Protein AF-A0A7J6SNF0-F1 (afdb_monomer_lite)

Radius of gyration: 31.17 Å; chains: 1; bounding box: 72×72×96 Å

Organism: Perkinsus olseni (NCBI:txid32597)

pLDDT: mean 81.17, std 15.85, range [23.73, 98.5]

Structure (mmCIF, N/CA/C/O backbone):
data_AF-A0A7J6SNF0-F1
#
_entry.id   AF-A0A7J6SNF0-F1
#
loop_
_atom_site.group_PDB
_atom_site.id
_atom_site.type_symbol
_atom_site.label_atom_id
_atom_site.label_alt_id
_atom_site.label_comp_id
_atom_site.label_asym_id
_atom_site.label_entity_id
_atom_site.label_seq_id
_atom_site.pdbx_PDB_ins_code
_atom_site.Cartn_x
_atom_site.Cartn_y
_atom_site.Cartn_z
_atom_site.occupancy
_atom_site.B_iso_or_equiv
_atom_site.auth_seq_id
_atom_site.auth_comp_id
_atom_site.auth_asym_id
_atom_site.auth_atom_id
_atom_site.pdbx_PDB_model_num
ATOM 1 N N . MET A 1 1 ? -30.973 17.733 -6.369 1.00 28.41 1 MET A N 1
ATOM 2 C CA . MET A 1 1 ? -30.395 16.933 -5.271 1.00 28.41 1 MET A CA 1
ATOM 3 C C . MET A 1 1 ? -31.470 15.984 -4.776 1.00 28.41 1 MET A C 1
ATOM 5 O O . MET A 1 1 ? -32.525 16.482 -4.399 1.00 28.41 1 MET A O 1
ATOM 9 N N . PRO A 1 2 ? -31.276 14.659 -4.820 1.00 23.73 2 PRO A N 1
ATOM 10 C CA . PRO A 1 2 ? -32.055 13.786 -3.960 1.00 23.73 2 PRO A CA 1
ATOM 11 C C . PRO A 1 2 ? -31.569 13.970 -2.508 1.00 23.73 2 PRO A C 1
ATOM 13 O O . PRO A 1 2 ? -30.403 14.325 -2.308 1.00 23.73 2 PRO A O 1
ATOM 16 N N . PRO A 1 3 ? -32.431 13.782 -1.499 1.00 26.70 3 PRO A N 1
ATOM 17 C CA . PRO A 1 3 ? -32.061 13.978 -0.102 1.00 26.70 3 PRO A CA 1
ATOM 18 C C . PRO A 1 3 ? -30.978 12.969 0.298 1.00 26.70 3 PRO A C 1
ATOM 20 O O . PRO A 1 3 ? -31.102 11.782 -0.009 1.00 26.70 3 PRO A O 1
ATOM 23 N N . GLN A 1 4 ? -29.937 13.424 1.002 1.00 30.36 4 GLN A N 1
ATOM 24 C CA . GLN A 1 4 ? -29.097 12.529 1.799 1.00 30.36 4 GLN A CA 1
ATOM 25 C C . GLN A 1 4 ? -30.021 11.748 2.737 1.00 30.36 4 GLN A C 1
ATOM 27 O O . GLN A 1 4 ? -30.796 12.348 3.483 1.00 30.36 4 GLN A O 1
ATOM 32 N N . ALA A 1 5 ? -29.972 10.418 2.676 1.00 30.33 5 ALA A N 1
ATOM 33 C CA . ALA A 1 5 ? -30.637 9.588 3.666 1.00 30.33 5 ALA A CA 1
ATOM 34 C C . ALA A 1 5 ? -30.054 9.948 5.040 1.00 30.33 5 ALA A C 1
ATOM 36 O O . ALA A 1 5 ? -28.850 9.822 5.259 1.00 30.33 5 ALA A O 1
ATOM 37 N N . SER A 1 6 ? -30.896 10.456 5.936 1.00 32.50 6 SER A N 1
ATOM 38 C CA . SER A 1 6 ? -30.516 10.754 7.310 1.00 32.50 6 SER A CA 1
ATOM 39 C C . SER A 1 6 ? -30.042 9.471 7.992 1.00 32.50 6 SER A C 1
ATOM 41 O O . SER A 1 6 ? -30.748 8.461 8.006 1.00 32.50 6 SER A O 1
ATOM 43 N N . VAL A 1 7 ? -28.835 9.503 8.565 1.00 37.97 7 VAL A N 1
ATOM 44 C CA . VAL A 1 7 ? -28.381 8.462 9.495 1.00 37.97 7 VAL A CA 1
ATOM 45 C C . VAL A 1 7 ? -29.422 8.384 10.620 1.00 37.97 7 VAL A C 1
ATOM 47 O O . VAL A 1 7 ? -29.801 9.435 11.149 1.00 37.97 7 VAL A O 1
ATOM 50 N N . PRO A 1 8 ? -29.942 7.196 10.977 1.00 42.62 8 PRO A N 1
ATOM 51 C CA . PRO A 1 8 ? -30.913 7.088 12.057 1.00 42.62 8 PRO A CA 1
ATOM 52 C C . PRO A 1 8 ? -30.331 7.696 13.336 1.00 42.62 8 PRO A C 1
ATOM 54 O O . PRO A 1 8 ? -29.184 7.428 13.686 1.00 42.62 8 PRO A O 1
ATOM 57 N N . THR A 1 9 ? -31.124 8.469 14.074 1.00 53.44 9 THR A N 1
ATOM 58 C CA . THR A 1 9 ? -30.742 9.190 15.306 1.00 53.44 9 THR A CA 1
ATOM 59 C C . THR A 1 9 ? -30.327 8.287 16.484 1.00 53.44 9 THR A C 1
ATOM 61 O O . THR A 1 9 ? -30.237 8.747 17.615 1.00 53.44 9 THR A O 1
ATOM 64 N N . SER A 1 10 ? -30.076 6.995 16.257 1.00 70.75 10 SER A N 1
ATOM 65 C CA . SER A 1 10 ? -29.817 5.984 17.285 1.00 70.75 10 SER A CA 1
ATOM 66 C C . SER A 1 10 ? -28.557 5.140 17.045 1.00 70.75 10 SER A C 1
ATOM 68 O O . SER A 1 10 ? -28.466 4.029 17.565 1.00 70.75 10 SER A O 1
ATOM 70 N N . THR A 1 11 ? -27.608 5.599 16.223 1.00 84.19 11 THR A N 1
ATOM 71 C CA . THR A 1 11 ? -26.405 4.830 15.840 1.00 84.19 11 THR A CA 1
ATOM 72 C C . THR A 1 11 ? -25.126 5.557 16.229 1.00 84.19 11 THR A C 1
ATOM 74 O O . THR A 1 11 ? -25.058 6.772 16.054 1.00 84.19 11 THR A O 1
ATOM 77 N N . PHE A 1 12 ? -24.105 4.845 16.709 1.00 88.06 12 PHE A N 1
ATOM 78 C CA . PHE A 1 12 ? -22.770 5.397 16.964 1.00 88.06 12 PHE A CA 1
ATOM 79 C C . PHE A 1 12 ? -21.679 4.503 16.376 1.00 88.06 12 PHE A C 1
ATOM 81 O O . PHE A 1 12 ? -21.894 3.315 16.133 1.00 88.06 12 PHE A O 1
ATOM 88 N N . SER A 1 13 ? -20.511 5.092 16.170 1.00 91.00 13 SER A N 1
ATOM 89 C CA . SER A 1 13 ? -19.301 4.461 15.659 1.00 91.00 13 SER A CA 1
ATOM 90 C C . SER A 1 13 ? -18.297 4.216 16.789 1.00 91.00 13 SER A C 1
ATOM 92 O O . SER A 1 13 ? -18.114 5.043 17.684 1.00 91.00 13 SER A O 1
ATOM 94 N N . PHE A 1 14 ? -17.652 3.051 16.754 1.00 94.44 14 PHE A N 1
ATOM 95 C CA . PHE A 1 14 ? -16.635 2.641 17.718 1.00 94.44 14 PHE A CA 1
ATOM 96 C C . PHE A 1 14 ? -15.381 2.208 16.961 1.00 94.44 14 PHE A C 1
ATOM 98 O O . PHE A 1 14 ? -15.429 1.271 16.165 1.00 94.44 14 PHE A O 1
ATOM 105 N N . LEU A 1 15 ? -14.264 2.875 17.229 1.00 94.81 15 LEU A N 1
ATOM 106 C CA . LEU A 1 15 ? -12.964 2.580 16.640 1.00 94.81 15 LEU A CA 1
ATOM 107 C C . LEU A 1 15 ? -12.070 1.897 17.673 1.00 94.81 15 LEU A C 1
ATOM 109 O O . LEU A 1 15 ? -11.906 2.423 18.769 1.00 94.81 15 LEU A O 1
ATOM 113 N N . THR A 1 16 ? -11.442 0.780 17.305 1.00 95.94 16 THR A N 1
ATOM 114 C CA . THR A 1 16 ? -10.311 0.203 18.047 1.00 95.94 16 THR A CA 1
ATOM 115 C C . THR A 1 16 ? -9.058 0.248 17.186 1.00 95.94 16 THR A C 1
ATOM 117 O O . THR A 1 16 ? -9.140 -0.027 15.989 1.00 95.94 16 THR A O 1
ATOM 120 N N . TRP A 1 17 ? -7.912 0.601 17.769 1.00 93.88 17 TRP A N 1
ATOM 121 C CA . TRP A 1 17 ? -6.652 0.624 17.035 1.00 93.88 17 TRP A CA 1
ATOM 122 C C . TRP A 1 17 ? -5.432 0.455 17.949 1.00 93.88 17 TRP A C 1
ATOM 124 O O . TRP A 1 17 ? -5.150 1.315 18.789 1.00 93.88 17 TRP A O 1
ATOM 134 N N . ASN A 1 18 ? -4.654 -0.607 17.720 1.00 92.31 18 ASN A N 1
ATOM 135 C CA . ASN A 1 18 ? -3.284 -0.694 18.204 1.00 92.31 18 ASN A CA 1
ATOM 136 C C . ASN A 1 18 ? -2.409 0.265 17.390 1.00 92.31 18 ASN A C 1
ATOM 138 O O . ASN A 1 18 ? -2.163 0.062 16.197 1.00 92.31 18 ASN A O 1
ATOM 142 N N . VAL A 1 19 ? -1.954 1.341 18.030 1.00 89.50 19 VAL A N 1
ATOM 143 C CA . VAL A 1 19 ? -1.277 2.421 17.313 1.00 89.50 19 VAL A CA 1
ATOM 144 C C . VAL A 1 19 ? 0.205 2.156 17.084 1.00 89.50 19 VAL A C 1
ATOM 146 O O . VAL A 1 19 ? 0.825 2.965 16.394 1.00 89.50 19 VAL A O 1
ATOM 149 N N . LEU A 1 20 ? 0.749 1.037 17.582 1.00 85.69 20 LEU A N 1
ATOM 150 C CA . LEU A 1 20 ? 2.167 0.663 17.626 1.00 85.69 20 LEU A CA 1
ATOM 151 C C . LEU A 1 20 ? 2.995 1.549 18.570 1.00 85.69 20 LEU A C 1
ATOM 153 O O . LEU A 1 20 ? 3.107 2.752 18.380 1.00 85.69 20 LEU A O 1
ATOM 157 N N . HIS A 1 21 ? 3.678 0.975 19.548 1.00 84.00 21 HIS A N 1
ATOM 158 C CA . HIS A 1 21 ? 4.466 1.733 20.514 1.00 84.00 21 HIS A CA 1
ATOM 159 C C . HIS A 1 21 ? 5.718 2.362 19.871 1.00 84.00 21 HIS A C 1
ATOM 161 O O . HIS A 1 21 ? 6.434 1.708 19.104 1.00 84.00 21 HIS A O 1
ATOM 167 N N . SER A 1 22 ? 6.078 3.607 20.224 1.00 75.38 22 SER A N 1
ATOM 168 C CA . SER A 1 22 ? 7.234 4.297 19.610 1.00 75.38 22 SER A CA 1
ATOM 169 C C . SER A 1 22 ? 8.565 3.559 19.794 1.00 75.38 22 SER A C 1
ATOM 171 O O . SER A 1 22 ? 9.422 3.605 18.916 1.00 75.38 22 SER A O 1
ATOM 173 N N . ALA A 1 23 ? 8.742 2.821 20.893 1.00 72.56 23 ALA A N 1
ATOM 174 C CA . ALA A 1 23 ? 9.940 2.005 21.131 1.00 72.56 23 ALA A CA 1
ATOM 175 C C . ALA A 1 23 ? 10.120 0.844 20.126 1.00 72.56 23 ALA A C 1
ATOM 177 O O . ALA A 1 23 ? 11.243 0.374 19.929 1.00 72.56 23 ALA A O 1
ATOM 178 N N . HIS A 1 24 ? 9.055 0.389 19.453 1.00 70.88 24 HIS A N 1
ATOM 179 C CA . HIS A 1 24 ? 9.156 -0.645 18.417 1.00 70.88 24 HIS A CA 1
ATOM 180 C C . HIS A 1 24 ? 9.766 -0.129 17.109 1.00 70.88 24 HIS A C 1
ATOM 182 O O . HIS A 1 24 ? 10.244 -0.934 16.310 1.00 70.88 24 HIS A O 1
ATOM 188 N N . TYR A 1 25 ? 9.870 1.193 16.938 1.00 67.50 25 TYR A N 1
ATOM 189 C CA . TYR A 1 25 ? 10.560 1.829 15.815 1.00 67.50 25 TYR A CA 1
ATOM 190 C C . TYR A 1 25 ? 11.970 1.264 15.592 1.00 67.50 25 TYR A C 1
ATOM 192 O O . TYR A 1 25 ? 12.295 0.844 14.484 1.00 67.50 25 TYR A O 1
ATOM 200 N N . GLN A 1 26 ? 12.784 1.162 16.650 1.00 62.28 26 GLN A N 1
ATOM 201 C CA . GLN A 1 26 ? 14.163 0.662 16.546 1.00 62.28 26 GLN A CA 1
ATOM 202 C C . GLN A 1 26 ? 14.229 -0.801 16.083 1.00 62.28 26 GLN A C 1
ATOM 204 O O . GLN A 1 26 ? 15.136 -1.180 15.347 1.00 62.28 26 GLN A O 1
ATOM 209 N N . ARG A 1 27 ? 13.242 -1.628 16.457 1.00 64.25 27 ARG A N 1
ATOM 210 C CA . ARG A 1 27 ? 13.157 -3.022 15.991 1.00 64.25 27 ARG A CA 1
ATOM 211 C C . ARG A 1 27 ? 12.742 -3.104 14.523 1.00 64.25 27 ARG A C 1
ATOM 213 O O . ARG A 1 27 ? 13.292 -3.915 13.791 1.00 64.25 27 ARG A O 1
ATOM 220 N N . LEU A 1 28 ? 11.823 -2.245 14.084 1.00 63.38 28 LEU A N 1
ATOM 221 C CA . LEU A 1 28 ? 11.391 -2.174 12.685 1.00 63.38 28 LEU A CA 1
ATOM 222 C C . LEU A 1 28 ? 12.494 -1.644 11.756 1.00 63.38 28 LEU A C 1
ATOM 224 O O . LEU A 1 28 ? 12.581 -2.071 10.610 1.00 63.38 28 LEU A O 1
ATOM 228 N N . LEU A 1 29 ? 13.377 -0.765 12.245 1.00 61.38 29 LEU A N 1
ATOM 229 C CA . LEU A 1 29 ? 14.567 -0.330 11.501 1.00 61.38 29 LEU A CA 1
ATOM 230 C C . LEU A 1 29 ? 15.553 -1.473 11.219 1.00 61.38 29 LEU A C 1
ATOM 232 O O . LEU A 1 29 ? 16.279 -1.415 10.223 1.00 61.38 29 LEU A O 1
ATOM 236 N N . ALA A 1 30 ? 15.586 -2.487 12.085 1.00 59.53 30 ALA A N 1
ATOM 237 C CA . ALA A 1 30 ? 16.449 -3.653 11.940 1.00 59.53 30 ALA A CA 1
ATOM 238 C C . ALA A 1 30 ? 15.885 -4.714 10.971 1.00 59.53 30 ALA A C 1
ATOM 240 O O . ALA A 1 30 ? 16.637 -5.587 10.546 1.00 59.53 30 ALA A O 1
ATOM 241 N N . ASP A 1 31 ? 14.601 -4.641 10.590 1.00 55.28 31 ASP A N 1
ATOM 242 C CA . ASP A 1 31 ? 13.986 -5.561 9.624 1.00 55.28 31 ASP A CA 1
ATOM 243 C C . ASP A 1 31 ? 14.389 -5.182 8.174 1.00 55.28 31 ASP A C 1
ATOM 245 O O . ASP A 1 31 ? 14.089 -4.072 7.711 1.00 55.28 31 ASP A O 1
ATOM 249 N N . PRO A 1 32 ? 15.044 -6.087 7.415 1.00 53.22 32 PRO A N 1
ATOM 250 C CA . PRO A 1 32 ? 15.424 -5.855 6.019 1.00 53.22 32 PRO A CA 1
ATOM 251 C C . PRO A 1 32 ? 14.241 -5.544 5.085 1.00 53.22 32 PRO A C 1
ATOM 253 O O . PRO A 1 32 ? 14.423 -4.875 4.066 1.00 53.22 32 PRO A O 1
ATOM 256 N N . ALA A 1 33 ? 13.023 -5.989 5.420 1.00 44.91 33 ALA A N 1
ATOM 257 C CA . ALA A 1 33 ? 11.806 -5.725 4.650 1.00 44.91 33 ALA A CA 1
ATOM 258 C C . ALA A 1 33 ? 11.338 -4.256 4.734 1.00 44.91 33 ALA A C 1
ATOM 260 O O . ALA A 1 33 ? 10.566 -3.785 3.882 1.00 44.91 33 ALA A O 1
ATOM 261 N N . PHE A 1 34 ? 11.823 -3.502 5.726 1.00 47.16 34 PHE A N 1
ATOM 262 C CA . PHE A 1 34 ? 11.611 -2.063 5.847 1.00 47.16 34 PHE A CA 1
ATOM 263 C C . PHE A 1 34 ? 12.726 -1.308 5.115 1.00 47.16 34 PHE A C 1
ATOM 265 O O . PHE A 1 34 ? 13.757 -0.928 5.674 1.00 47.16 34 PHE A O 1
ATOM 272 N N . ASN A 1 35 ? 12.500 -1.081 3.818 1.00 46.38 35 ASN A N 1
ATOM 273 C CA . ASN A 1 35 ? 13.383 -0.278 2.974 1.00 46.38 35 ASN A CA 1
ATOM 274 C C . ASN A 1 35 ? 13.474 1.192 3.447 1.00 46.38 35 ASN A C 1
ATOM 276 O O . ASN A 1 35 ? 12.606 1.701 4.157 1.00 46.38 35 ASN A O 1
ATOM 280 N N . ASN A 1 36 ? 14.524 1.900 3.021 1.00 46.81 36 ASN A N 1
ATOM 281 C CA . ASN A 1 36 ? 14.840 3.275 3.442 1.00 46.81 36 ASN A CA 1
ATOM 282 C C . ASN A 1 36 ? 13.653 4.285 3.352 1.00 46.81 36 ASN A C 1
ATOM 284 O O . ASN A 1 36 ? 13.467 5.071 4.280 1.00 46.81 36 ASN A O 1
ATOM 288 N N . PRO A 1 37 ? 12.781 4.239 2.319 1.00 37.19 37 PRO A N 1
ATOM 289 C CA . PRO A 1 37 ? 11.559 5.055 2.256 1.00 37.19 37 PRO A CA 1
ATOM 290 C C . PRO A 1 37 ? 10.505 4.727 3.331 1.00 37.19 37 PRO A C 1
ATOM 292 O O . PRO A 1 37 ? 9.876 5.637 3.868 1.00 37.19 37 PRO A O 1
ATOM 295 N N . LYS A 1 38 ? 10.309 3.443 3.673 1.00 42.22 38 LYS A N 1
ATOM 296 C CA . LYS A 1 38 ? 9.362 3.008 4.718 1.00 42.22 38 LYS A CA 1
ATOM 297 C C . LYS A 1 38 ? 9.857 3.344 6.125 1.00 42.22 38 LYS A C 1
ATOM 299 O O . LYS A 1 38 ? 9.032 3.654 6.977 1.00 42.22 38 LYS A O 1
ATOM 304 N N . ARG A 1 39 ? 11.180 3.363 6.346 1.00 50.12 39 ARG A N 1
ATOM 305 C CA . ARG A 1 39 ? 11.813 3.733 7.631 1.00 50.12 39 ARG A CA 1
ATOM 306 C C . ARG A 1 39 ? 11.423 5.138 8.107 1.00 50.12 39 ARG A C 1
ATOM 308 O O . ARG A 1 39 ? 11.203 5.335 9.294 1.00 50.12 39 ARG A O 1
ATOM 315 N N . ARG A 1 40 ? 11.248 6.095 7.187 1.00 51.34 40 ARG A N 1
ATOM 316 C CA . ARG A 1 40 ? 10.826 7.475 7.511 1.00 51.34 40 ARG A CA 1
ATOM 317 C C . ARG A 1 40 ? 9.338 7.597 7.853 1.00 51.34 40 ARG A C 1
ATOM 319 O O . ARG A 1 40 ? 8.964 8.429 8.669 1.00 51.34 40 ARG A O 1
ATOM 326 N N . ALA A 1 41 ? 8.485 6.763 7.254 1.00 49.91 41 ALA A N 1
ATOM 327 C CA . ALA A 1 41 ? 7.043 6.761 7.517 1.00 49.91 41 ALA A CA 1
ATOM 328 C C . ALA A 1 41 ? 6.672 6.152 8.885 1.00 49.91 41 ALA A C 1
ATOM 330 O O . ALA A 1 41 ? 5.591 6.434 9.394 1.00 49.91 41 ALA A O 1
ATOM 331 N N . ILE A 1 42 ? 7.567 5.346 9.472 1.00 55.47 42 ILE A N 1
ATOM 332 C CA . ILE A 1 42 ? 7.396 4.715 10.792 1.00 55.47 42 ILE A CA 1
ATOM 333 C C . ILE A 1 42 ? 8.102 5.474 11.932 1.00 55.47 42 ILE A C 1
ATOM 335 O O . ILE A 1 42 ? 8.025 5.036 13.079 1.00 55.47 42 ILE A O 1
ATOM 339 N N . ALA A 1 43 ? 8.778 6.597 11.643 1.00 67.50 43 ALA A N 1
ATOM 340 C CA . ALA A 1 43 ? 9.420 7.431 12.661 1.00 67.50 43 ALA A CA 1
ATOM 341 C C . ALA A 1 43 ? 8.384 7.951 13.681 1.00 67.50 43 ALA A C 1
ATOM 343 O O . ALA A 1 43 ? 7.290 8.342 13.259 1.00 67.50 43 ALA A O 1
ATOM 344 N N . PRO A 1 44 ? 8.694 8.004 14.996 1.00 69.00 44 PRO A N 1
ATOM 345 C CA . PRO A 1 44 ? 7.706 8.309 16.037 1.00 69.00 44 PRO A CA 1
ATOM 346 C C . PRO A 1 44 ? 6.889 9.587 15.792 1.00 69.00 44 PRO A C 1
ATOM 348 O O . PRO A 1 44 ? 5.664 9.550 15.879 1.00 69.00 44 PRO A O 1
ATOM 351 N N . ALA A 1 45 ? 7.537 10.689 15.397 1.00 70.44 45 ALA A N 1
ATOM 352 C CA . ALA A 1 45 ? 6.865 11.964 15.133 1.00 70.44 45 ALA A CA 1
ATOM 353 C C . ALA A 1 45 ? 5.954 11.919 13.890 1.00 70.44 45 ALA A C 1
ATOM 355 O O . ALA A 1 45 ? 4.801 12.346 13.941 1.00 70.44 45 ALA A O 1
ATOM 356 N N . ALA A 1 46 ? 6.433 11.343 12.782 1.00 65.12 46 ALA A N 1
ATOM 357 C CA . ALA A 1 46 ? 5.644 11.205 11.556 1.00 65.12 46 ALA A CA 1
ATOM 358 C C . ALA A 1 46 ? 4.445 10.262 11.752 1.00 65.12 46 ALA A C 1
ATOM 360 O O . ALA A 1 46 ? 3.349 10.530 11.255 1.00 65.12 46 ALA A O 1
ATOM 361 N N . ARG A 1 47 ? 4.641 9.169 12.501 1.00 75.38 47 ARG A N 1
ATOM 362 C CA . ARG A 1 47 ? 3.581 8.227 12.871 1.00 75.38 47 ARG A CA 1
ATOM 363 C C . ARG A 1 47 ? 2.519 8.907 13.728 1.00 75.38 47 ARG A C 1
ATOM 365 O O . ARG A 1 47 ? 1.342 8.732 13.442 1.00 75.38 47 ARG A O 1
ATOM 372 N N . LEU A 1 48 ? 2.923 9.721 14.704 1.00 77.44 48 LEU A N 1
ATOM 373 C CA . LEU A 1 48 ? 2.014 10.471 15.570 1.00 77.44 48 LEU A CA 1
ATOM 374 C C . LEU A 1 48 ? 1.115 11.434 14.778 1.00 77.44 48 LEU A C 1
ATOM 376 O O . LEU A 1 48 ? -0.096 11.415 14.968 1.00 77.44 48 LEU A O 1
ATOM 380 N N . VAL A 1 49 ? 1.680 12.215 13.850 1.00 69.19 49 VAL A N 1
ATOM 381 C CA . VAL A 1 49 ? 0.904 13.131 12.988 1.00 69.19 49 VAL A CA 1
ATOM 382 C C . VAL A 1 49 ? -0.045 12.366 12.062 1.00 69.19 49 VAL A C 1
ATOM 384 O O . VAL A 1 49 ? -1.208 12.734 11.903 1.00 69.19 49 VAL A O 1
ATOM 387 N N . ASN A 1 50 ? 0.429 11.281 11.442 1.00 67.06 50 ASN A N 1
ATOM 388 C CA . ASN A 1 50 ? -0.419 10.453 10.586 1.00 67.06 50 ASN A CA 1
ATOM 389 C C . ASN A 1 50 ? -1.570 9.822 11.380 1.00 67.06 50 ASN A C 1
ATOM 391 O O . ASN A 1 50 ? -2.697 9.812 10.889 1.00 67.06 50 ASN A O 1
ATOM 395 N N . LEU A 1 51 ? -1.280 9.323 12.586 1.00 79.50 51 LEU A N 1
ATOM 396 C CA . LEU A 1 51 ? -2.247 8.731 13.502 1.00 79.50 51 LEU A CA 1
ATOM 397 C C . LEU A 1 51 ? -3.334 9.740 13.862 1.00 79.50 51 LEU A C 1
ATOM 399 O O . LEU A 1 51 ? -4.502 9.478 13.597 1.00 79.50 51 LEU A O 1
ATOM 403 N N . THR A 1 52 ? -2.976 10.905 14.408 1.00 79.56 52 THR A N 1
ATOM 404 C CA . THR A 1 52 ? -3.971 11.896 14.843 1.00 79.56 52 THR A CA 1
ATOM 405 C C . THR A 1 52 ? -4.820 12.398 13.679 1.00 79.56 52 THR A C 1
ATOM 407 O O . THR A 1 52 ? -6.042 12.430 13.793 1.00 79.56 52 THR A O 1
ATOM 410 N N . ASN A 1 53 ? -4.215 12.671 12.521 1.00 68.25 53 ASN A N 1
ATOM 411 C CA . ASN A 1 53 ? -4.955 13.048 11.316 1.00 68.25 53 ASN A CA 1
ATOM 412 C C . ASN A 1 53 ? -5.900 11.940 10.832 1.00 68.25 53 ASN A C 1
ATOM 414 O O . ASN A 1 53 ? -6.961 12.228 10.283 1.00 68.25 53 ASN A O 1
ATOM 418 N N . HIS A 1 54 ? -5.516 10.671 10.982 1.00 71.56 54 HIS A N 1
ATOM 419 C CA . HIS A 1 54 ? -6.371 9.551 10.607 1.00 71.56 54 HIS A CA 1
ATOM 420 C C . HIS A 1 54 ? -7.545 9.400 11.579 1.00 71.56 54 HIS A C 1
ATOM 422 O O . HIS A 1 54 ? -8.677 9.275 11.126 1.00 71.56 54 HIS A O 1
ATOM 428 N N . LEU A 1 55 ? -7.298 9.503 12.886 1.00 79.56 55 LEU A N 1
ATOM 429 C CA . LEU A 1 55 ? -8.344 9.480 13.911 1.00 79.56 55 LEU A CA 1
ATOM 430 C C . LEU A 1 55 ? -9.371 10.605 13.703 1.00 79.56 55 LEU A C 1
ATOM 432 O O . LEU A 1 55 ? -10.571 10.351 13.753 1.00 79.56 55 LEU A O 1
ATOM 436 N N . LEU A 1 56 ? -8.912 11.824 13.394 1.00 74.56 56 LEU A N 1
ATOM 437 C CA . LEU A 1 56 ? -9.790 12.960 13.092 1.00 74.56 56 LEU A CA 1
ATOM 438 C C . LEU A 1 56 ? -10.639 12.740 11.832 1.00 74.56 56 LEU A C 1
ATOM 440 O O . LEU A 1 56 ? -11.795 13.146 11.808 1.00 74.56 56 LEU A O 1
ATOM 444 N N . ARG A 1 57 ? -10.085 12.092 10.798 1.00 69.38 57 ARG A N 1
ATOM 445 C CA . ARG A 1 57 ? -10.821 11.773 9.562 1.00 69.38 57 ARG A CA 1
ATOM 446 C C . ARG A 1 57 ? -11.857 10.674 9.752 1.00 69.38 57 ARG A C 1
ATOM 448 O O . ARG A 1 57 ? -12.951 10.808 9.221 1.00 69.38 57 ARG A O 1
ATOM 455 N N . LEU A 1 58 ? -11.509 9.607 10.478 1.00 73.12 58 LEU A N 1
ATOM 456 C CA . LEU A 1 58 ? -12.465 8.544 10.810 1.00 73.12 58 LEU A CA 1
ATOM 457 C C . LEU A 1 58 ? -13.616 9.094 11.649 1.00 73.12 58 LEU A C 1
ATOM 459 O O . LEU A 1 58 ? -14.741 8.630 11.518 1.00 73.12 58 LEU A O 1
ATOM 463 N N . ASN A 1 59 ? -13.334 10.102 12.484 1.00 82.50 59 ASN A N 1
ATOM 464 C CA . ASN A 1 59 ? -14.341 10.870 13.208 1.00 82.50 59 ASN A CA 1
ATOM 465 C C . ASN A 1 59 ? -15.300 9.990 14.038 1.00 82.50 59 ASN A C 1
ATOM 467 O O . ASN A 1 59 ? -16.464 10.338 14.230 1.00 82.50 59 ASN A O 1
ATOM 471 N N . ALA A 1 60 ? -14.806 8.847 14.529 1.00 89.69 60 ALA A N 1
ATOM 472 C CA . ALA A 1 60 ? -15.608 7.876 15.264 1.00 89.69 60 ALA A CA 1
ATOM 473 C C . ALA A 1 60 ? -16.129 8.457 16.586 1.00 89.69 60 ALA A C 1
ATOM 475 O O . ALA A 1 60 ? -15.450 9.264 17.215 1.00 89.69 60 ALA A O 1
ATOM 476 N N . ASP A 1 61 ? -17.298 8.041 17.060 1.00 94.81 61 ASP A N 1
ATOM 477 C CA . ASP A 1 61 ? -17.885 8.615 18.270 1.00 94.81 61 ASP A CA 1
ATOM 478 C C . ASP A 1 61 ? -17.146 8.189 19.545 1.00 94.81 61 ASP A C 1
ATOM 480 O O . ASP A 1 61 ? -17.023 8.978 20.484 1.00 94.81 61 ASP A O 1
ATOM 484 N N . ILE A 1 62 ? -16.648 6.950 19.571 1.00 97.50 62 ILE A N 1
ATOM 485 C CA . ILE A 1 62 ? -15.813 6.387 20.636 1.00 97.50 62 ILE A CA 1
ATOM 486 C C . ILE A 1 62 ? -14.537 5.825 20.005 1.00 97.50 62 ILE A C 1
ATOM 488 O O . ILE A 1 62 ? -14.594 5.083 19.026 1.00 97.50 62 ILE A O 1
ATOM 492 N N . VAL A 1 63 ? -13.382 6.170 20.571 1.00 97.69 63 VAL A N 1
ATOM 493 C CA . VAL A 1 63 ? -12.056 5.769 20.087 1.00 97.69 63 VAL A CA 1
ATOM 494 C C . VAL A 1 63 ? -11.298 5.065 21.211 1.00 97.69 63 VAL A C 1
ATOM 496 O O . VAL A 1 63 ? -11.029 5.657 22.256 1.00 97.69 63 VAL A O 1
ATOM 499 N N . ALA A 1 64 ? -10.940 3.809 20.972 1.00 97.69 64 ALA A N 1
ATOM 500 C CA . ALA A 1 64 ? -10.158 2.938 21.835 1.00 97.69 64 ALA A CA 1
ATOM 501 C C . ALA A 1 64 ? -8.767 2.718 21.232 1.00 97.69 64 ALA A C 1
ATOM 503 O O . ALA A 1 64 ? -8.642 2.168 20.139 1.00 97.69 64 ALA A O 1
ATOM 504 N N . LEU A 1 65 ? -7.723 3.143 21.941 1.00 96.56 65 LEU A N 1
ATOM 505 C CA . LEU A 1 65 ? -6.340 3.040 21.471 1.00 96.56 65 LEU A CA 1
ATOM 506 C C . LEU A 1 65 ? -5.518 2.132 22.382 1.00 96.56 65 LEU A C 1
ATOM 508 O O . LEU A 1 65 ? -5.641 2.216 23.606 1.00 96.56 65 LEU A O 1
ATOM 512 N N . GLN A 1 66 ? -4.655 1.317 21.776 1.00 94.94 66 GLN A N 1
ATOM 513 C CA . GLN A 1 66 ? -3.681 0.448 22.446 1.00 94.94 66 GLN A CA 1
ATOM 514 C C . GLN A 1 66 ? -2.252 0.793 22.004 1.00 94.94 66 GLN A C 1
ATOM 516 O O . GLN A 1 66 ? -2.063 1.407 20.957 1.00 94.94 66 GLN A O 1
ATOM 521 N N . GLU A 1 67 ? -1.248 0.396 22.791 1.00 91.25 67 GLU A N 1
ATOM 522 C CA . GLU A 1 67 ? 0.175 0.731 22.581 1.00 91.25 67 GLU A CA 1
ATOM 523 C C . GLU A 1 67 ? 0.481 2.240 22.540 1.00 91.25 67 GLU A C 1
ATOM 525 O O . GLU A 1 67 ? 1.436 2.692 21.902 1.00 91.25 67 GLU A O 1
ATOM 530 N N . LEU A 1 68 ? -0.304 3.040 23.265 1.00 88.81 68 LEU A N 1
ATOM 531 C CA . LEU A 1 68 ? 0.047 4.436 23.503 1.00 88.81 68 LEU A CA 1
ATOM 532 C C . LEU A 1 68 ? 1.225 4.517 24.465 1.00 88.81 68 LEU A C 1
ATOM 534 O O . LEU A 1 68 ? 1.254 3.830 25.483 1.00 88.81 68 LEU A O 1
ATOM 538 N N . ASP A 1 69 ? 2.175 5.386 24.144 1.00 84.38 69 ASP A N 1
ATOM 539 C CA . ASP A 1 69 ? 3.328 5.645 24.993 1.00 84.38 69 ASP A CA 1
ATOM 540 C C . ASP A 1 69 ? 3.148 6.953 25.772 1.00 84.38 69 ASP A C 1
ATOM 542 O O . ASP A 1 69 ? 2.399 7.851 25.372 1.00 84.38 69 ASP A O 1
ATOM 546 N N . ILE A 1 70 ? 3.848 7.069 26.902 1.00 84.81 70 ILE A N 1
ATOM 547 C CA . ILE A 1 70 ? 3.736 8.235 27.793 1.00 84.81 70 ILE A CA 1
ATOM 548 C C . ILE A 1 70 ? 4.069 9.565 27.092 1.00 84.81 70 ILE A C 1
ATOM 550 O O . ILE A 1 70 ? 3.566 10.614 27.489 1.00 84.81 70 ILE A O 1
ATOM 554 N N . ALA A 1 71 ? 4.893 9.531 26.041 1.00 81.50 71 ALA A N 1
ATOM 555 C CA . ALA A 1 71 ? 5.305 10.717 25.297 1.00 81.50 71 ALA A CA 1
ATOM 556 C C . ALA A 1 71 ? 4.281 11.130 24.223 1.00 81.50 71 ALA A C 1
ATOM 558 O O . ALA A 1 71 ? 4.132 12.316 23.938 1.00 81.50 71 ALA A O 1
ATOM 559 N N . THR A 1 72 ? 3.556 10.177 23.636 1.00 84.19 72 THR A N 1
ATOM 560 C CA . THR A 1 72 ? 2.578 10.406 22.560 1.00 84.19 72 THR A CA 1
ATOM 561 C C . THR A 1 72 ? 1.187 10.734 23.085 1.00 84.19 72 THR A C 1
ATOM 563 O O . THR A 1 72 ? 0.480 11.528 22.458 1.00 84.19 72 THR A O 1
ATOM 566 N N . LEU A 1 73 ? 0.792 10.181 24.238 1.00 90.25 73 LEU A N 1
ATOM 567 C CA . LEU A 1 73 ? -0.541 10.379 24.816 1.00 90.25 73 LEU A CA 1
ATOM 568 C C . LEU A 1 73 ? -0.939 11.867 24.954 1.00 90.25 73 LEU A C 1
ATOM 570 O O . LEU A 1 73 ? -2.045 12.205 24.521 1.00 90.25 73 LEU A O 1
ATOM 574 N N . PRO A 1 74 ? -0.090 12.785 25.471 1.00 91.38 74 PRO A N 1
ATOM 575 C CA . PRO A 1 74 ? -0.445 14.203 25.572 1.00 91.38 74 PRO A CA 1
ATOM 576 C C . PRO A 1 74 ? -0.751 14.845 24.216 1.00 91.38 74 PRO A C 1
ATOM 578 O O . PRO A 1 74 ? -1.716 15.597 24.091 1.00 91.38 74 PRO A O 1
ATOM 581 N N . SER A 1 75 ? 0.030 14.529 23.181 1.00 88.25 75 SER A N 1
ATOM 582 C CA . SER A 1 75 ? -0.166 15.073 21.834 1.00 88.25 75 SER A CA 1
ATOM 583 C C . SER A 1 75 ? -1.428 14.530 21.169 1.00 88.25 75 SER A C 1
ATOM 585 O O . SER A 1 75 ? -2.180 15.305 20.574 1.00 88.25 75 SER A O 1
ATOM 587 N N . VAL A 1 76 ? -1.699 13.225 21.301 1.00 91.50 76 VAL A N 1
ATOM 588 C CA . VAL A 1 76 ? -2.949 12.617 20.813 1.00 91.50 76 VAL A CA 1
ATOM 589 C C . VAL A 1 76 ? -4.146 13.261 21.508 1.00 91.50 76 VAL A C 1
ATOM 591 O O . VAL A 1 76 ? -5.069 13.718 20.834 1.00 91.50 76 VAL A O 1
ATOM 594 N N . LYS A 1 77 ? -4.095 13.385 22.841 1.00 95.19 77 LYS A N 1
ATOM 595 C CA . LYS A 1 77 ? -5.138 14.030 23.642 1.00 95.19 77 LYS A CA 1
ATOM 596 C C . LYS A 1 77 ? -5.403 15.456 23.176 1.00 95.19 77 LYS A C 1
ATOM 598 O O . LYS A 1 77 ? -6.534 15.764 22.813 1.00 95.19 77 LYS A O 1
ATOM 603 N N . THR A 1 78 ? -4.379 16.305 23.146 1.00 93.38 78 THR A N 1
ATOM 604 C CA . THR A 1 78 ? -4.526 17.712 22.751 1.00 93.38 78 THR A CA 1
ATOM 605 C C . THR A 1 78 ? -5.106 17.830 21.344 1.00 93.38 78 THR A C 1
ATOM 607 O O . THR A 1 78 ? -6.035 18.608 21.133 1.00 93.38 78 THR A O 1
ATOM 610 N N . THR A 1 79 ? -4.633 17.019 20.394 1.00 89.44 79 THR A N 1
ATOM 611 C CA . THR A 1 79 ? -5.096 17.076 18.999 1.00 89.44 79 THR A CA 1
ATOM 612 C C . THR A 1 79 ? -6.565 16.672 18.875 1.00 89.44 79 THR A C 1
ATOM 614 O O . THR A 1 79 ? -7.362 17.415 18.308 1.00 89.44 79 THR A O 1
ATOM 617 N N . LEU A 1 80 ? -6.960 15.537 19.462 1.00 91.44 80 LEU A N 1
ATOM 618 C CA . LEU A 1 80 ? -8.350 15.078 19.416 1.00 91.44 80 LEU A CA 1
ATOM 619 C C . LEU A 1 80 ? -9.302 16.029 20.155 1.00 91.44 80 LEU A C 1
ATOM 621 O O . LEU A 1 80 ? -10.416 16.257 19.687 1.00 91.44 80 LEU A O 1
ATOM 625 N N . GLN A 1 81 ? -8.875 16.622 21.272 1.00 94.50 81 GLN A N 1
ATOM 626 C CA . GLN A 1 81 ? -9.687 17.599 22.004 1.00 94.50 81 GLN A CA 1
ATOM 627 C C . GLN A 1 81 ? -9.892 18.893 21.209 1.00 94.50 81 GLN A C 1
ATOM 629 O O . GLN A 1 81 ? -11.023 19.341 21.044 1.00 94.50 81 GLN A O 1
ATOM 634 N N . SER A 1 82 ? -8.805 19.481 20.706 1.00 86.00 82 SER A N 1
ATOM 635 C CA . SER A 1 82 ? -8.835 20.793 20.043 1.00 86.00 82 SER A CA 1
ATOM 636 C C . SER A 1 82 ? -9.416 20.764 18.630 1.00 86.00 82 SER A C 1
ATOM 638 O O . SER A 1 82 ? -10.074 21.720 18.235 1.00 86.00 82 SER A O 1
ATOM 640 N N . GLN A 1 83 ? -9.184 19.691 17.871 1.00 82.88 83 GLN A N 1
ATOM 641 C CA . GLN A 1 83 ? -9.575 19.617 16.458 1.00 82.88 83 GLN A CA 1
ATOM 642 C C . GLN A 1 83 ? -10.746 18.666 16.211 1.00 82.88 83 GLN A C 1
ATOM 644 O O . GLN A 1 83 ? -11.471 18.823 15.236 1.00 82.88 83 GLN A O 1
ATOM 649 N N . GLY A 1 84 ? -10.933 17.671 17.079 1.00 81.75 84 GLY A N 1
ATOM 650 C CA . GLY A 1 84 ? -11.937 16.626 16.891 1.00 81.75 84 GLY A CA 1
ATOM 651 C C . GLY A 1 84 ? -13.124 16.707 17.844 1.00 81.75 84 GLY A C 1
ATOM 652 O O . GLY A 1 84 ? -14.016 15.873 17.735 1.00 81.75 84 GLY A O 1
ATOM 653 N N . GLY A 1 85 ? -13.156 17.649 18.792 1.00 92.19 85 GLY A N 1
ATOM 654 C CA . GLY A 1 85 ? -14.239 17.740 19.782 1.00 92.19 85 GLY A CA 1
ATOM 655 C C . GLY A 1 85 ? -14.330 16.522 20.712 1.00 92.19 85 GLY A C 1
ATOM 656 O O . GLY A 1 85 ? -15.394 16.226 21.258 1.00 92.19 85 GLY A O 1
ATOM 657 N 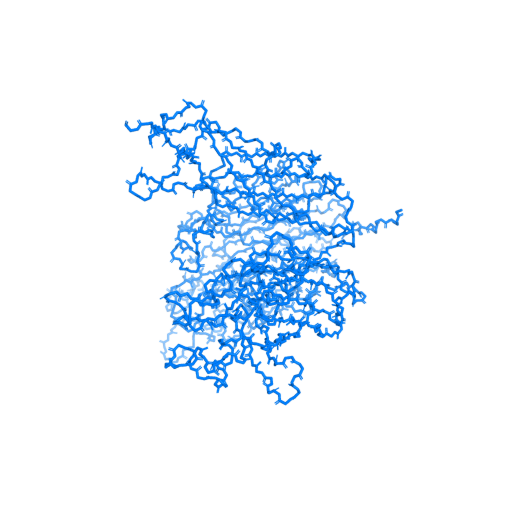N . TYR A 1 86 ? -13.234 15.779 20.875 1.00 96.62 86 TYR A N 1
ATOM 658 C CA . TYR A 1 86 ? -13.195 14.630 21.773 1.00 96.62 86 TYR A CA 1
ATOM 659 C C . TYR A 1 86 ? -12.949 15.050 23.218 1.00 96.62 86 TYR A C 1
ATOM 661 O O . TYR A 1 86 ? -12.376 16.095 23.515 1.00 96.62 86 TYR A O 1
ATOM 669 N N . ARG A 1 87 ? -13.297 14.162 24.140 1.00 96.00 87 ARG A N 1
ATOM 670 C CA . ARG A 1 87 ? -12.822 14.144 25.519 1.00 96.00 87 ARG A CA 1
ATOM 671 C C . ARG A 1 87 ? -12.095 12.827 25.754 1.00 96.00 87 ARG A C 1
ATOM 673 O O . ARG A 1 87 ? -12.624 11.771 25.423 1.00 96.00 87 ARG A O 1
ATOM 680 N N . MET A 1 88 ? -10.903 12.884 26.347 1.00 97.12 88 MET A N 1
ATOM 681 C CA . MET A 1 88 ? -10.262 11.685 26.890 1.00 97.12 88 MET A CA 1
ATOM 682 C C . MET A 1 88 ? -11.000 11.283 28.163 1.00 97.12 88 MET A C 1
ATOM 684 O O . MET A 1 88 ? -11.080 12.081 29.096 1.00 97.12 88 MET A O 1
ATOM 688 N N . VAL A 1 89 ? -11.564 10.082 28.175 1.00 96.31 89 VAL A N 1
ATOM 689 C CA . VAL A 1 89 ? -12.414 9.596 29.263 1.00 96.31 89 VAL A CA 1
ATOM 690 C C . VAL A 1 89 ? -11.578 8.933 30.349 1.00 96.31 89 VAL A C 1
ATOM 692 O O . VAL A 1 89 ? -11.731 9.232 31.527 1.00 96.31 89 VAL A O 1
ATOM 695 N N . THR A 1 90 ? -10.679 8.044 29.944 1.00 97.06 90 THR A N 1
ATOM 696 C CA . THR A 1 90 ? -9.748 7.345 30.831 1.00 97.06 90 THR A CA 1
ATOM 697 C C . THR A 1 90 ? -8.539 6.885 30.020 1.00 97.06 90 THR A C 1
ATOM 699 O O . THR A 1 90 ? -8.644 6.663 28.810 1.00 97.06 90 THR A O 1
ATOM 702 N N . ALA A 1 91 ? -7.382 6.795 30.667 1.00 95.44 91 ALA A N 1
ATOM 703 C CA . ALA A 1 91 ? -6.160 6.272 30.083 1.00 95.44 91 ALA A CA 1
ATOM 704 C C . ALA A 1 91 ? -5.269 5.711 31.190 1.00 95.44 91 ALA A C 1
ATOM 706 O O . ALA A 1 91 ? -5.145 6.329 32.242 1.00 95.44 91 ALA A O 1
ATOM 707 N N . MET A 1 92 ? -4.604 4.591 30.920 1.00 93.50 92 MET A N 1
ATOM 708 C CA . MET A 1 92 ? -3.678 3.960 31.855 1.00 93.50 92 MET A CA 1
ATOM 709 C C . MET A 1 92 ? -2.408 3.561 31.109 1.00 93.50 92 MET A C 1
ATOM 711 O O . MET A 1 92 ? -2.477 2.860 30.097 1.00 93.50 92 MET A O 1
ATOM 715 N N . ILE A 1 93 ? -1.256 4.010 31.615 1.00 89.12 93 ILE A N 1
ATOM 716 C CA . ILE A 1 93 ? 0.079 3.686 31.099 1.00 89.12 93 ILE A CA 1
ATOM 717 C C . ILE A 1 93 ? 0.784 2.768 32.095 1.00 89.12 93 ILE A C 1
ATOM 719 O O . ILE A 1 93 ? 0.763 2.980 33.309 1.00 89.12 93 ILE A O 1
ATOM 723 N N . ASN A 1 94 ? 1.443 1.737 31.584 1.00 83.50 94 ASN A N 1
ATOM 724 C CA . ASN A 1 94 ? 2.187 0.803 32.397 1.00 83.50 94 ASN A CA 1
ATOM 725 C C . ASN A 1 94 ? 3.615 1.295 32.672 1.00 83.50 94 ASN A C 1
ATOM 727 O O . ASN A 1 94 ? 4.560 0.928 31.983 1.00 83.50 94 ASN A O 1
ATOM 731 N N . GLU A 1 95 ? 3.804 2.090 33.722 1.00 78.44 95 GLU A N 1
ATOM 732 C CA . GLU A 1 95 ? 5.129 2.651 34.044 1.00 78.44 95 GLU A CA 1
ATOM 733 C C . GLU A 1 95 ? 6.178 1.611 34.472 1.00 78.44 95 GLU A C 1
ATOM 735 O O . GLU A 1 95 ? 7.378 1.867 34.381 1.00 78.44 95 GLU A O 1
ATOM 740 N N . ALA A 1 96 ? 5.730 0.433 34.916 1.00 71.69 96 ALA A N 1
ATOM 741 C CA . ALA A 1 96 ? 6.583 -0.628 35.445 1.00 71.69 96 ALA A CA 1
ATOM 742 C C . ALA A 1 96 ? 7.216 -1.518 34.360 1.00 71.69 96 ALA A C 1
ATOM 744 O O . ALA A 1 96 ? 8.103 -2.314 34.666 1.00 71.69 96 ALA A O 1
ATOM 745 N N . VAL A 1 97 ? 6.792 -1.403 33.096 1.00 68.19 97 VAL A N 1
ATOM 746 C CA . VAL A 1 97 ? 7.418 -2.126 31.978 1.00 68.19 97 VAL A CA 1
ATOM 747 C C . VAL A 1 97 ? 8.321 -1.204 31.173 1.00 68.19 97 VAL A C 1
ATOM 749 O O . VAL A 1 97 ? 8.030 -0.028 30.982 1.00 68.19 97 VAL A O 1
ATOM 752 N N . GLN A 1 98 ? 9.415 -1.757 30.645 1.00 63.22 98 GLN A N 1
ATOM 753 C CA . GLN A 1 98 ? 10.410 -0.992 29.885 1.00 63.22 98 GLN A CA 1
ATOM 754 C C . GLN A 1 98 ? 9.814 -0.291 28.655 1.00 63.22 98 GLN A C 1
ATOM 756 O O . GLN A 1 98 ? 10.282 0.784 28.288 1.00 63.22 98 GLN A O 1
ATOM 761 N N . ALA A 1 99 ? 8.801 -0.896 28.024 1.00 63.00 99 ALA A N 1
ATOM 762 C CA . ALA A 1 99 ? 8.099 -0.278 26.907 1.00 63.00 99 ALA A CA 1
ATOM 763 C C . ALA A 1 99 ? 7.363 0.995 27.356 1.00 63.00 99 ALA A C 1
ATOM 765 O O . ALA A 1 99 ? 7.529 2.009 26.700 1.00 63.00 99 ALA A O 1
ATOM 766 N N . LYS A 1 100 ? 6.694 0.990 28.518 1.00 78.56 100 LYS A N 1
ATOM 767 C CA . LYS A 1 100 ? 5.741 2.020 28.974 1.00 78.56 100 LYS A CA 1
ATOM 768 C C . LYS A 1 100 ? 4.524 2.166 28.055 1.00 78.56 100 LYS A C 1
ATOM 770 O O . LYS A 1 100 ? 4.153 3.275 27.676 1.00 78.56 100 LYS A O 1
ATOM 775 N N . ASP A 1 101 ? 3.916 1.033 27.717 1.00 79.69 101 ASP A N 1
ATOM 776 C CA . ASP A 1 101 ? 2.722 0.930 26.885 1.00 79.69 101 ASP A CA 1
ATOM 777 C C . ASP A 1 101 ? 1.429 1.136 27.683 1.00 79.69 101 ASP A C 1
ATOM 779 O O . ASP A 1 101 ? 1.366 0.919 28.895 1.00 79.69 101 ASP A O 1
ATOM 783 N N . GLY A 1 102 ? 0.363 1.551 27.007 1.00 89.25 102 GLY A N 1
ATOM 784 C CA . GLY A 1 102 ? -0.934 1.676 27.646 1.00 89.25 102 GLY A CA 1
ATOM 785 C C . GLY A 1 102 ? -2.106 1.810 26.696 1.00 89.25 102 GLY A C 1
ATOM 786 O O . GLY A 1 102 ? -1.972 1.711 25.474 1.00 89.25 102 GLY A O 1
ATOM 787 N N . CYS A 1 103 ? -3.272 2.005 27.301 1.00 94.94 103 CYS A N 1
ATOM 788 C CA . CYS A 1 103 ? -4.552 2.104 26.617 1.00 94.94 103 CYS A CA 1
ATOM 789 C C . CYS A 1 103 ? -5.251 3.417 26.967 1.00 94.94 103 CYS A C 1
ATOM 791 O O . CYS A 1 103 ? -5.107 3.920 28.083 1.00 94.94 103 CYS A O 1
ATOM 793 N N . ALA A 1 104 ? -6.041 3.948 26.036 1.00 96.69 104 ALA A N 1
ATOM 794 C CA . ALA A 1 104 ? -6.851 5.140 26.265 1.00 96.69 104 ALA A CA 1
ATOM 795 C C . ALA A 1 104 ? -8.211 5.052 25.566 1.00 96.69 104 ALA A C 1
ATOM 797 O O . ALA A 1 104 ? -8.323 4.499 24.470 1.00 96.69 104 ALA A O 1
ATOM 798 N N . LEU A 1 105 ? -9.223 5.649 26.196 1.00 98.00 105 LEU A N 1
ATOM 799 C CA . LEU A 1 105 ? -10.559 5.844 25.640 1.00 98.00 105 LEU A CA 1
ATOM 800 C C . LEU A 1 105 ? -10.844 7.329 25.443 1.00 98.00 105 LEU A C 1
ATOM 802 O O . LEU A 1 105 ? -10.682 8.140 26.359 1.00 98.00 105 LEU A O 1
ATOM 806 N N . PHE A 1 106 ? -11.342 7.664 24.260 1.00 98.06 106 PHE A N 1
ATOM 807 C CA . PHE A 1 106 ? -11.858 8.980 23.914 1.00 98.06 106 PHE A CA 1
ATOM 808 C C . PHE A 1 106 ? -13.302 8.857 23.438 1.00 98.06 106 PHE A C 1
ATOM 810 O O . PHE A 1 106 ? -13.672 7.857 22.826 1.00 98.06 106 PHE A O 1
ATOM 817 N N . CYS A 1 107 ? -14.114 9.882 23.675 1.00 97.50 107 CYS A N 1
ATOM 818 C CA . CYS A 1 107 ? -15.458 9.974 23.111 1.00 97.50 107 CYS A CA 1
ATOM 819 C C . CYS A 1 107 ? -15.767 11.396 22.639 1.00 97.50 107 CYS A C 1
ATOM 821 O O . CYS A 1 107 ? -15.166 12.359 23.122 1.00 97.50 107 CYS A O 1
ATOM 823 N N . LYS A 1 108 ? -16.705 11.540 21.705 1.00 96.31 108 LYS A N 1
ATOM 824 C CA . LYS A 1 108 ? -17.251 12.835 21.284 1.00 96.31 108 LYS A CA 1
ATOM 825 C C . LYS A 1 108 ? -17.922 13.539 22.463 1.00 96.31 108 LYS A C 1
ATOM 827 O O . LYS A 1 108 ? -18.836 12.987 23.072 1.00 96.31 108 LYS A O 1
ATOM 832 N N . ALA A 1 109 ? -17.429 14.724 22.823 1.00 94.88 109 ALA A N 1
ATOM 833 C CA . ALA A 1 109 ? -17.820 15.407 24.060 1.00 94.88 109 ALA A CA 1
ATOM 834 C C . ALA A 1 109 ? -19.249 15.977 24.019 1.00 94.88 109 ALA A C 1
ATOM 836 O O . ALA A 1 109 ? -19.889 16.125 25.060 1.00 94.88 109 ALA A O 1
ATOM 837 N N . ASP A 1 110 ? -19.735 16.297 22.823 1.00 91.88 110 ASP A N 1
ATOM 838 C CA . ASP A 1 110 ? -21.094 16.755 22.533 1.00 91.88 110 ASP A CA 1
ATOM 839 C C . ASP A 1 110 ? -22.123 15.615 22.552 1.00 91.88 110 ASP A C 1
ATOM 841 O O . ASP A 1 110 ? -23.303 15.856 22.805 1.00 91.88 110 ASP A O 1
ATOM 845 N N . ARG A 1 111 ? -21.677 14.372 22.344 1.00 92.69 111 ARG A N 1
ATOM 846 C CA . ARG A 1 111 ? -22.547 13.198 22.279 1.00 92.69 111 ARG A CA 1
ATOM 847 C C . ARG A 1 111 ? -22.521 12.325 23.528 1.00 92.69 111 ARG A C 1
ATOM 849 O O . ARG A 1 111 ? -23.579 11.914 23.988 1.00 92.69 111 ARG A O 1
ATOM 856 N N . PHE A 1 112 ? -21.349 12.015 24.071 1.00 95.44 112 PHE A N 1
ATOM 857 C CA . PHE A 1 112 ? -21.204 11.045 25.156 1.00 95.44 112 PHE A CA 1
ATOM 858 C C . PHE A 1 112 ? -20.787 11.712 26.466 1.00 95.44 112 PHE A C 1
ATOM 860 O O . PHE A 1 112 ? -19.814 12.465 26.533 1.00 95.44 112 PHE A O 1
ATOM 867 N N . GLU A 1 113 ? -21.516 11.393 27.531 1.00 95.31 113 GLU A N 1
ATOM 868 C CA . GLU A 1 113 ? -21.238 11.832 28.894 1.00 95.31 113 GLU A CA 1
ATOM 869 C C . GLU A 1 113 ? -20.649 10.685 29.723 1.00 95.31 113 GLU A C 1
ATOM 871 O O . GLU A 1 113 ? -21.339 9.692 29.954 1.00 95.31 113 GLU A O 1
ATOM 876 N N . PRO A 1 114 ? -19.396 10.791 30.196 1.00 96.00 114 PRO A N 1
ATOM 877 C CA . PRO A 1 114 ? -18.841 9.810 31.119 1.00 96.00 114 PRO A CA 1
ATOM 878 C C . PRO A 1 114 ? -19.558 9.859 32.468 1.00 96.00 114 PRO A C 1
ATOM 880 O O . PRO A 1 114 ? -19.586 10.907 33.110 1.00 96.00 114 PRO A O 1
ATOM 883 N N . LEU A 1 115 ? -20.106 8.723 32.897 1.00 94.69 115 LEU A N 1
ATOM 884 C CA . LEU A 1 115 ? -20.765 8.564 34.195 1.00 94.69 115 LEU A CA 1
ATOM 885 C C . LEU A 1 115 ? -19.823 7.958 35.238 1.00 94.69 115 LEU A C 1
ATOM 887 O O . LEU A 1 115 ? -19.785 8.406 36.379 1.00 94.69 115 LEU A O 1
ATOM 891 N N . ALA A 1 116 ? -19.058 6.946 34.832 1.00 95.38 116 ALA A N 1
ATOM 892 C CA . ALA A 1 116 ? -18.101 6.249 35.680 1.00 95.38 116 ALA A CA 1
ATOM 893 C C . ALA A 1 116 ? -16.947 5.713 34.835 1.00 95.38 116 ALA A C 1
ATOM 895 O O . ALA A 1 116 ? -17.126 5.382 33.661 1.00 95.38 116 ALA A O 1
ATOM 896 N N . THR A 1 117 ? -15.768 5.591 35.434 1.00 96.62 117 THR A N 1
ATOM 897 C CA . THR A 1 117 ? -14.583 5.012 34.797 1.00 96.62 117 THR A CA 1
ATOM 898 C C . THR A 1 117 ? -13.939 3.989 35.719 1.00 96.62 117 THR A C 1
ATOM 900 O O . THR A 1 117 ? -14.071 4.058 36.939 1.00 96.62 117 THR A O 1
ATOM 903 N N . THR A 1 118 ? -13.248 3.019 35.129 1.00 94.81 118 THR A N 1
ATOM 904 C CA . THR A 1 118 ? -12.403 2.081 35.862 1.00 94.81 118 THR A CA 1
ATOM 905 C C . THR A 1 118 ? -11.147 1.775 35.060 1.00 94.81 118 THR A C 1
ATOM 907 O O . THR A 1 118 ? -11.158 1.733 33.826 1.00 94.81 118 THR A O 1
ATOM 910 N N . GLU A 1 119 ? -10.057 1.567 35.779 1.00 94.44 119 GLU A N 1
ATOM 911 C CA . GLU A 1 119 ? -8.770 1.151 35.249 1.00 94.44 119 GLU A CA 1
ATOM 912 C C . GLU A 1 119 ? -8.236 0.035 36.134 1.00 94.44 119 GLU A C 1
ATOM 914 O O . GLU A 1 119 ? -8.280 0.110 37.364 1.00 94.44 119 GLU A O 1
ATOM 919 N N . PHE A 1 120 ? -7.764 -1.042 35.517 1.00 91.06 120 PHE A N 1
ATOM 920 C CA . PHE A 1 120 ? -7.216 -2.148 36.282 1.00 91.06 120 PHE A CA 1
ATOM 921 C C . PHE A 1 120 ? -6.162 -2.909 35.498 1.00 91.06 120 PHE A C 1
ATOM 923 O O . PHE A 1 120 ? -6.194 -3.035 34.271 1.00 91.06 120 PHE A O 1
ATOM 930 N N . ARG A 1 121 ? -5.223 -3.465 36.258 1.00 89.69 121 ARG A N 1
ATOM 931 C CA . ARG A 1 121 ? -4.269 -4.459 35.777 1.00 89.69 121 ARG A CA 1
ATOM 932 C C . ARG A 1 121 ? -4.864 -5.829 36.026 1.00 89.69 121 ARG A C 1
ATOM 934 O O . ARG A 1 121 ? -5.377 -6.088 37.114 1.00 89.69 121 ARG A O 1
ATOM 941 N N . MET A 1 122 ? -4.754 -6.725 35.052 1.00 88.12 122 MET A N 1
ATOM 942 C CA . MET A 1 122 ? -5.322 -8.075 35.169 1.00 88.12 122 MET A CA 1
ATOM 943 C C . MET A 1 122 ? -4.743 -8.839 36.366 1.00 88.12 122 MET A C 1
ATOM 945 O O . MET A 1 122 ? -5.452 -9.604 37.012 1.00 88.12 122 MET A O 1
ATOM 949 N N . CYS A 1 123 ? -3.487 -8.572 36.731 1.00 85.00 123 CYS A N 1
ATOM 950 C CA . CYS A 1 123 ? -2.855 -9.172 37.902 1.00 85.00 123 CYS A CA 1
ATOM 951 C C . CYS A 1 123 ? -3.558 -8.835 39.232 1.00 85.00 123 CYS A C 1
ATOM 953 O O . CYS A 1 123 ? -3.490 -9.641 40.153 1.00 85.00 123 CYS A O 1
ATOM 955 N N . HIS A 1 124 ? -4.266 -7.704 39.339 1.00 85.44 124 HIS A N 1
ATOM 956 C CA . HIS A 1 124 ? -5.037 -7.351 40.541 1.00 85.44 124 HIS A CA 1
ATOM 957 C C . HIS A 1 124 ? -6.357 -8.131 40.640 1.00 85.44 124 HIS A C 1
ATOM 959 O O . HIS A 1 124 ? -6.885 -8.323 41.730 1.00 85.44 124 HIS A O 1
ATOM 965 N N . ALA A 1 125 ? -6.877 -8.599 39.505 1.00 87.69 125 ALA A N 1
ATOM 966 C CA . ALA A 1 125 ? -8.087 -9.411 39.432 1.00 87.69 125 ALA A CA 1
ATOM 967 C C . ALA A 1 125 ? -7.800 -10.906 39.686 1.00 87.69 125 ALA A C 1
ATOM 969 O O . ALA A 1 125 ? -8.709 -11.668 40.017 1.00 87.69 125 ALA A O 1
ATOM 970 N N . LEU A 1 126 ? -6.535 -11.326 39.555 1.00 88.12 126 LEU A N 1
ATOM 971 C CA . LEU A 1 126 ? -6.109 -12.722 39.656 1.00 88.12 126 LEU A CA 1
ATOM 972 C C . LEU A 1 126 ? -6.479 -13.344 41.009 1.00 88.12 126 LEU A C 1
ATOM 974 O O . LEU A 1 126 ? -7.126 -14.386 41.042 1.00 88.12 126 LEU A O 1
ATOM 978 N N . ASP A 1 127 ? -6.147 -12.671 42.112 1.00 86.50 127 ASP A N 1
ATOM 979 C CA . ASP A 1 127 ? -6.415 -13.173 43.468 1.00 86.50 127 ASP A CA 1
ATOM 980 C C . ASP A 1 127 ? -7.921 -13.239 43.778 1.00 86.50 127 ASP A C 1
ATOM 982 O O . ASP A 1 127 ? -8.360 -14.092 44.547 1.00 86.50 127 ASP A O 1
ATOM 986 N N . ARG A 1 128 ? -8.724 -12.366 43.150 1.00 88.00 128 ARG A N 1
ATOM 987 C CA . ARG A 1 128 ? -10.181 -12.291 43.341 1.00 88.00 128 ARG A CA 1
ATOM 988 C C . ARG A 1 128 ? -10.919 -13.410 42.610 1.00 88.00 128 ARG A C 1
ATOM 990 O O . ARG A 1 128 ? -11.812 -14.020 43.188 1.00 88.00 128 ARG A O 1
ATOM 997 N N . TYR A 1 129 ? -10.581 -13.662 41.346 1.00 88.50 129 TYR A N 1
ATOM 998 C CA . TYR A 1 129 ? -11.350 -14.586 40.497 1.00 88.50 129 TYR A CA 1
ATOM 999 C C . TYR A 1 129 ? -10.693 -15.952 40.302 1.00 88.50 129 TYR A C 1
ATOM 1001 O O . TYR A 1 129 ? -11.369 -16.887 39.880 1.00 88.50 129 TYR A O 1
ATOM 1009 N N . LEU A 1 130 ? -9.401 -16.078 40.603 1.00 86.00 130 LEU A N 1
ATOM 1010 C CA . LEU A 1 130 ? -8.630 -17.320 40.526 1.00 86.00 130 LEU A CA 1
ATOM 1011 C C . LEU A 1 130 ? -7.916 -17.577 41.864 1.00 86.00 130 LEU A C 1
ATOM 1013 O O . LEU A 1 130 ? -6.744 -17.941 41.915 1.00 86.00 130 LEU A O 1
ATOM 1017 N N . HIS A 1 131 ? -8.643 -17.393 42.970 1.00 80.81 131 HIS A N 1
ATOM 1018 C CA . HIS A 1 131 ? -8.139 -17.584 44.332 1.00 80.81 131 HIS A CA 1
ATOM 1019 C C . HIS A 1 131 ? -7.496 -18.967 44.584 1.00 80.81 131 HIS A C 1
ATOM 1021 O O . HIS A 1 131 ? -6.425 -18.997 45.193 1.00 80.81 131 HIS A O 1
ATOM 1027 N N . PRO A 1 132 ? -8.043 -20.107 44.098 1.00 81.00 132 PRO A N 1
ATOM 1028 C CA . PRO A 1 132 ? -7.369 -21.403 44.242 1.00 81.00 132 PRO A CA 1
ATOM 1029 C C . PRO A 1 132 ? -5.963 -21.415 43.623 1.00 81.00 132 PRO A C 1
ATOM 1031 O O . PRO A 1 132 ? -5.012 -21.921 44.221 1.00 81.00 132 PRO A O 1
ATOM 1034 N N . LEU A 1 133 ? -5.798 -20.774 42.461 1.00 79.12 133 LEU A N 1
ATOM 1035 C CA . LEU A 1 133 ? -4.502 -20.623 41.803 1.00 79.12 133 LEU A CA 1
ATOM 1036 C C . LEU A 1 133 ? -3.548 -19.733 42.623 1.00 79.12 133 LEU A C 1
ATOM 1038 O O . LEU A 1 133 ? -2.354 -20.019 42.687 1.00 79.12 133 LEU A O 1
ATOM 1042 N N . ALA A 1 134 ? -4.066 -18.703 43.302 1.00 74.38 134 ALA A N 1
ATOM 1043 C CA . ALA A 1 134 ? -3.284 -17.815 44.169 1.00 74.38 134 ALA A CA 1
ATOM 1044 C C . ALA A 1 134 ? -2.752 -18.494 45.442 1.00 74.38 134 ALA A C 1
ATOM 1046 O O . ALA A 1 134 ? -1.708 -18.106 45.967 1.00 74.38 134 ALA A O 1
ATOM 1047 N N . GLN A 1 135 ? -3.428 -19.539 45.925 1.00 77.50 135 GLN A N 1
ATOM 1048 C CA . GLN A 1 135 ? -2.980 -20.325 47.080 1.00 77.50 135 GLN A CA 1
ATOM 1049 C C . GLN A 1 135 ? -1.824 -21.289 46.752 1.00 77.50 135 GLN A C 1
ATOM 1051 O O . GLN A 1 135 ? -1.193 -21.842 47.657 1.00 77.50 135 GLN A O 1
ATOM 1056 N N . CYS A 1 136 ? -1.497 -21.482 45.472 1.00 71.19 136 CYS A N 1
ATOM 1057 C CA . CYS A 1 136 ? -0.446 -22.395 45.041 1.00 71.19 136 CYS A CA 1
ATOM 1058 C C . CYS A 1 136 ? 0.951 -21.766 45.192 1.00 71.19 136 CYS A C 1
ATOM 1060 O O . CYS A 1 136 ? 1.418 -21.034 44.321 1.00 71.19 136 CYS A O 1
ATOM 1062 N N . GLN A 1 137 ? 1.673 -22.083 46.272 1.00 60.28 137 GLN A N 1
ATOM 1063 C CA . GLN A 1 137 ? 3.010 -21.507 46.511 1.00 60.28 137 GLN A CA 1
ATOM 1064 C C . GLN A 1 137 ? 4.146 -22.152 45.684 1.00 60.28 137 GLN A C 1
ATOM 1066 O O . GLN A 1 137 ? 5.192 -21.533 45.477 1.00 60.28 137 GLN A O 1
ATOM 1071 N N . GLY A 1 138 ? 3.956 -23.367 45.154 1.00 62.50 138 GLY A N 1
ATOM 1072 C CA . GLY A 1 138 ? 4.992 -24.143 44.457 1.00 62.50 138 GLY A CA 1
ATOM 1073 C C . GLY A 1 138 ? 4.519 -24.811 43.162 1.00 62.50 138 GLY A C 1
ATOM 1074 O O . GLY A 1 138 ? 3.340 -24.773 42.812 1.00 62.50 138 GLY A O 1
ATOM 1075 N N . GLY A 1 139 ? 5.462 -25.418 42.435 1.00 63.19 139 GLY A N 1
ATOM 1076 C CA . GLY A 1 139 ? 5.173 -26.203 41.230 1.00 63.19 139 GLY A CA 1
ATOM 1077 C C . GLY A 1 139 ? 4.650 -25.389 40.043 1.00 63.19 139 GLY A C 1
ATOM 1078 O O . GLY A 1 139 ? 4.813 -24.168 39.976 1.00 63.19 139 GLY A O 1
ATOM 1079 N N . LEU A 1 140 ? 4.030 -26.081 39.083 1.00 65.50 140 LEU A N 1
ATOM 1080 C CA . LEU A 1 140 ? 3.550 -25.480 37.834 1.00 65.50 140 LEU A CA 1
ATOM 1081 C C . LEU A 1 140 ? 2.367 -24.520 38.032 1.00 65.50 140 LEU A C 1
ATOM 1083 O O . LEU A 1 140 ? 2.242 -23.587 37.248 1.00 65.50 140 LEU A O 1
ATOM 1087 N N . ALA A 1 141 ? 1.543 -24.683 39.076 1.00 72.31 141 ALA A N 1
ATOM 1088 C CA . ALA A 1 141 ? 0.477 -23.717 39.386 1.00 72.31 141 ALA A CA 1
ATOM 1089 C C . ALA A 1 141 ? 1.012 -22.443 40.004 1.00 72.31 141 ALA A C 1
ATOM 1091 O O . ALA A 1 141 ? 0.636 -21.365 39.561 1.00 72.31 141 ALA A O 1
ATOM 1092 N N . GLY A 1 142 ? 1.947 -22.552 40.949 1.00 73.56 142 GLY A N 1
ATOM 1093 C CA . GLY A 1 142 ? 2.662 -21.377 41.428 1.00 73.56 142 GLY A CA 1
ATOM 1094 C C . GLY A 1 142 ? 3.423 -20.682 40.295 1.00 73.56 142 GLY A C 1
ATOM 1095 O O . GLY A 1 142 ? 3.484 -19.458 40.265 1.00 73.56 142 GLY A O 1
ATOM 1096 N N . ALA A 1 143 ? 3.969 -21.435 39.330 1.00 73.81 143 ALA A N 1
ATOM 1097 C CA . ALA A 1 143 ? 4.593 -20.864 38.137 1.00 73.81 143 ALA A CA 1
ATOM 1098 C C . ALA A 1 143 ? 3.575 -20.161 37.229 1.00 73.81 143 ALA A C 1
ATOM 1100 O O . ALA A 1 143 ? 3.809 -19.015 36.880 1.00 73.81 143 ALA A O 1
ATOM 1101 N N . LEU A 1 144 ? 2.432 -20.782 36.918 1.00 81.38 144 LEU A N 1
ATOM 1102 C CA . LEU A 1 144 ? 1.356 -20.174 36.127 1.00 81.38 144 LEU A CA 1
ATOM 1103 C C . LEU A 1 144 ? 0.800 -18.911 36.798 1.00 81.38 144 LEU A C 1
ATOM 1105 O O . LEU A 1 144 ? 0.606 -17.892 36.138 1.00 81.38 144 LEU A O 1
ATOM 1109 N N . TYR A 1 145 ? 0.587 -18.964 38.114 1.00 85.38 145 TYR A N 1
ATOM 1110 C CA . TYR A 1 145 ? 0.190 -17.821 38.926 1.00 85.38 145 TYR A CA 1
ATOM 1111 C C . TYR A 1 145 ? 1.210 -16.686 38.813 1.00 85.38 145 TYR A C 1
ATOM 1113 O O . TYR A 1 145 ? 0.840 -15.575 38.443 1.00 85.38 145 TYR A O 1
ATOM 1121 N N . ARG A 1 146 ? 2.498 -16.964 39.069 1.00 81.38 146 ARG A N 1
ATOM 1122 C CA . ARG A 1 146 ? 3.579 -15.971 38.952 1.00 81.38 146 ARG A CA 1
ATOM 1123 C C . ARG A 1 146 ? 3.686 -15.422 37.534 1.00 81.38 146 ARG A C 1
ATOM 1125 O O . ARG A 1 146 ? 3.670 -14.212 37.365 1.00 81.38 146 ARG A O 1
ATOM 1132 N N . GLU A 1 147 ? 3.706 -16.287 36.523 1.00 84.06 147 GLU A N 1
ATOM 1133 C CA . GLU A 1 147 ? 3.786 -15.913 35.109 1.00 84.06 147 GLU A CA 1
ATOM 1134 C C . GLU A 1 147 ? 2.637 -14.985 34.709 1.00 84.06 147 GLU A C 1
ATOM 1136 O O . GLU A 1 147 ? 2.886 -13.981 34.043 1.00 84.06 147 GLU A O 1
ATOM 1141 N N . THR A 1 148 ? 1.407 -15.295 35.136 1.00 85.12 148 THR A N 1
ATOM 1142 C CA . THR A 1 148 ? 0.212 -14.476 34.876 1.00 85.12 148 THR A CA 1
ATOM 1143 C C . THR A 1 148 ? 0.267 -13.162 35.654 1.00 85.12 148 THR A C 1
ATOM 1145 O O . THR A 1 148 ? 0.000 -12.103 35.091 1.00 85.12 148 THR A O 1
ATOM 1148 N N . ARG A 1 149 ? 0.655 -13.203 36.936 1.00 86.75 149 ARG A N 1
ATOM 1149 C CA . ARG A 1 149 ? 0.742 -12.029 37.820 1.00 86.75 149 ARG A CA 1
ATOM 1150 C C . ARG A 1 149 ? 1.830 -11.047 37.385 1.00 86.75 149 ARG A C 1
ATOM 1152 O O . ARG A 1 149 ? 1.644 -9.839 37.503 1.00 86.75 149 ARG A O 1
ATOM 1159 N N . GLU A 1 150 ? 2.937 -11.552 36.852 1.00 84.44 150 GLU A N 1
ATOM 1160 C CA . GLU A 1 150 ? 4.027 -10.762 36.272 1.00 84.44 150 GLU A CA 1
ATOM 1161 C C . GLU A 1 150 ? 3.626 -10.085 34.953 1.00 84.44 150 GLU A C 1
ATOM 1163 O O . GLU A 1 150 ? 4.317 -9.169 34.498 1.00 84.44 150 GLU A O 1
ATOM 1168 N N . LYS A 1 151 ? 2.521 -10.502 34.310 1.00 84.56 151 LYS A N 1
ATOM 1169 C CA . LYS A 1 151 ? 2.021 -9.837 33.101 1.00 84.56 151 LYS A CA 1
ATOM 1170 C C . LYS A 1 151 ? 1.155 -8.653 33.498 1.00 84.56 151 LYS A C 1
ATOM 1172 O O . LYS A 1 151 ? 0.011 -8.785 33.922 1.00 84.56 151 LYS A O 1
ATOM 1177 N N . LEU A 1 152 ? 1.717 -7.467 33.318 1.00 82.31 152 LEU A N 1
ATOM 1178 C CA . LEU A 1 152 ? 1.128 -6.202 33.744 1.00 82.31 152 LEU A CA 1
ATOM 1179 C C . LEU A 1 152 ? 0.136 -5.598 32.729 1.00 82.31 152 LEU A C 1
ATOM 1181 O O . LEU A 1 152 ? -0.089 -4.387 32.755 1.00 82.31 152 LEU A O 1
ATOM 1185 N N . ASN A 1 153 ? -0.444 -6.423 31.849 1.00 89.12 153 ASN A N 1
ATOM 1186 C CA . ASN A 1 153 ? -1.466 -6.013 30.884 1.00 89.12 153 ASN A CA 1
ATOM 1187 C C . ASN A 1 153 ? -2.669 -5.381 31.597 1.00 89.12 153 ASN A C 1
ATOM 1189 O O . ASN A 1 153 ? -3.044 -5.767 32.713 1.00 89.12 153 ASN A O 1
ATOM 1193 N N . LEU A 1 154 ? -3.254 -4.382 30.943 1.00 90.62 154 LEU A N 1
ATOM 1194 C CA . LEU A 1 154 ? -4.227 -3.483 31.548 1.00 90.62 154 LEU A CA 1
ATOM 1195 C C . LEU A 1 154 ? -5.492 -3.346 30.707 1.00 90.62 154 LEU A C 1
ATOM 1197 O O . LEU A 1 154 ? -5.534 -3.682 29.519 1.00 90.62 154 LEU A O 1
ATOM 1201 N N . CYS A 1 155 ? -6.528 -2.840 31.356 1.00 93.75 155 CYS A N 1
ATOM 1202 C CA . CYS A 1 155 ? -7.781 -2.448 30.745 1.00 93.75 155 CYS A CA 1
ATOM 1203 C C . CYS A 1 155 ? -8.167 -1.064 31.255 1.00 93.75 155 CYS A C 1
ATOM 1205 O O . CYS A 1 155 ? -7.986 -0.756 32.436 1.00 93.75 155 CYS A O 1
ATOM 1207 N N . VAL A 1 156 ? -8.752 -0.265 30.370 1.00 96.62 156 VAL A N 1
ATOM 1208 C CA . VAL A 1 156 ? -9.483 0.946 30.745 1.00 96.62 156 VAL A CA 1
ATOM 1209 C C . VAL A 1 156 ? -10.913 0.828 30.244 1.00 96.62 156 VAL A C 1
ATOM 1211 O O . VAL A 1 156 ? -11.149 0.341 29.135 1.00 96.62 156 VAL A O 1
ATOM 1214 N N . ALA A 1 157 ? -11.871 1.237 31.067 1.00 97.00 157 ALA A N 1
ATOM 1215 C CA . ALA A 1 157 ? -13.284 1.178 30.730 1.00 97.00 157 ALA A CA 1
ATOM 1216 C C . ALA A 1 157 ? -14.048 2.385 31.273 1.00 97.00 157 ALA A C 1
ATOM 1218 O O . ALA A 1 157 ? -13.666 3.001 32.270 1.00 97.00 157 ALA A O 1
ATOM 1219 N N . ALA A 1 158 ? -15.140 2.724 30.598 1.00 97.00 158 ALA A N 1
ATOM 1220 C CA . ALA A 1 158 ? -15.997 3.834 30.958 1.00 97.00 158 ALA A CA 1
ATOM 1221 C C . ALA A 1 158 ? -17.463 3.527 30.664 1.00 97.00 158 ALA A C 1
ATOM 1223 O O . ALA A 1 158 ? -17.805 3.077 29.570 1.00 97.00 158 ALA A O 1
ATOM 1224 N N . LEU A 1 159 ? -18.328 3.829 31.629 1.00 95.56 159 LEU A N 1
ATOM 1225 C CA . LEU A 1 159 ? -19.762 3.916 31.406 1.00 95.56 159 LEU A CA 1
ATOM 1226 C C . LEU A 1 159 ? -20.075 5.287 30.804 1.00 95.56 159 LEU A C 1
ATOM 1228 O O . LEU A 1 159 ? -19.814 6.318 31.427 1.00 95.56 159 LEU A O 1
ATOM 1232 N N . LEU A 1 160 ? -20.625 5.292 29.596 1.00 94.88 160 LEU A N 1
ATOM 1233 C CA . LEU A 1 160 ? -20.932 6.488 28.824 1.00 94.88 160 LEU A CA 1
ATOM 1234 C C . LEU A 1 160 ? -22.438 6.579 28.590 1.00 94.88 160 LEU A C 1
ATOM 1236 O O . LEU A 1 160 ? -23.034 5.637 28.073 1.00 94.88 160 LEU A O 1
ATOM 1240 N N . ARG A 1 161 ? -23.043 7.726 28.895 1.00 92.69 161 ARG A N 1
ATOM 1241 C CA . ARG A 1 161 ? -24.414 8.039 28.487 1.00 92.69 161 ARG A CA 1
ATOM 1242 C C . ARG A 1 161 ? -24.410 8.706 27.122 1.00 92.69 161 ARG A C 1
ATOM 1244 O O . ARG A 1 161 ? -23.830 9.779 26.964 1.00 92.69 161 ARG A O 1
ATOM 1251 N N . ASP A 1 162 ? -25.069 8.092 26.146 1.00 90.81 162 ASP A N 1
ATOM 1252 C CA . ASP A 1 162 ? -25.333 8.721 24.852 1.00 90.81 162 ASP A CA 1
ATOM 1253 C C . ASP A 1 162 ? -26.417 9.787 25.039 1.00 90.81 162 ASP A C 1
ATOM 1255 O O . ASP A 1 162 ? -27.586 9.467 25.251 1.00 90.81 162 ASP A O 1
ATOM 1259 N N . ARG A 1 163 ? -26.044 11.067 24.973 1.00 90.06 163 ARG A N 1
ATOM 1260 C CA . ARG A 1 163 ? -26.964 12.202 25.143 1.00 90.06 163 ARG A CA 1
ATOM 1261 C C . ARG A 1 163 ? -28.072 12.212 24.093 1.00 90.06 163 ARG A C 1
ATOM 1263 O O . ARG A 1 163 ? -29.134 12.771 24.351 1.00 90.06 163 ARG A O 1
ATOM 1270 N N . LEU A 1 164 ? -27.833 11.600 22.932 1.00 86.81 164 LEU A N 1
ATOM 1271 C CA . LEU A 1 164 ? -28.803 11.552 21.845 1.00 86.81 164 LEU A CA 1
ATOM 1272 C C . LEU A 1 164 ? -29.922 10.540 22.118 1.00 86.81 164 LEU A C 1
ATOM 1274 O O . LEU A 1 164 ? -31.083 10.807 21.819 1.00 86.81 164 LEU A O 1
ATOM 1278 N N . THR A 1 165 ? -29.580 9.378 22.678 1.00 84.81 165 THR A N 1
ATOM 1279 C CA . THR A 1 165 ? -30.526 8.262 22.861 1.00 84.81 165 THR A CA 1
ATOM 1280 C C . THR A 1 165 ? -30.940 8.028 24.313 1.00 84.81 165 THR A C 1
ATOM 1282 O O . THR A 1 165 ? -31.918 7.326 24.565 1.00 84.81 165 THR A O 1
ATOM 1285 N N . GLY A 1 166 ? -30.201 8.591 25.270 1.00 86.50 166 GLY A N 1
ATOM 1286 C CA . GLY A 1 166 ? -30.354 8.355 26.704 1.00 86.50 166 GLY A CA 1
ATOM 1287 C C . GLY A 1 166 ? -29.844 6.990 27.177 1.00 86.50 166 GLY A C 1
ATOM 1288 O O . GLY A 1 166 ? -29.966 6.687 28.362 1.00 86.50 166 GLY A O 1
ATOM 1289 N N . TYR A 1 167 ? -29.292 6.158 26.286 1.00 85.94 167 TYR A N 1
ATOM 1290 C CA . TYR A 1 167 ? -28.787 4.834 26.641 1.00 85.94 167 TYR A CA 1
ATOM 1291 C C . TYR A 1 167 ? -27.363 4.872 27.183 1.00 85.94 167 TYR A C 1
ATOM 1293 O O . TYR A 1 167 ? -26.523 5.650 26.730 1.00 85.94 167 TYR A O 1
ATOM 1301 N N . ASP A 1 168 ? -27.093 3.950 28.104 1.00 89.12 168 ASP A N 1
ATOM 1302 C CA . ASP A 1 168 ? -25.762 3.740 28.651 1.00 89.12 168 ASP A CA 1
ATOM 1303 C C . ASP A 1 168 ? -25.008 2.657 27.879 1.00 89.12 168 ASP A C 1
ATOM 1305 O O . ASP A 1 168 ? -25.521 1.560 27.620 1.00 89.12 168 ASP A O 1
ATOM 1309 N N . VAL A 1 169 ? -23.756 2.968 27.558 1.00 91.56 169 VAL A N 1
ATOM 1310 C CA . VAL A 1 169 ? -22.806 2.087 26.888 1.00 91.56 169 VAL A CA 1
ATOM 1311 C C . VAL A 1 169 ? -21.548 1.989 27.744 1.00 91.56 169 VAL A C 1
ATOM 1313 O O . VAL A 1 169 ? -20.878 2.985 28.001 1.00 91.56 169 VAL A O 1
ATOM 1316 N N . LEU A 1 170 ? -21.207 0.778 28.172 1.00 94.31 170 LEU A N 1
ATOM 1317 C CA . LEU A 1 170 ? -19.917 0.460 28.762 1.00 94.31 170 LEU A CA 1
ATOM 1318 C C . LEU A 1 170 ? -18.902 0.222 27.639 1.00 94.31 170 LEU A C 1
ATOM 1320 O O . LEU A 1 170 ? -18.910 -0.831 27.003 1.00 94.31 170 LEU A O 1
ATOM 1324 N N . ALA A 1 171 ? -18.036 1.200 27.398 1.00 96.62 171 ALA A N 1
ATOM 1325 C CA . ALA A 1 171 ? -16.933 1.108 26.450 1.00 96.62 171 ALA A CA 1
ATOM 1326 C C . ALA A 1 171 ? -15.654 0.671 27.171 1.00 96.62 171 ALA A C 1
ATOM 1328 O O . ALA A 1 171 ? -15.294 1.255 28.191 1.00 96.62 171 ALA A O 1
ATOM 1329 N N . ALA A 1 172 ? -14.950 -0.326 26.641 1.00 97.50 172 ALA A N 1
ATOM 1330 C CA . ALA A 1 172 ? -13.718 -0.849 27.221 1.00 97.50 172 ALA A CA 1
ATOM 1331 C C . ALA A 1 172 ? -12.650 -1.104 26.156 1.00 97.50 172 ALA A C 1
ATOM 1333 O O . ALA A 1 172 ? -12.966 -1.400 25.000 1.00 97.50 172 ALA A O 1
ATOM 1334 N N . THR A 1 173 ? -11.383 -1.012 26.564 1.00 97.62 173 THR A N 1
ATOM 1335 C CA . THR A 1 173 ? -10.248 -1.402 25.729 1.00 97.62 173 THR A CA 1
ATOM 1336 C C . THR A 1 173 ? -9.120 -2.068 26.494 1.00 97.62 173 THR A C 1
ATOM 1338 O O . THR A 1 173 ? -8.821 -1.701 27.631 1.00 97.62 173 THR A O 1
ATOM 1341 N N . THR A 1 174 ? -8.454 -3.017 25.837 1.00 95.81 174 THR A N 1
ATOM 1342 C CA . THR A 1 174 ? -7.314 -3.750 26.388 1.00 95.81 174 THR A CA 1
ATOM 1343 C C . THR A 1 174 ? -6.262 -4.069 25.325 1.00 95.81 174 THR A C 1
ATOM 1345 O O . THR A 1 174 ? -6.542 -4.019 24.129 1.00 95.81 174 THR A O 1
ATOM 1348 N N . HIS A 1 175 ? -5.073 -4.447 25.787 1.00 93.62 175 HIS A N 1
ATOM 1349 C CA . HIS A 1 175 ? -4.028 -5.079 24.992 1.00 93.62 175 HIS A CA 1
ATOM 1350 C C . HIS A 1 175 ? -3.573 -6.340 25.739 1.00 93.62 175 HIS A C 1
ATOM 1352 O O . HIS A 1 175 ? -2.951 -6.230 26.801 1.00 93.62 175 HIS A O 1
ATOM 1358 N N . LEU A 1 176 ? -3.931 -7.530 25.239 1.00 92.44 176 LEU A N 1
ATOM 1359 C CA . LEU A 1 176 ? -3.552 -8.805 25.864 1.00 92.44 176 LEU A CA 1
ATOM 1360 C C . LEU A 1 176 ? -2.073 -9.130 25.635 1.00 92.44 176 LEU A C 1
ATOM 1362 O O . LEU A 1 176 ? -1.426 -8.587 24.742 1.00 92.44 176 LEU A O 1
ATOM 1366 N N . PHE A 1 177 ? -1.529 -10.025 26.460 1.00 87.81 177 PHE A N 1
ATOM 1367 C CA . PHE A 1 177 ? -0.106 -10.344 26.479 1.00 87.81 177 PHE A CA 1
ATOM 1368 C C . PHE A 1 177 ? 0.456 -10.793 25.119 1.00 87.81 177 PHE A C 1
ATOM 1370 O O . PHE A 1 177 ? -0.131 -11.615 24.420 1.00 87.81 177 PHE A O 1
ATOM 1377 N N . TRP A 1 178 ? 1.665 -10.312 24.813 1.00 76.56 178 TRP A N 1
ATOM 1378 C CA . TRP A 1 178 ? 2.474 -10.680 23.651 1.00 76.56 178 TRP A CA 1
ATOM 1379 C C . TRP A 1 178 ? 3.879 -11.123 24.101 1.00 76.56 178 TRP A C 1
ATOM 1381 O O . TRP A 1 178 ? 4.471 -10.488 24.979 1.00 76.56 178 TRP A O 1
ATOM 1391 N N . SER A 1 179 ? 4.458 -12.188 23.515 1.00 65.00 179 SER A N 1
ATOM 1392 C CA . SER A 1 179 ? 5.815 -12.646 23.880 1.00 65.00 179 SER A CA 1
ATOM 1393 C C . SER A 1 179 ? 6.686 -13.148 22.721 1.00 65.00 179 SER A C 1
ATOM 1395 O O . SER A 1 179 ? 6.312 -14.092 22.026 1.00 65.00 179 SER A O 1
ATOM 1397 N N . PRO A 1 180 ? 7.936 -12.657 22.601 1.00 51.22 180 PRO A N 1
ATOM 1398 C CA . PRO A 1 180 ? 8.918 -13.176 21.650 1.00 51.22 180 PRO A CA 1
ATOM 1399 C C . PRO A 1 180 ? 9.814 -14.312 22.197 1.00 51.22 180 PRO A C 1
ATOM 1401 O O . PRO A 1 180 ? 10.586 -14.880 21.428 1.00 51.22 180 PRO A O 1
ATOM 1404 N N . LYS A 1 181 ? 9.767 -14.653 23.500 1.00 43.75 181 LYS A N 1
ATOM 1405 C CA . LYS A 1 181 ? 10.810 -15.469 24.181 1.00 43.75 181 LYS A CA 1
ATOM 1406 C C . LYS A 1 181 ? 10.444 -16.928 24.552 1.00 43.75 181 LYS A C 1
ATOM 1408 O O . LYS A 1 181 ? 11.206 -17.560 25.274 1.00 43.75 181 LYS A O 1
ATOM 1413 N N . ALA A 1 182 ? 9.333 -17.494 24.073 1.00 44.28 182 ALA A N 1
ATOM 1414 C CA . ALA A 1 182 ? 8.969 -18.908 24.337 1.00 44.28 182 ALA A CA 1
ATOM 1415 C C . ALA A 1 182 ? 9.499 -19.904 23.272 1.00 44.28 182 ALA A C 1
ATOM 1417 O O . ALA A 1 182 ? 9.835 -19.457 22.176 1.00 44.28 182 ALA A O 1
ATOM 1418 N N . PRO A 1 183 ? 9.549 -21.227 23.544 1.00 43.34 183 PRO A N 1
ATOM 1419 C CA . PRO A 1 183 ? 10.012 -22.247 22.593 1.00 43.34 183 PRO A CA 1
ATOM 1420 C C . PRO A 1 183 ? 9.156 -22.359 21.309 1.00 43.34 183 PRO A C 1
ATOM 1422 O O . PRO A 1 183 ? 8.034 -21.871 21.224 1.00 43.34 183 PRO A O 1
ATOM 1425 N N . VAL A 1 184 ? 9.754 -22.961 20.276 1.00 48.41 184 VAL A N 1
ATOM 1426 C CA . VAL A 1 184 ? 9.753 -22.526 18.859 1.00 48.41 184 VAL A CA 1
ATOM 1427 C C . VAL A 1 184 ? 8.548 -22.983 18.001 1.00 48.41 184 VAL A C 1
ATOM 1429 O O . VAL A 1 184 ? 8.529 -22.721 16.804 1.00 48.41 184 VAL A O 1
ATOM 1432 N N . SER A 1 185 ? 7.511 -23.619 18.551 1.00 54.91 185 SER A N 1
ATOM 1433 C CA . SER A 1 185 ? 6.467 -24.254 17.716 1.00 54.91 185 SER A CA 1
ATOM 1434 C C . SER A 1 185 ? 5.402 -23.312 17.126 1.00 54.91 185 SER A C 1
ATOM 1436 O O . SER A 1 185 ? 4.797 -23.666 16.118 1.00 54.91 185 SER A O 1
ATOM 1438 N N . LEU A 1 186 ? 5.176 -22.120 17.699 1.00 51.06 186 LEU A N 1
ATOM 1439 C CA . LEU A 1 186 ? 4.173 -21.147 17.227 1.00 51.06 186 LEU A CA 1
ATOM 1440 C C . LEU A 1 186 ? 4.782 -19.751 16.945 1.00 51.06 186 LEU A C 1
ATOM 1442 O O . LEU A 1 186 ? 5.763 -19.359 17.602 1.00 51.06 186 LEU A O 1
ATOM 1446 N N . PRO A 1 187 ? 4.209 -18.964 16.006 1.00 48.62 187 PRO A N 1
ATOM 1447 C CA . PRO A 1 187 ? 4.570 -17.559 15.790 1.00 48.62 187 PRO A CA 1
ATOM 1448 C C . PRO A 1 187 ? 4.468 -16.731 17.080 1.00 48.62 187 PRO A C 1
ATOM 1450 O O . PRO A 1 187 ? 3.592 -16.976 17.903 1.00 48.62 187 PRO A O 1
ATOM 1453 N N . ALA A 1 188 ? 5.336 -15.727 17.252 1.00 58.03 188 ALA A N 1
ATOM 1454 C CA . ALA A 1 188 ? 5.430 -14.908 18.471 1.00 58.03 188 ALA A CA 1
ATOM 1455 C C . ALA A 1 188 ? 4.091 -14.355 19.028 1.00 58.03 188 ALA A C 1
ATOM 1457 O O . ALA A 1 188 ? 3.870 -14.526 20.228 1.00 58.03 188 ALA A O 1
ATOM 1458 N N . PRO A 1 189 ? 3.169 -13.764 18.231 1.00 52.94 189 PRO A N 1
ATOM 1459 C CA . PRO A 1 189 ? 1.893 -13.269 18.771 1.00 52.94 189 PRO A CA 1
ATOM 1460 C C . PRO A 1 189 ? 0.983 -14.389 19.310 1.00 52.94 189 PRO A C 1
ATOM 1462 O O . PRO A 1 189 ? 0.114 -14.154 20.145 1.00 52.94 189 PRO A O 1
ATOM 1465 N N . LEU A 1 190 ? 1.214 -15.639 18.904 1.00 56.38 190 LEU A N 1
ATOM 1466 C CA . LEU A 1 190 ? 0.405 -16.798 19.283 1.00 56.38 190 LEU A CA 1
ATOM 1467 C C . LEU A 1 190 ? 0.965 -17.574 20.491 1.00 56.38 190 LEU A C 1
ATOM 1469 O O . LEU A 1 190 ? 0.368 -18.561 20.907 1.00 56.38 190 LEU A O 1
ATOM 1473 N N . ARG A 1 191 ? 2.079 -17.136 21.094 1.00 71.56 191 ARG A N 1
ATOM 1474 C CA . ARG A 1 191 ? 2.703 -17.818 22.247 1.00 71.56 191 ARG A CA 1
ATOM 1475 C C . ARG A 1 191 ? 1.968 -17.520 23.565 1.00 71.56 191 ARG A C 1
ATOM 1477 O O . ARG A 1 191 ? 1.374 -16.457 23.712 1.00 71.56 191 ARG A O 1
ATOM 1484 N N . PHE A 1 192 ? 2.054 -18.447 24.527 1.00 79.94 192 PHE A N 1
ATOM 1485 C CA . PHE A 1 192 ? 1.371 -18.403 25.839 1.00 79.94 192 PHE A CA 1
ATOM 1486 C C . PHE A 1 192 ? -0.158 -18.225 25.761 1.00 79.94 192 PHE A C 1
ATOM 1488 O O . PHE A 1 192 ? -0.711 -17.292 26.354 1.00 79.94 192 PHE A O 1
ATOM 1495 N N . PRO A 1 193 ? -0.863 -19.074 24.994 1.00 84.81 193 PRO A N 1
ATOM 1496 C CA . PRO A 1 193 ? -2.302 -18.924 24.813 1.00 84.81 193 PRO A CA 1
ATOM 1497 C C . PRO A 1 193 ? -3.100 -19.177 26.105 1.00 84.81 193 PRO A C 1
ATOM 1499 O O . PRO A 1 193 ? -4.141 -18.558 26.304 1.00 84.81 193 PRO A O 1
ATOM 1502 N N . ASP A 1 194 ? -2.557 -19.968 27.030 1.00 86.44 194 ASP A N 1
ATOM 1503 C CA . ASP A 1 194 ? -3.077 -20.185 28.380 1.00 86.44 194 ASP A CA 1
ATOM 1504 C C . ASP A 1 194 ? -3.068 -18.902 29.229 1.00 86.44 194 ASP A C 1
ATOM 1506 O O . ASP A 1 194 ? -4.069 -18.570 29.861 1.00 86.44 194 ASP A O 1
ATOM 1510 N N . ILE A 1 195 ? -1.981 -18.121 29.189 1.00 88.62 195 ILE A N 1
ATOM 1511 C CA . ILE A 1 195 ? -1.892 -16.822 29.879 1.00 88.62 195 ILE A CA 1
ATOM 1512 C C . ILE A 1 195 ? -2.888 -15.822 29.283 1.00 88.62 195 ILE A C 1
ATOM 1514 O O . ILE A 1 195 ? -3.599 -15.143 30.026 1.00 88.62 195 ILE A O 1
ATOM 1518 N N . LYS A 1 196 ? -2.969 -15.740 27.948 1.00 91.88 196 LYS A N 1
ATOM 1519 C CA . LYS A 1 196 ? -3.920 -14.851 27.258 1.00 91.88 196 LYS A CA 1
ATOM 1520 C C . LYS A 1 196 ? -5.369 -15.224 27.577 1.00 91.88 196 LYS A C 1
ATOM 1522 O O . LYS A 1 196 ? -6.190 -14.335 27.791 1.00 91.88 196 LYS A O 1
ATOM 1527 N N . LEU A 1 197 ? -5.672 -16.520 27.673 1.00 93.81 197 LEU A N 1
ATOM 1528 C CA . LEU A 1 197 ? -6.981 -17.017 28.087 1.00 93.81 197 LEU A CA 1
ATOM 1529 C C . LEU A 1 197 ? -7.339 -16.562 29.510 1.00 93.81 197 LEU A C 1
ATOM 1531 O O . LEU A 1 197 ? -8.422 -16.010 29.712 1.00 93.81 197 LEU A O 1
ATOM 1535 N N . LEU A 1 198 ? -6.432 -16.731 30.481 1.00 92.94 198 LEU A N 1
ATOM 1536 C CA . LEU A 1 198 ? -6.660 -16.254 31.850 1.00 92.94 198 LEU A CA 1
ATOM 1537 C C . LEU A 1 198 ? -6.856 -14.732 31.887 1.00 92.94 198 LEU A C 1
ATOM 1539 O O . LEU A 1 198 ? -7.761 -14.243 32.556 1.00 92.94 198 LEU A O 1
ATOM 1543 N N . GLN A 1 199 ? -6.068 -13.973 31.124 1.00 93.56 199 GLN A N 1
ATOM 1544 C CA . GLN A 1 199 ? -6.224 -12.522 31.012 1.00 93.56 199 GLN A CA 1
ATOM 1545 C C . GLN A 1 199 ? -7.583 -12.108 30.432 1.00 93.56 199 GLN A C 1
ATOM 1547 O O . GLN A 1 199 ? -8.235 -11.225 30.987 1.00 93.56 199 GLN A O 1
ATOM 1552 N N . ALA A 1 200 ? -8.039 -12.763 29.360 1.00 95.12 200 ALA A N 1
ATOM 1553 C CA . ALA A 1 200 ? -9.352 -12.519 28.765 1.00 95.12 200 ALA A CA 1
ATOM 1554 C C . ALA A 1 200 ? -10.499 -12.851 29.738 1.00 95.12 200 ALA A C 1
ATOM 1556 O O . ALA A 1 200 ? -11.497 -12.126 29.796 1.00 95.12 200 ALA A O 1
ATOM 1557 N N . TYR A 1 201 ? -10.343 -13.910 30.539 1.00 95.44 201 TYR A N 1
ATOM 1558 C CA . TYR A 1 201 ? -11.291 -14.274 31.590 1.00 95.44 201 TYR A CA 1
ATOM 1559 C C . TYR A 1 201 ? -11.357 -13.217 32.699 1.00 95.44 201 TYR A C 1
ATOM 1561 O O . TYR A 1 201 ? -12.439 -12.716 33.004 1.00 95.44 201 TYR A O 1
ATOM 1569 N N . LEU A 1 202 ? -10.207 -12.819 33.251 1.00 94.25 202 LEU A N 1
ATOM 1570 C CA . LEU A 1 202 ? -10.116 -11.799 34.302 1.00 94.25 202 LEU A CA 1
ATOM 1571 C C . LEU A 1 202 ? -10.668 -10.445 33.838 1.00 94.25 202 LEU A C 1
ATOM 1573 O O . LEU A 1 202 ? -11.434 -9.813 34.561 1.00 94.25 202 LEU A O 1
ATOM 1577 N N . LEU A 1 203 ? -10.329 -10.036 32.611 1.00 94.75 203 LEU A N 1
ATOM 1578 C CA . LEU A 1 203 ? -10.891 -8.861 31.945 1.00 94.75 203 LEU A CA 1
ATOM 1579 C C . LEU A 1 203 ? -12.419 -8.915 31.916 1.00 94.75 203 LEU A C 1
ATOM 1581 O O . LEU A 1 203 ? -13.080 -7.966 32.330 1.00 94.75 203 LEU A O 1
ATOM 1585 N N . SER A 1 204 ? -12.974 -10.030 31.444 1.00 94.12 204 SER A N 1
ATOM 1586 C CA . SER A 1 204 ? -14.419 -10.183 31.289 1.00 94.12 204 SER A CA 1
ATOM 1587 C C . SER A 1 204 ? -15.137 -10.141 32.639 1.00 94.12 204 SER A C 1
ATOM 1589 O O . SER A 1 204 ? -16.115 -9.413 32.776 1.00 94.12 204 SER A O 1
ATOM 1591 N N . ARG A 1 205 ? -14.627 -10.846 33.659 1.00 92.69 205 ARG A N 1
ATOM 1592 C CA . ARG A 1 205 ? -15.210 -10.857 35.015 1.00 92.69 205 ARG A CA 1
ATOM 1593 C C . ARG A 1 205 ? -15.171 -9.483 35.681 1.00 92.69 205 ARG A C 1
ATOM 1595 O O . ARG A 1 205 ? -16.157 -9.065 36.277 1.00 92.69 205 ARG A O 1
ATOM 1602 N N . GLN A 1 206 ? -14.069 -8.754 35.535 1.00 93.06 206 GLN A N 1
ATOM 1603 C CA . GLN A 1 206 ? -13.947 -7.414 36.104 1.00 93.06 206 GLN A CA 1
ATOM 1604 C C . GLN A 1 206 ? -14.873 -6.403 35.405 1.00 93.06 206 GLN A C 1
ATOM 1606 O O . GLN A 1 206 ? -15.444 -5.541 36.070 1.00 93.06 206 GLN A O 1
ATOM 1611 N N . LEU A 1 207 ? -15.058 -6.517 34.083 1.00 92.00 207 LEU A N 1
ATOM 1612 C CA . LEU A 1 207 ? -16.028 -5.701 33.343 1.00 92.00 207 LEU A CA 1
ATOM 1613 C C . LEU A 1 207 ? -17.478 -6.049 33.703 1.00 92.00 207 LEU A C 1
ATOM 1615 O O . LEU A 1 207 ? -18.309 -5.147 33.757 1.00 92.00 207 LEU A O 1
ATOM 1619 N N . GLU A 1 208 ? -17.786 -7.324 33.962 1.00 90.00 208 GLU A N 1
ATOM 1620 C CA . GLU A 1 208 ? -19.098 -7.765 34.456 1.00 90.00 208 GLU A CA 1
ATOM 1621 C C . GLU A 1 208 ? -19.414 -7.169 35.832 1.00 90.00 208 GLU A C 1
ATOM 1623 O O . GLU A 1 208 ? -20.497 -6.612 36.014 1.00 90.00 208 GLU A O 1
ATOM 1628 N N . ASP A 1 209 ? -18.466 -7.240 36.770 1.00 90.31 209 ASP A N 1
ATOM 1629 C CA . ASP A 1 209 ? -18.622 -6.665 38.108 1.00 90.31 209 ASP A CA 1
ATOM 1630 C C . ASP A 1 209 ? -18.768 -5.137 38.025 1.00 90.31 209 ASP A C 1
ATOM 1632 O O . ASP A 1 209 ? -19.713 -4.583 38.585 1.00 90.31 209 ASP A O 1
ATOM 1636 N N . PHE A 1 210 ? -17.919 -4.462 37.236 1.00 91.50 210 PHE A N 1
ATOM 1637 C CA . PHE A 1 210 ? -18.032 -3.017 37.024 1.00 91.50 210 PHE A CA 1
ATOM 1638 C C . PHE A 1 210 ? -19.384 -2.637 36.411 1.00 91.50 210 PHE A C 1
ATOM 1640 O O . PHE A 1 210 ? -20.016 -1.702 36.885 1.00 91.50 210 PHE A O 1
ATOM 1647 N N . ALA A 1 211 ? -19.867 -3.367 35.400 1.00 87.75 211 ALA A N 1
ATOM 1648 C CA . ALA A 1 211 ? -21.184 -3.125 34.810 1.00 87.75 211 ALA A CA 1
ATOM 1649 C C . ALA A 1 211 ? -22.326 -3.325 35.822 1.00 87.75 211 ALA A C 1
ATOM 1651 O O . ALA A 1 211 ? -23.298 -2.570 35.799 1.00 87.75 211 ALA A O 1
ATOM 1652 N N . GLY A 1 212 ? -22.215 -4.332 36.696 1.00 86.06 212 GLY A N 1
ATOM 1653 C CA . GLY A 1 212 ? -23.203 -4.636 37.731 1.00 86.06 212 GLY A CA 1
ATOM 1654 C C . GLY A 1 212 ? -23.266 -3.586 38.843 1.00 86.06 212 GLY A C 1
ATOM 1655 O O . GLY A 1 212 ? -24.356 -3.238 39.293 1.00 86.06 212 GLY A O 1
ATOM 1656 N N . GLU A 1 213 ? -22.120 -3.032 39.244 1.00 86.62 213 GLU A N 1
ATOM 1657 C CA . GLU A 1 213 ? -22.022 -1.999 40.286 1.00 86.62 213 GLU A CA 1
ATOM 1658 C C . GLU A 1 213 ? -22.744 -0.695 39.900 1.00 86.62 213 GLU A C 1
ATOM 1660 O O . GLU A 1 213 ? -23.295 -0.013 40.765 1.00 86.62 213 GLU A O 1
ATOM 1665 N N . GLN A 1 214 ? -22.830 -0.371 38.604 1.00 81.56 214 GLN A N 1
ATOM 1666 C CA . GLN A 1 214 ? -23.431 0.887 38.134 1.00 81.56 214 GLN A CA 1
ATOM 1667 C C . GLN A 1 214 ? -24.973 0.934 38.196 1.00 81.56 214 GLN A C 1
ATOM 1669 O O . GLN A 1 214 ? -25.558 1.947 37.821 1.00 81.56 214 GLN A O 1
ATOM 1674 N N . SER A 1 215 ? -25.642 -0.121 38.689 1.00 59.34 215 SER A N 1
ATOM 1675 C CA . SER A 1 215 ? -27.077 -0.150 39.046 1.00 59.34 215 SER A CA 1
ATOM 1676 C C . SER A 1 215 ? -28.037 0.504 38.031 1.00 59.34 215 SER A C 1
ATOM 1678 O O . SER A 1 215 ? -29.011 1.154 38.414 1.00 59.34 215 SER A O 1
ATOM 1680 N N . SER A 1 216 ? -27.808 0.326 36.726 1.00 60.88 216 SER A N 1
ATOM 1681 C CA . SER A 1 216 ? -28.757 0.733 35.685 1.00 60.88 216 SER A CA 1
ATOM 1682 C C . SER A 1 216 ? -29.678 -0.434 35.313 1.00 60.88 216 SER A C 1
ATOM 1684 O O . SER A 1 216 ? -29.241 -1.523 34.942 1.00 60.88 216 SER A O 1
ATOM 1686 N N . SER A 1 217 ? -30.991 -0.216 35.437 1.00 59.62 217 SER A N 1
ATOM 1687 C CA . SER A 1 217 ? -32.015 -1.094 34.864 1.00 59.62 217 SER A CA 1
ATOM 1688 C C . SER A 1 217 ? -32.598 -0.406 33.628 1.00 59.62 217 SER A C 1
ATOM 1690 O O . SER A 1 217 ? -33.234 0.640 33.776 1.00 59.62 217 SER A O 1
ATOM 1692 N N . PRO A 1 218 ? -32.410 -0.947 32.409 1.00 66.62 218 PRO A N 1
ATOM 1693 C CA . PRO A 1 218 ? -31.701 -2.185 32.067 1.00 66.62 218 PRO A CA 1
ATOM 1694 C C . PRO A 1 218 ? -30.169 -2.034 32.077 1.00 66.62 218 PRO A C 1
ATOM 1696 O O . PRO A 1 218 ? -29.658 -0.936 31.876 1.00 66.62 218 PRO A O 1
ATOM 1699 N N . ALA A 1 219 ? -29.462 -3.162 32.233 1.00 75.69 219 ALA A N 1
ATOM 1700 C CA . ALA A 1 219 ? -27.999 -3.219 32.200 1.00 75.69 219 ALA A CA 1
ATOM 1701 C C . ALA A 1 219 ? -27.427 -2.579 30.918 1.00 75.69 219 ALA A C 1
ATOM 1703 O O . ALA A 1 219 ? -28.027 -2.743 29.842 1.00 75.69 219 ALA A O 1
ATOM 1704 N N . PRO A 1 220 ? -26.275 -1.889 31.006 1.00 85.12 220 PRO A N 1
ATOM 1705 C CA . PRO A 1 220 ? -25.712 -1.165 29.877 1.00 85.12 220 PRO A CA 1
ATOM 1706 C C . PRO A 1 220 ? -25.282 -2.128 28.770 1.00 85.12 220 PRO A C 1
ATOM 1708 O O . PRO A 1 220 ? -24.909 -3.279 29.017 1.00 85.12 220 PRO A O 1
ATOM 1711 N N . ALA A 1 221 ? -25.318 -1.654 27.525 1.00 87.69 221 ALA A N 1
ATOM 1712 C CA . ALA A 1 221 ? -24.667 -2.378 26.440 1.00 87.69 221 ALA A CA 1
ATOM 1713 C C . ALA A 1 221 ? -23.150 -2.329 26.648 1.00 87.69 221 ALA A C 1
ATOM 1715 O O . ALA A 1 221 ? -22.624 -1.299 27.054 1.00 87.69 221 ALA A O 1
ATOM 1716 N N . VAL A 1 222 ? -22.442 -3.416 26.357 1.00 91.56 222 VAL A N 1
ATOM 1717 C CA . VAL A 1 222 ? -20.983 -3.483 26.493 1.00 91.56 222 VAL A CA 1
ATOM 1718 C C . VAL A 1 222 ? -20.357 -3.491 25.108 1.00 91.56 222 VAL A C 1
ATOM 1720 O O . VAL A 1 222 ? -20.771 -4.276 24.255 1.00 91.56 222 VAL A O 1
ATOM 1723 N N . VAL A 1 223 ? -19.355 -2.645 24.889 1.00 94.88 223 VAL A N 1
ATOM 1724 C CA . VAL A 1 223 ? -18.497 -2.654 23.702 1.00 94.88 223 VAL A CA 1
ATOM 1725 C C . VAL A 1 223 ? -17.053 -2.762 24.164 1.00 94.88 223 VAL A C 1
ATOM 1727 O O . VAL A 1 223 ? -16.548 -1.896 24.874 1.00 94.88 223 VAL A O 1
ATOM 1730 N N . LEU A 1 224 ? -16.399 -3.846 23.771 1.00 96.81 224 LEU A N 1
ATOM 1731 C CA . LEU A 1 224 ? -15.032 -4.180 24.124 1.00 96.81 224 LEU A CA 1
ATOM 1732 C C . LEU A 1 224 ? -14.187 -4.212 22.845 1.00 96.81 224 LEU A C 1
ATOM 1734 O O . LEU A 1 224 ? -14.285 -5.142 22.044 1.00 96.81 224 LEU A O 1
ATOM 1738 N N . GLY A 1 225 ? -13.371 -3.177 22.661 1.00 97.25 225 GLY A N 1
ATOM 1739 C CA . GLY A 1 225 ? -12.355 -3.110 21.613 1.00 97.25 225 GLY A CA 1
ATOM 1740 C C . GLY A 1 225 ? -10.990 -3.547 22.128 1.00 97.25 225 GLY A C 1
ATOM 1741 O O . GLY A 1 225 ? -10.721 -3.446 23.320 1.00 97.25 225 GLY A O 1
ATOM 1742 N N . GLY A 1 226 ? -10.093 -3.996 21.265 1.00 96.81 226 GLY A N 1
ATOM 1743 C CA . GLY A 1 226 ? -8.696 -4.145 21.661 1.00 96.81 226 GLY A CA 1
ATOM 1744 C C . GLY A 1 226 ? -7.885 -5.042 20.754 1.00 96.81 226 GLY A C 1
ATOM 1745 O O . GLY A 1 226 ? -8.432 -5.674 19.849 1.00 96.81 226 GLY A O 1
ATOM 1746 N N . ASP A 1 227 ? -6.595 -5.118 21.066 1.00 95.25 227 ASP A N 1
ATOM 1747 C CA . ASP A 1 227 ? -5.679 -6.118 20.530 1.00 95.25 227 ASP A CA 1
ATOM 1748 C C . ASP A 1 227 ? -5.645 -7.311 21.492 1.00 95.25 227 ASP A C 1
ATOM 1750 O O . ASP A 1 227 ? -5.159 -7.230 22.628 1.00 95.25 227 ASP A O 1
ATOM 1754 N N . PHE A 1 228 ? -6.213 -8.427 21.046 1.00 94.94 228 PHE A N 1
ATOM 1755 C CA . PHE A 1 228 ? -6.333 -9.643 21.843 1.00 94.94 228 PHE A CA 1
ATOM 1756 C C . PHE A 1 228 ? -5.174 -10.610 21.616 1.00 94.94 228 PHE A C 1
ATOM 1758 O O . PHE A 1 228 ? -5.140 -11.671 22.250 1.00 94.94 228 PHE A O 1
ATOM 1765 N N . ASN A 1 229 ? -4.249 -10.291 20.702 1.00 92.00 229 ASN A N 1
ATOM 1766 C CA . ASN A 1 229 ? -3.140 -11.157 20.312 1.00 92.00 229 ASN A CA 1
ATOM 1767 C C . ASN A 1 229 ? -3.580 -12.620 20.066 1.00 92.00 229 ASN A C 1
ATOM 1769 O O . ASN A 1 229 ? -2.862 -13.567 20.385 1.00 92.00 229 ASN A O 1
ATOM 1773 N N . SER A 1 230 ? -4.794 -12.840 19.550 1.00 91.00 230 SER A N 1
ATOM 1774 C CA . SER A 1 230 ? -5.403 -14.170 19.416 1.00 91.00 230 SER A CA 1
ATOM 1775 C C . SER A 1 230 ? -6.228 -14.257 18.138 1.00 91.00 230 SER A C 1
ATOM 1777 O O . SER A 1 230 ? -7.041 -13.379 17.871 1.00 91.00 230 SER A O 1
ATOM 1779 N N . THR A 1 231 ? -6.023 -15.307 17.344 1.00 88.69 231 THR A N 1
ATOM 1780 C CA . THR A 1 231 ? -6.651 -15.465 16.023 1.00 88.69 231 THR A CA 1
ATOM 1781 C C . THR A 1 231 ? -7.999 -16.184 16.088 1.00 88.69 231 THR A C 1
ATOM 1783 O O . THR A 1 231 ? -8.195 -17.043 16.955 1.00 88.69 231 THR A O 1
ATOM 1786 N N . PRO A 1 232 ? -8.925 -15.914 15.156 1.00 89.69 232 PRO A N 1
ATOM 1787 C CA . PRO A 1 232 ? -10.171 -16.656 15.057 1.00 89.69 232 PRO A CA 1
ATOM 1788 C C . PRO A 1 232 ? -9.986 -17.917 14.186 1.00 89.69 232 PRO A C 1
ATOM 1790 O O . PRO A 1 232 ? -9.001 -18.020 13.455 1.00 89.69 232 PRO A O 1
ATOM 1793 N N . PRO A 1 233 ? -10.942 -18.861 14.193 1.00 86.50 233 PRO A N 1
ATOM 1794 C CA . PRO A 1 233 ? -12.025 -19.004 15.166 1.00 86.50 233 PRO A CA 1
ATOM 1795 C C . PRO A 1 233 ? -11.621 -19.843 16.392 1.00 86.50 233 PRO A C 1
ATOM 1797 O O . PRO A 1 233 ? -12.385 -19.916 17.353 1.00 86.50 233 PRO A O 1
ATOM 1800 N N . ASP A 1 234 ? -10.452 -20.483 16.345 1.00 85.94 234 ASP A N 1
ATOM 1801 C CA . ASP A 1 234 ? -10.135 -21.612 17.221 1.00 85.94 234 ASP A CA 1
ATOM 1802 C C . ASP A 1 234 ? -9.376 -21.234 18.495 1.00 85.94 234 ASP A C 1
ATOM 1804 O O . ASP A 1 234 ? -9.320 -22.053 19.408 1.00 85.94 234 ASP A O 1
ATOM 1808 N N . SER A 1 235 ? -8.834 -20.015 18.616 1.00 92.38 235 SER A N 1
ATOM 1809 C CA . SER A 1 235 ? -8.128 -19.629 19.848 1.00 92.38 235 SER A CA 1
ATOM 1810 C C . SER A 1 235 ? -9.058 -19.624 21.063 1.00 92.38 235 SER A C 1
ATOM 1812 O O . SER A 1 235 ? -10.218 -19.208 20.981 1.00 92.38 235 SER A O 1
ATOM 1814 N N . ALA A 1 236 ? -8.539 -20.024 22.223 1.00 93.69 236 ALA A N 1
ATOM 1815 C CA . ALA A 1 236 ? -9.313 -20.078 23.458 1.00 93.69 236 ALA A CA 1
ATOM 1816 C C . ALA A 1 236 ? -9.850 -18.701 23.853 1.00 93.69 236 ALA A C 1
ATOM 1818 O O . ALA A 1 236 ? -10.969 -18.601 24.340 1.00 93.69 236 ALA A O 1
ATOM 1819 N N . VAL A 1 237 ? -9.096 -17.625 23.612 1.00 95.81 237 VAL A N 1
ATOM 1820 C CA . VAL A 1 237 ? -9.558 -16.250 23.867 1.00 95.81 237 VAL A CA 1
ATOM 1821 C C . VAL A 1 237 ? -10.785 -15.922 23.020 1.00 95.81 237 VAL A C 1
ATOM 1823 O O . VAL A 1 237 ? -11.794 -15.452 23.548 1.00 95.81 237 VAL A O 1
ATOM 1826 N N . TYR A 1 238 ? -10.726 -16.205 21.715 1.00 95.69 238 TYR A N 1
ATOM 1827 C CA . TYR A 1 238 ? -11.845 -15.948 20.815 1.00 95.69 238 TYR A CA 1
ATOM 1828 C C . TYR A 1 238 ? -13.060 -16.806 21.188 1.00 95.69 238 TYR A C 1
ATOM 1830 O O . TYR A 1 238 ? -14.185 -16.303 21.233 1.00 95.69 238 TYR A O 1
ATOM 1838 N N . GLN A 1 239 ? -12.852 -18.084 21.518 1.00 96.50 239 GLN A N 1
ATOM 1839 C CA . GLN A 1 239 ? -13.921 -18.980 21.959 1.00 96.50 239 GLN A CA 1
ATOM 1840 C C . GLN A 1 239 ? -14.518 -18.563 23.308 1.00 96.50 239 GLN A C 1
ATOM 1842 O O . GLN A 1 239 ? -15.738 -18.537 23.431 1.00 96.50 239 GLN A O 1
ATOM 1847 N N . LEU A 1 240 ? -13.710 -18.152 24.289 1.00 97.38 240 LEU A N 1
ATOM 1848 C CA . LEU A 1 240 ? -14.208 -17.650 25.571 1.00 97.38 240 LEU A CA 1
ATOM 1849 C C . LEU A 1 240 ? -15.133 -16.450 25.360 1.00 97.38 240 LEU A C 1
ATOM 1851 O O . LEU A 1 240 ? -16.236 -16.425 25.901 1.00 97.38 240 LEU A O 1
ATOM 1855 N N . LEU A 1 241 ? -14.714 -15.479 24.546 1.00 96.44 241 LEU A N 1
ATOM 1856 C CA . LEU A 1 241 ? -15.495 -14.267 24.304 1.00 96.44 241 LEU A CA 1
ATOM 1857 C C . LEU A 1 241 ? -16.748 -14.548 23.467 1.00 96.44 241 LEU A C 1
ATOM 1859 O O . LEU A 1 241 ? -17.813 -14.031 23.790 1.00 96.44 241 LEU A O 1
ATOM 1863 N N . THR A 1 242 ? -16.667 -15.390 22.434 1.00 95.19 242 THR A N 1
ATOM 1864 C CA . THR A 1 242 ? -17.782 -15.613 21.488 1.00 95.19 242 THR A CA 1
ATOM 1865 C C . THR A 1 242 ? -18.696 -16.791 21.822 1.00 95.19 242 THR A C 1
ATOM 1867 O O . THR A 1 242 ? -19.821 -16.843 21.331 1.00 95.19 242 THR A O 1
ATOM 1870 N N . LYS A 1 243 ? -18.255 -17.725 22.671 1.00 95.25 243 LYS A N 1
ATOM 1871 C CA . LYS A 1 243 ? -19.039 -18.877 23.154 1.00 95.25 243 LYS A CA 1
ATOM 1872 C C . LYS A 1 243 ? -19.315 -18.822 24.659 1.00 95.25 243 LYS A C 1
ATOM 1874 O O . LYS A 1 243 ? -19.990 -19.704 25.175 1.00 95.25 243 LYS A O 1
ATOM 1879 N N . ALA A 1 244 ? -18.811 -17.799 25.358 1.00 95.00 244 ALA A N 1
ATOM 1880 C CA . ALA A 1 244 ? -18.895 -17.624 26.814 1.00 95.00 244 ALA A CA 1
ATOM 1881 C C . ALA A 1 244 ? -18.189 -18.710 27.642 1.00 95.00 244 ALA A C 1
ATOM 1883 O O . ALA A 1 244 ? -18.355 -18.745 28.863 1.00 95.00 244 ALA A O 1
ATOM 1884 N N . ALA A 1 245 ? -17.446 -19.613 27.002 1.00 95.81 245 ALA A N 1
ATOM 1885 C CA . ALA A 1 245 ? -16.978 -20.837 27.625 1.00 95.81 245 ALA A CA 1
ATOM 1886 C C . ALA A 1 245 ? -15.729 -21.396 26.942 1.00 95.81 245 ALA A C 1
ATOM 1888 O O . ALA A 1 245 ? -15.664 -21.453 25.714 1.00 95.81 245 ALA A O 1
ATOM 1889 N N . VAL A 1 246 ? -14.780 -21.864 27.754 1.00 96.19 246 VAL A N 1
ATOM 1890 C CA . VAL A 1 246 ? -13.675 -22.738 27.338 1.00 96.19 246 VAL A CA 1
ATOM 1891 C C . VAL A 1 246 ? -13.558 -23.867 28.352 1.00 96.19 246 VAL A C 1
ATOM 1893 O O . VAL A 1 246 ? -13.462 -23.617 29.555 1.00 96.19 246 VAL A O 1
ATOM 1896 N N . ASP A 1 247 ? -13.624 -25.104 27.873 1.00 92.75 247 ASP A N 1
ATOM 1897 C CA . ASP A 1 247 ? -13.475 -26.305 28.691 1.00 92.75 247 ASP A CA 1
ATOM 1898 C C . ASP A 1 247 ? -12.012 -26.699 28.893 1.00 92.75 247 ASP A C 1
ATOM 1900 O O . ASP A 1 247 ? -11.111 -26.239 28.186 1.00 92.75 247 ASP A O 1
ATOM 1904 N N . VAL A 1 248 ? -11.774 -27.524 29.916 1.00 88.38 248 VAL A N 1
ATOM 1905 C CA . VAL A 1 248 ? -10.422 -27.900 30.347 1.00 88.38 248 VAL A CA 1
ATOM 1906 C C . VAL A 1 248 ? -9.655 -28.704 29.302 1.00 88.38 248 VAL A C 1
ATOM 1908 O O . VAL A 1 248 ? -8.425 -28.699 29.343 1.00 88.38 248 VAL A O 1
ATOM 1911 N N . ASP A 1 249 ? -10.366 -29.350 28.376 1.00 88.06 249 ASP A N 1
ATOM 1912 C CA . ASP A 1 249 ? -9.872 -30.156 27.254 1.00 88.06 249 ASP A CA 1
ATOM 1913 C C . ASP A 1 249 ? -9.446 -29.316 26.035 1.00 88.06 249 ASP A C 1
ATOM 1915 O O . ASP A 1 249 ? -8.822 -29.833 25.106 1.00 88.06 249 ASP A O 1
ATOM 1919 N N . HIS A 1 250 ? -9.742 -28.012 26.027 1.00 91.00 250 HIS A N 1
ATOM 1920 C CA . HIS A 1 250 ? -9.309 -27.128 24.955 1.00 91.00 250 HIS A CA 1
ATOM 1921 C C . HIS A 1 250 ? -7.770 -27.070 24.904 1.00 91.00 250 HIS A C 1
ATOM 1923 O O . HIS A 1 250 ? -7.144 -26.818 25.933 1.00 91.00 250 HIS A O 1
ATOM 1929 N N . PRO A 1 251 ? -7.119 -27.205 23.732 1.00 87.31 251 PRO A N 1
ATOM 1930 C CA . PRO A 1 251 ? -5.659 -27.353 23.634 1.00 87.31 251 PRO A CA 1
ATOM 1931 C C . PRO A 1 251 ? -4.865 -26.172 24.209 1.00 87.31 251 PRO A C 1
ATOM 1933 O O . PRO A 1 251 ? -3.740 -26.338 24.666 1.00 87.31 251 PRO A O 1
ATOM 1936 N N . GLU A 1 252 ? -5.451 -24.976 24.194 1.00 88.50 252 GLU A N 1
ATOM 1937 C CA . GLU A 1 252 ? -4.868 -23.754 24.766 1.00 88.50 252 GLU A CA 1
ATOM 1938 C C . GLU A 1 252 ? -5.236 -23.508 26.245 1.00 88.50 252 GLU A C 1
ATOM 1940 O O . GLU A 1 252 ? -4.784 -22.528 26.835 1.00 88.50 252 GLU A O 1
ATOM 1945 N N . HIS A 1 253 ? -6.055 -24.365 26.860 1.00 90.06 253 HIS A N 1
ATOM 1946 C CA . HIS A 1 253 ? -6.401 -24.260 28.277 1.00 90.06 253 HIS A CA 1
ATOM 1947 C C . HIS A 1 253 ? -5.194 -24.636 29.155 1.00 90.06 253 HIS A C 1
ATOM 1949 O O . HIS A 1 253 ? -4.523 -25.617 28.835 1.00 90.06 253 HIS A O 1
ATOM 1955 N N . PRO A 1 254 ? -4.922 -23.952 30.289 1.00 84.94 254 PRO A N 1
ATOM 1956 C CA . PRO A 1 254 ? -3.769 -24.264 31.138 1.00 84.94 254 PRO A CA 1
ATOM 1957 C C . PRO A 1 254 ? -3.654 -25.741 31.544 1.00 84.94 254 PRO A C 1
ATOM 1959 O O . PRO A 1 254 ? -2.550 -26.277 31.584 1.00 84.94 254 PRO A O 1
ATOM 1962 N N . VAL A 1 255 ? -4.790 -26.399 31.807 1.00 80.38 255 VAL A N 1
ATOM 1963 C CA . VAL A 1 255 ? -4.856 -27.832 32.163 1.00 80.38 255 VAL A CA 1
ATOM 1964 C C . VAL A 1 255 ? -4.398 -28.728 31.003 1.00 80.38 255 VAL A C 1
ATOM 1966 O O . VAL A 1 255 ? -3.585 -29.624 31.210 1.00 80.38 255 VAL A O 1
ATOM 1969 N N . SER A 1 256 ? -4.870 -28.467 29.781 1.00 80.69 256 SER A N 1
ATOM 1970 C CA . SER A 1 256 ? -4.526 -29.265 28.593 1.00 80.69 256 SER A CA 1
ATOM 1971 C C . SER A 1 256 ? -3.155 -28.937 28.013 1.00 80.69 256 SER A C 1
ATOM 1973 O O . SER A 1 256 ? -2.444 -29.833 27.566 1.00 80.69 256 SER A O 1
ATOM 1975 N N . LEU A 1 257 ? -2.766 -27.661 28.023 1.00 78.62 257 LEU A N 1
ATOM 1976 C CA . LEU A 1 257 ? -1.499 -27.194 27.462 1.00 78.62 257 LEU A CA 1
ATOM 1977 C C . LEU A 1 257 ? -0.297 -27.625 28.316 1.00 78.62 257 LEU A C 1
ATOM 1979 O O . LEU A 1 257 ? 0.824 -27.717 27.814 1.00 78.62 257 LEU A O 1
ATOM 1983 N N . ARG A 1 258 ? -0.519 -27.900 29.608 1.00 75.31 258 ARG A N 1
ATOM 1984 C CA . ARG A 1 258 ? 0.516 -28.302 30.571 1.00 75.31 258 ARG A CA 1
ATOM 1985 C C . ARG A 1 258 ? 0.216 -29.695 31.169 1.00 75.31 258 ARG A C 1
ATOM 1987 O O . ARG A 1 258 ? 0.050 -29.797 32.385 1.00 75.31 258 ARG A O 1
ATOM 1994 N N . PRO A 1 259 ? 0.151 -30.774 30.356 1.00 53.59 259 PRO A N 1
ATOM 1995 C CA . PRO A 1 259 ? -0.242 -32.097 30.834 1.00 53.59 259 PRO A CA 1
ATOM 1996 C C . PRO A 1 259 ? 0.874 -32.732 31.681 1.00 53.59 259 PRO A C 1
ATOM 1998 O O . PRO A 1 259 ? 2.051 -32.691 31.320 1.00 53.59 259 PRO A O 1
ATOM 2001 N N . GLY A 1 260 ? 0.519 -33.346 32.810 1.00 51.97 260 GLY A N 1
ATOM 2002 C CA . GLY A 1 260 ? 1.444 -34.116 33.648 1.00 51.97 260 GLY A CA 1
ATOM 2003 C C . GLY A 1 260 ? 1.273 -35.626 33.463 1.00 51.97 260 GLY A C 1
ATOM 2004 O O . GLY A 1 260 ? 0.179 -36.083 33.156 1.00 51.97 260 GLY A O 1
ATOM 2005 N N . ASN A 1 261 ? 2.321 -36.419 33.725 1.00 44.91 261 ASN A N 1
ATOM 2006 C CA . ASN A 1 261 ? 2.140 -37.668 34.479 1.00 44.91 261 ASN A CA 1
ATOM 2007 C C . ASN A 1 261 ? 3.449 -38.212 35.070 1.00 44.91 261 ASN A C 1
ATOM 2009 O O . ASN A 1 261 ? 4.093 -39.105 34.525 1.00 44.91 261 ASN A O 1
ATOM 2013 N N . ARG A 1 262 ? 3.815 -37.636 36.218 1.00 37.41 262 ARG A N 1
ATOM 2014 C CA . ARG A 1 262 ? 4.405 -38.258 37.419 1.00 37.41 262 ARG A CA 1
ATOM 2015 C C . ARG A 1 262 ? 4.876 -37.103 38.295 1.00 37.41 262 ARG A C 1
ATOM 2017 O O . ARG A 1 262 ? 5.933 -36.544 38.052 1.00 37.41 262 ARG A O 1
ATOM 2024 N N . ILE A 1 263 ? 4.059 -36.744 39.286 1.00 36.59 263 ILE A N 1
ATOM 2025 C CA . ILE A 1 263 ? 4.441 -35.846 40.383 1.00 36.59 263 ILE A CA 1
ATOM 2026 C C . ILE A 1 263 ? 4.970 -34.490 39.883 1.00 36.59 263 ILE A C 1
ATOM 2028 O O . ILE A 1 263 ? 6.162 -34.206 39.926 1.00 36.59 263 ILE A O 1
ATOM 2032 N N . ILE A 1 264 ? 4.064 -33.602 39.483 1.00 42.59 264 ILE A N 1
ATOM 2033 C CA . ILE A 1 264 ? 4.279 -32.185 39.777 1.00 42.59 264 ILE A CA 1
ATOM 2034 C C . ILE A 1 264 ? 3.016 -31.711 40.496 1.00 42.59 264 ILE A C 1
ATOM 2036 O O . ILE A 1 264 ? 1.977 -31.585 39.854 1.00 42.59 264 ILE A O 1
ATOM 2040 N N . PRO A 1 265 ? 3.049 -31.488 41.819 1.00 39.81 265 PRO A N 1
ATOM 2041 C CA . PRO A 1 265 ? 1.967 -30.789 42.508 1.00 39.81 265 PRO A CA 1
ATOM 2042 C C . PRO A 1 265 ? 1.772 -29.421 41.836 1.00 39.81 265 PRO A C 1
ATOM 2044 O O . PRO A 1 265 ? 2.758 -28.707 41.631 1.00 39.81 265 PRO A O 1
ATOM 2047 N N . GLY A 1 266 ? 0.553 -29.048 41.433 1.00 51.41 266 GLY A N 1
ATOM 2048 C CA . GLY A 1 266 ? 0.390 -27.772 40.738 1.00 51.41 266 GLY A CA 1
ATOM 2049 C C . GLY A 1 266 ? -0.998 -27.448 40.201 1.00 51.41 266 GLY A C 1
ATOM 2050 O O . GLY A 1 266 ? -1.839 -26.996 40.962 1.00 51.41 266 GLY A O 1
ATOM 2051 N N . VAL A 1 267 ? -1.202 -27.539 38.880 1.00 58.69 267 VAL A N 1
ATOM 2052 C CA . VAL A 1 267 ? -2.425 -27.047 38.209 1.00 58.69 267 VAL A CA 1
ATOM 2053 C C . VAL A 1 267 ? -3.393 -28.209 38.015 1.00 58.69 267 VAL A C 1
ATOM 2055 O O . VAL A 1 267 ? -3.235 -28.990 37.082 1.00 58.69 267 VAL A O 1
ATOM 2058 N N . THR A 1 268 ? -4.369 -28.351 38.904 1.00 63.59 268 THR A N 1
ATOM 2059 C CA . THR A 1 268 ? -5.468 -29.315 38.750 1.00 63.59 268 THR A CA 1
ATOM 2060 C C . THR A 1 268 ? -6.682 -28.648 38.107 1.00 63.59 268 THR A C 1
ATOM 2062 O O . THR A 1 268 ? -6.757 -27.419 38.021 1.00 63.59 268 THR A O 1
ATOM 2065 N N . GLU A 1 269 ? -7.657 -29.451 37.677 1.00 61.88 269 GLU A N 1
ATOM 2066 C CA . GLU A 1 269 ? -8.989 -28.941 37.335 1.00 61.88 269 GLU A CA 1
ATOM 2067 C C . GLU A 1 269 ? -9.577 -28.115 38.491 1.00 61.88 269 GLU A C 1
ATOM 2069 O O . GLU A 1 269 ? -10.153 -27.066 38.243 1.00 61.88 269 GLU A O 1
ATOM 2074 N N . ASP A 1 270 ? -9.294 -28.469 39.747 1.00 65.19 270 ASP A 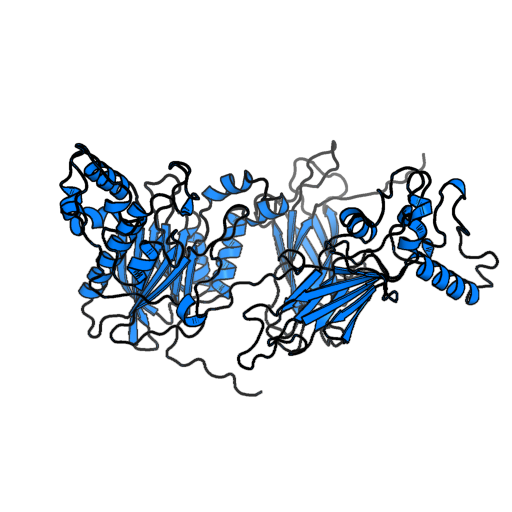N 1
ATOM 2075 C CA . ASP A 1 270 ? -9.717 -27.677 40.911 1.00 65.19 270 ASP A CA 1
ATOM 2076 C C . ASP A 1 270 ? -9.058 -26.285 40.998 1.00 65.19 270 ASP A C 1
ATOM 2078 O O . ASP A 1 270 ? -9.594 -25.382 41.640 1.00 65.19 270 ASP A O 1
ATOM 2082 N N . ALA A 1 271 ? -7.885 -26.088 40.382 1.00 68.69 271 ALA A N 1
ATOM 2083 C CA . ALA A 1 271 ? -7.132 -24.836 40.481 1.00 68.69 271 ALA A CA 1
ATOM 2084 C C . ALA A 1 271 ? -7.630 -23.746 39.514 1.00 68.69 271 ALA A C 1
ATOM 2086 O O . ALA A 1 271 ? -7.549 -22.560 39.837 1.00 68.69 271 ALA A O 1
ATOM 2087 N N . VAL A 1 272 ? -8.107 -24.133 38.324 1.00 78.81 272 VAL A N 1
ATOM 2088 C CA . VAL A 1 272 ? -8.565 -23.198 37.272 1.00 78.81 272 VAL A CA 1
ATOM 2089 C C . VAL A 1 272 ? -9.962 -23.550 36.753 1.00 78.81 272 VAL A C 1
ATOM 2091 O O . VAL A 1 272 ? -10.754 -22.643 36.510 1.00 78.81 272 VAL A O 1
ATOM 2094 N N . GLY A 1 273 ? -10.278 -24.842 36.629 1.00 83.31 273 GLY A N 1
ATOM 2095 C CA . GLY A 1 273 ? -11.560 -25.353 36.140 1.00 83.31 273 GLY A CA 1
ATOM 2096 C C . GLY A 1 273 ? -11.911 -24.913 34.715 1.00 83.31 273 GLY A C 1
ATOM 2097 O O . GLY A 1 273 ? -11.126 -24.231 34.056 1.00 83.31 273 GLY A O 1
ATOM 2098 N N . PRO A 1 274 ? -13.097 -25.292 34.215 1.00 89.19 274 PRO A N 1
ATOM 2099 C CA . PRO A 1 274 ? -13.666 -24.696 33.015 1.00 89.19 274 PRO A CA 1
ATOM 2100 C C . PRO A 1 274 ? -13.923 -23.197 33.217 1.00 89.19 274 PRO A C 1
ATOM 2102 O O . PRO A 1 274 ? -14.552 -22.784 34.192 1.00 89.19 274 PRO A O 1
ATOM 2105 N N . LEU A 1 275 ? -13.509 -22.372 32.258 1.00 94.06 275 LEU A N 1
ATOM 2106 C CA . LEU A 1 275 ? -13.708 -20.923 32.320 1.00 94.06 275 LEU A CA 1
ATOM 2107 C C . LEU A 1 275 ? -15.042 -20.557 31.667 1.00 94.06 275 LEU A C 1
ATOM 2109 O O . LEU A 1 275 ? -15.312 -20.963 30.532 1.00 94.06 275 LEU A O 1
ATOM 2113 N N . ARG A 1 276 ? -15.885 -19.804 32.385 1.00 94.69 276 ARG A N 1
ATOM 2114 C CA . ARG A 1 276 ? -17.246 -19.427 31.963 1.00 94.69 276 ARG A CA 1
ATOM 2115 C C . ARG A 1 276 ? -17.545 -17.961 32.270 1.00 94.69 276 ARG A C 1
ATOM 2117 O O . ARG A 1 276 ? -17.322 -17.505 33.387 1.00 94.69 276 ARG A O 1
ATOM 2124 N N . LEU A 1 277 ? -18.087 -17.231 31.298 1.00 92.94 277 LEU A N 1
ATOM 2125 C CA . LEU A 1 277 ? -18.539 -15.850 31.491 1.00 92.94 277 LEU A CA 1
ATOM 2126 C C . LEU A 1 277 ? -19.967 -15.847 32.045 1.00 92.94 277 LEU A C 1
ATOM 2128 O O . LEU A 1 277 ? -20.872 -16.402 31.419 1.00 92.94 277 LEU A O 1
ATOM 2132 N N . ALA A 1 278 ? -20.188 -15.207 33.196 1.00 86.25 278 ALA A N 1
ATOM 2133 C CA . ALA A 1 278 ? -21.494 -15.218 33.863 1.00 86.25 278 ALA A CA 1
ATOM 2134 C C . ALA A 1 278 ? -22.562 -14.485 33.049 1.00 86.25 278 ALA A C 1
ATOM 2136 O O . ALA A 1 278 ? -23.754 -14.775 33.137 1.00 86.25 278 ALA A O 1
ATOM 2137 N N . SER A 1 279 ? -22.131 -13.518 32.247 1.00 81.25 279 SER A N 1
ATOM 2138 C CA . SER A 1 279 ? -23.031 -12.651 31.516 1.00 81.25 279 SER A CA 1
ATOM 2139 C C . SER A 1 279 ? -23.380 -13.189 30.112 1.00 81.25 279 SER A C 1
ATOM 2141 O O . SER A 1 279 ? -24.245 -12.608 29.457 1.00 81.25 279 SER A O 1
ATOM 2143 N N . GLY A 1 280 ? -22.768 -14.284 29.644 1.00 88.94 280 GLY A N 1
ATOM 2144 C CA . GLY A 1 280 ? -22.971 -14.852 28.301 1.00 88.94 280 GLY A CA 1
ATOM 2145 C C . GLY A 1 280 ? -22.025 -14.290 27.229 1.00 88.94 280 GLY A C 1
ATOM 2146 O O . GLY A 1 280 ? -21.151 -13.477 27.521 1.00 88.94 280 GLY A O 1
ATOM 2147 N N . SER A 1 281 ? -22.192 -14.734 25.979 1.00 91.44 281 SER A N 1
ATOM 2148 C CA . SER A 1 281 ? -21.229 -14.505 24.892 1.00 91.44 281 SER A CA 1
ATOM 2149 C C . SER A 1 281 ? -21.302 -13.101 24.300 1.00 91.44 281 SER A C 1
ATOM 2151 O O . SER A 1 281 ? -22.386 -12.565 24.060 1.00 91.44 281 SER A O 1
ATOM 2153 N N . PHE A 1 282 ? -20.144 -12.549 23.961 1.00 93.75 282 PHE A N 1
ATOM 2154 C CA . PHE A 1 282 ? -20.033 -11.409 23.066 1.00 93.75 282 PHE A CA 1
ATOM 2155 C C . PHE A 1 282 ? -20.305 -11.804 21.612 1.00 93.75 282 PHE A C 1
ATOM 2157 O O . PHE A 1 282 ? -20.159 -12.953 21.198 1.00 93.75 282 PHE A O 1
ATOM 2164 N N . VAL A 1 283 ? -20.651 -10.799 20.819 1.00 92.81 283 VAL A N 1
ATOM 2165 C CA . VAL A 1 283 ? -20.783 -10.876 19.369 1.00 92.81 283 VAL A CA 1
ATOM 2166 C C . VAL A 1 283 ? -19.656 -10.063 18.737 1.00 92.81 283 VAL A C 1
ATOM 2168 O O . VAL A 1 283 ? -19.386 -8.942 19.163 1.00 92.81 283 VAL A O 1
ATOM 2171 N N . SER A 1 284 ? -18.988 -10.606 17.717 1.00 93.00 284 SER A N 1
ATOM 2172 C CA . SER A 1 284 ? -18.015 -9.839 16.928 1.00 93.00 284 SER A CA 1
ATOM 2173 C C . SER A 1 284 ? -18.735 -8.914 15.948 1.00 93.00 284 SER A C 1
ATOM 2175 O O . SER A 1 284 ? -19.569 -9.358 15.150 1.00 93.00 284 SER A O 1
ATOM 2177 N N . SER A 1 285 ? -18.394 -7.625 15.989 1.00 89.88 285 SER A N 1
ATOM 2178 C CA . SER A 1 285 ? -18.914 -6.626 15.052 1.00 89.88 285 SER A CA 1
ATOM 2179 C C . SER A 1 285 ? -18.522 -6.946 13.608 1.00 89.88 285 SER A C 1
ATOM 2181 O O . SER A 1 285 ? -19.376 -6.922 12.719 1.00 89.88 285 SER A O 1
ATOM 2183 N N . ALA A 1 286 ? -17.260 -7.323 13.380 1.00 80.25 286 ALA A N 1
ATOM 2184 C CA . ALA A 1 286 ? -16.750 -7.609 12.045 1.00 80.25 286 ALA A CA 1
ATOM 2185 C C . ALA A 1 286 ? -17.372 -8.885 11.465 1.00 80.25 286 ALA A C 1
ATOM 2187 O O . ALA A 1 286 ? -17.905 -8.843 10.360 1.00 80.25 286 ALA A O 1
ATOM 2188 N N . LYS A 1 287 ? -17.439 -9.982 12.232 1.00 83.31 287 LYS A N 1
ATOM 2189 C CA . LYS A 1 287 ? -18.124 -11.212 11.795 1.00 83.31 287 LYS A CA 1
ATOM 2190 C C . LYS A 1 287 ? -19.603 -10.999 11.491 1.00 83.31 287 LYS A C 1
ATOM 2192 O O . LYS A 1 287 ? -20.114 -11.592 10.548 1.00 83.31 287 LYS A O 1
ATOM 2197 N N . THR A 1 288 ? -20.286 -10.154 12.260 1.00 80.31 288 THR A N 1
ATOM 2198 C CA . THR A 1 288 ? -21.700 -9.826 12.010 1.00 80.31 288 THR A CA 1
ATOM 2199 C C . THR A 1 288 ? -21.868 -9.026 10.721 1.00 80.31 288 THR A C 1
ATOM 2201 O O . THR A 1 288 ? -22.767 -9.318 9.939 1.00 80.31 288 THR A O 1
ATOM 2204 N N . SER A 1 289 ? -20.991 -8.048 10.481 1.00 73.56 289 SER A N 1
ATOM 2205 C CA . SER A 1 289 ? -21.062 -7.173 9.304 1.00 73.56 289 SER A CA 1
ATOM 2206 C C . SER A 1 289 ? -20.570 -7.837 8.014 1.00 73.56 289 SER A C 1
ATOM 2208 O O . SER A 1 289 ? -21.122 -7.591 6.947 1.00 73.56 289 SER A O 1
ATOM 2210 N N . LEU A 1 290 ? -19.530 -8.672 8.096 1.00 67.75 290 LEU A N 1
ATOM 2211 C CA . LEU A 1 290 ? -18.845 -9.267 6.941 1.00 67.75 290 LEU A CA 1
ATOM 2212 C C . LEU A 1 290 ? -19.170 -10.756 6.729 1.00 67.75 290 LEU A C 1
ATOM 2214 O O . LEU A 1 290 ? -18.714 -11.354 5.756 1.00 67.75 290 LEU A O 1
ATOM 2218 N N . GLY A 1 291 ? -19.878 -11.397 7.662 1.00 74.44 291 GLY A N 1
ATOM 2219 C CA . GLY A 1 291 ? -20.116 -12.848 7.689 1.00 74.44 291 GLY A CA 1
ATOM 2220 C C . GLY A 1 291 ? -18.926 -13.687 8.183 1.00 74.44 291 GLY A C 1
ATOM 2221 O O . GLY A 1 291 ? -19.093 -14.857 8.526 1.00 74.44 291 GLY A O 1
ATOM 2222 N N . LYS A 1 292 ? -17.726 -13.104 8.263 1.00 80.94 292 LYS A N 1
ATOM 2223 C CA . LYS A 1 292 ? -16.495 -13.713 8.790 1.00 80.94 292 LYS A CA 1
ATOM 2224 C C . LYS A 1 292 ? -15.604 -12.649 9.425 1.00 80.94 292 LYS A C 1
ATOM 2226 O O . LYS A 1 292 ? -15.793 -11.463 9.174 1.00 80.94 292 LYS A O 1
ATOM 2231 N N . GLU A 1 293 ? -14.631 -13.069 10.224 1.00 85.50 293 GLU A N 1
ATOM 2232 C CA . GLU A 1 293 ? -13.595 -12.137 10.681 1.00 85.50 293 GLU A CA 1
ATOM 2233 C C . GLU A 1 293 ? -12.703 -11.692 9.503 1.00 85.50 293 GLU A C 1
ATOM 2235 O O . GLU A 1 293 ? -12.577 -12.442 8.523 1.00 85.50 293 GLU A O 1
ATOM 2240 N N . PRO A 1 294 ? -12.096 -10.490 9.564 1.00 76.00 294 PRO A N 1
ATOM 2241 C CA . PRO A 1 294 ? -11.132 -10.037 8.567 1.00 76.00 294 PRO A CA 1
ATOM 2242 C C . PRO A 1 294 ? -9.974 -11.026 8.413 1.00 76.00 294 PRO A C 1
ATOM 2244 O O . PRO A 1 294 ? -9.593 -11.707 9.361 1.00 76.00 294 PRO A O 1
ATOM 2247 N N . GLU A 1 295 ? -9.380 -11.085 7.222 1.00 76.00 295 GLU A N 1
ATOM 2248 C CA . GLU A 1 295 ? -8.191 -11.919 6.994 1.00 76.00 295 GLU A CA 1
ATOM 2249 C C . GLU A 1 295 ? -7.010 -11.439 7.848 1.00 76.00 295 GLU A C 1
ATOM 2251 O O . GLU A 1 295 ? -6.285 -12.241 8.437 1.00 76.00 295 GLU A O 1
ATOM 2256 N N . PHE A 1 296 ? -6.865 -10.120 7.974 1.00 76.38 296 PHE A N 1
ATOM 2257 C CA . PHE A 1 296 ? -5.876 -9.500 8.834 1.00 76.38 296 PHE A CA 1
ATOM 2258 C C . PHE A 1 296 ? -6.382 -8.191 9.439 1.00 76.38 296 PHE A C 1
ATOM 2260 O O . PHE A 1 296 ? -7.136 -7.441 8.822 1.00 76.38 296 PHE A O 1
ATOM 2267 N N . THR A 1 297 ? -5.906 -7.910 10.645 1.00 80.00 297 THR A N 1
ATOM 2268 C CA . THR A 1 297 ? -5.949 -6.583 11.283 1.00 80.00 297 THR A CA 1
ATOM 2269 C C . THR A 1 297 ? -4.536 -6.105 11.624 1.00 80.00 297 THR A C 1
ATOM 2271 O O . THR A 1 297 ? -4.279 -4.909 11.707 1.00 80.00 297 THR A O 1
ATOM 2274 N N . ASN A 1 298 ? -3.585 -7.043 11.674 1.00 75.31 298 ASN A N 1
ATOM 2275 C CA . ASN A 1 298 ? -2.158 -6.795 11.712 1.00 75.31 298 ASN A CA 1
ATOM 2276 C C . ASN A 1 298 ? -1.501 -7.387 10.455 1.00 75.31 298 ASN A C 1
ATOM 2278 O O . ASN A 1 298 ? -1.707 -8.555 10.115 1.00 75.31 298 ASN A O 1
ATOM 2282 N N . TYR A 1 299 ? -0.721 -6.564 9.752 1.00 68.38 299 TYR A N 1
ATOM 2283 C CA . TYR A 1 299 ? -0.055 -6.940 8.508 1.00 68.38 299 TYR A CA 1
ATOM 2284 C C . TYR A 1 299 ? 1.416 -6.530 8.558 1.00 68.38 299 TYR A C 1
ATOM 2286 O O . TYR A 1 299 ? 1.758 -5.348 8.474 1.00 68.38 299 TYR A O 1
ATOM 2294 N N . THR A 1 300 ? 2.302 -7.518 8.649 1.00 60.22 300 THR A N 1
ATOM 2295 C CA . THR A 1 300 ? 3.755 -7.325 8.579 1.00 60.22 300 THR A CA 1
ATOM 2296 C C . THR A 1 300 ? 4.361 -8.149 7.440 1.00 60.22 300 THR A C 1
ATOM 2298 O O . THR A 1 300 ? 3.680 -8.907 6.749 1.00 60.22 300 THR A O 1
ATOM 2301 N N . SER A 1 301 ? 5.665 -7.988 7.217 1.00 52.97 301 SER A N 1
ATOM 2302 C CA . SER A 1 301 ? 6.449 -8.784 6.262 1.00 52.97 301 SER A CA 1
ATOM 2303 C C . SER A 1 301 ? 6.487 -10.276 6.609 1.00 52.97 301 SER A C 1
ATOM 2305 O O . SER A 1 301 ? 6.616 -11.103 5.711 1.00 52.97 301 SER A O 1
ATOM 2307 N N . THR A 1 302 ? 6.405 -10.612 7.898 1.00 55.06 302 THR A N 1
ATOM 2308 C CA . THR A 1 302 ? 6.670 -11.960 8.425 1.00 55.06 302 THR A CA 1
ATOM 2309 C C . THR A 1 302 ? 5.433 -12.646 8.989 1.00 55.06 302 THR A C 1
ATOM 2311 O O . THR A 1 302 ? 5.426 -13.868 9.124 1.00 55.06 302 THR A O 1
ATOM 2314 N N . TRP A 1 303 ? 4.388 -11.886 9.314 1.00 68.75 303 TRP A N 1
ATOM 2315 C CA . TRP A 1 303 ? 3.151 -12.419 9.864 1.00 68.75 303 TRP A CA 1
ATOM 2316 C C . TRP A 1 303 ? 1.955 -11.527 9.527 1.00 68.75 303 TRP A C 1
ATOM 2318 O O . TRP A 1 303 ? 2.067 -10.298 9.500 1.00 68.75 303 TRP A O 1
ATOM 2328 N N . GLN A 1 304 ? 0.818 -12.162 9.265 1.00 73.06 304 GLN A N 1
ATOM 2329 C CA . GLN A 1 304 ? -0.454 -11.518 8.962 1.00 73.06 304 GLN A CA 1
ATOM 2330 C C . GLN A 1 304 ? -1.558 -12.297 9.668 1.00 73.06 304 GLN A C 1
ATOM 2332 O O . GLN A 1 304 ? -1.525 -13.530 9.690 1.00 73.06 304 GLN A O 1
ATOM 2337 N N . GLY A 1 305 ? -2.528 -11.587 10.232 1.00 75.62 305 GLY A N 1
ATOM 2338 C CA . GLY A 1 305 ? -3.685 -12.216 10.853 1.00 75.62 305 GLY A CA 1
ATOM 2339 C C . GLY A 1 305 ? -4.571 -11.231 11.601 1.00 75.62 305 GLY A C 1
ATOM 2340 O O . GLY A 1 305 ? -4.227 -10.062 11.798 1.00 75.62 305 GLY A O 1
ATOM 2341 N N . CYS A 1 306 ? -5.761 -11.700 11.963 1.00 87.31 306 CYS A N 1
ATOM 2342 C CA . CYS A 1 306 ? -6.731 -10.944 12.745 1.00 87.31 306 CYS A CA 1
ATOM 2343 C C . CYS A 1 306 ? -6.430 -11.108 14.239 1.00 87.31 306 CYS A C 1
ATOM 2345 O O . CYS A 1 306 ? -6.489 -12.219 14.768 1.00 87.31 306 CYS A O 1
ATOM 2347 N N . LEU A 1 307 ? -6.059 -10.004 14.885 1.00 92.50 307 LEU A N 1
ATOM 2348 C CA . LEU A 1 307 ? -5.751 -9.903 16.317 1.00 92.50 307 LEU A CA 1
ATOM 2349 C C . LEU A 1 307 ? -6.638 -8.878 17.031 1.00 92.50 307 LEU A C 1
ATOM 2351 O O . LEU A 1 307 ? -6.842 -8.976 18.243 1.00 92.50 307 LEU A O 1
ATOM 2355 N N . ASP A 1 308 ? -7.161 -7.913 16.277 1.00 95.31 308 ASP A N 1
ATOM 2356 C CA . ASP A 1 308 ? -7.922 -6.781 16.776 1.00 95.31 308 ASP A CA 1
ATOM 2357 C C . ASP A 1 308 ? -9.413 -7.028 16.568 1.00 95.31 308 ASP A C 1
ATOM 2359 O O . ASP A 1 308 ? -9.853 -7.379 15.470 1.00 95.31 308 ASP A O 1
ATOM 2363 N N . TYR A 1 309 ? -10.205 -6.812 17.615 1.00 96.19 309 TYR A N 1
ATOM 2364 C CA . TYR A 1 309 ? -11.641 -7.067 17.571 1.00 96.19 309 TYR A CA 1
ATOM 2365 C C . TYR A 1 309 ? -12.424 -5.930 18.210 1.00 96.19 309 TYR A C 1
ATOM 2367 O O . TYR A 1 309 ? -11.984 -5.315 19.179 1.00 96.19 309 TYR A O 1
ATOM 2375 N N . VAL A 1 310 ? -13.634 -5.712 17.694 1.00 96.44 310 VAL A N 1
ATOM 2376 C CA . VAL A 1 310 ? -14.699 -4.994 18.397 1.00 96.44 310 VAL A CA 1
ATOM 2377 C C . VAL A 1 310 ? -15.769 -6.014 18.751 1.00 96.44 310 VAL A C 1
ATOM 2379 O O . VAL A 1 310 ? -16.596 -6.398 17.917 1.00 96.44 310 VAL A O 1
ATOM 2382 N N . PHE A 1 311 ? -15.723 -6.473 19.993 1.00 95.81 311 PHE A N 1
ATOM 2383 C CA . PHE A 1 311 ? -16.745 -7.316 20.580 1.00 95.81 311 PHE A CA 1
ATOM 2384 C C . PHE A 1 311 ? -17.823 -6.453 21.205 1.00 95.81 311 PHE A C 1
ATOM 2386 O O . PHE A 1 311 ? -17.552 -5.405 21.787 1.00 95.81 311 PHE A O 1
ATOM 2393 N N . TYR A 1 312 ? -19.066 -6.895 21.113 1.00 92.69 312 TYR A N 1
ATOM 2394 C CA . TYR A 1 312 ? -20.157 -6.192 21.750 1.00 92.69 312 TYR A CA 1
ATOM 2395 C C . TYR A 1 312 ? -21.179 -7.146 22.329 1.00 92.69 312 TYR A C 1
ATOM 2397 O O . TYR A 1 312 ? -21.306 -8.302 21.924 1.00 92.69 312 TYR A O 1
ATOM 2405 N N . LYS A 1 313 ? -21.942 -6.633 23.285 1.00 87.62 313 LYS A N 1
ATOM 2406 C CA . LYS A 1 313 ? -23.073 -7.328 23.860 1.00 87.62 313 LYS A CA 1
ATOM 2407 C C . LYS A 1 313 ? -24.166 -6.340 24.215 1.00 87.62 313 LYS A C 1
ATOM 2409 O O . LYS A 1 313 ? -23.945 -5.385 24.953 1.00 87.62 313 LYS A O 1
ATOM 2414 N N . GLY A 1 314 ? -25.362 -6.561 23.686 1.00 71.88 314 GLY A N 1
ATOM 2415 C CA . GLY A 1 314 ? -26.518 -5.761 24.075 1.00 71.88 314 GLY A CA 1
ATOM 2416 C C . GLY A 1 314 ? -27.021 -6.176 25.458 1.00 71.88 314 GLY A C 1
ATOM 2417 O O . GLY A 1 314 ? -27.227 -7.365 25.697 1.00 71.88 314 GLY A O 1
ATOM 2418 N N . GLY A 1 315 ? -27.320 -5.224 26.344 1.00 66.12 315 GLY A N 1
ATOM 2419 C CA . GLY A 1 315 ? -28.312 -5.481 27.397 1.00 66.12 315 GLY A CA 1
ATOM 2420 C C . GLY A 1 315 ? -29.649 -5.831 26.729 1.00 66.12 315 GLY A C 1
ATOM 2421 O O . GLY A 1 315 ? -29.961 -5.209 25.715 1.00 66.12 315 GLY A O 1
ATOM 2422 N N . ARG A 1 316 ? -30.379 -6.865 27.202 1.00 52.25 316 ARG A N 1
ATOM 2423 C CA . ARG A 1 316 ? -31.593 -7.473 26.574 1.00 52.25 316 ARG A CA 1
ATOM 2424 C C . ARG A 1 316 ? -31.842 -7.042 25.100 1.00 52.25 316 ARG A C 1
ATOM 2426 O O . ARG A 1 316 ? -32.858 -6.425 24.795 1.00 52.25 316 ARG A O 1
ATOM 2433 N N . GLY A 1 317 ? -30.894 -7.335 24.198 1.00 50.75 317 GLY A N 1
ATOM 2434 C CA . GLY A 1 317 ? -31.040 -7.191 22.739 1.00 50.75 317 GLY A CA 1
ATOM 2435 C C . GLY A 1 317 ? -30.892 -5.799 22.088 1.00 50.75 317 GLY A C 1
ATOM 2436 O O . GLY A 1 317 ? -31.271 -5.672 20.929 1.00 50.75 317 GLY A O 1
ATOM 2437 N N . LYS A 1 318 ? -30.368 -4.755 22.756 1.00 65.06 318 LYS A N 1
ATOM 2438 C CA . LYS A 1 318 ? -30.414 -3.373 22.206 1.00 65.06 318 LYS A CA 1
ATOM 2439 C C . LYS A 1 318 ? -29.297 -2.938 21.245 1.00 65.06 318 LYS A C 1
ATOM 2441 O O . LYS A 1 318 ? -29.494 -1.961 20.529 1.00 65.06 318 LYS A O 1
ATOM 2446 N N . LEU A 1 319 ? -28.149 -3.616 21.204 1.00 76.62 319 LEU A N 1
ATOM 2447 C CA . LEU A 1 319 ? -27.029 -3.225 20.337 1.00 76.62 319 LEU A CA 1
ATOM 2448 C C . LEU A 1 319 ? -26.857 -4.232 19.195 1.00 76.62 319 LEU A C 1
ATOM 2450 O O . LEU A 1 319 ? -26.823 -5.438 19.439 1.00 76.62 319 LEU A O 1
ATOM 2454 N N . ARG A 1 320 ? -26.734 -3.738 17.960 1.00 75.56 320 ARG A N 1
ATOM 2455 C CA . ARG A 1 320 ? -26.417 -4.536 16.768 1.00 75.56 320 ARG A CA 1
ATOM 2456 C C . ARG A 1 320 ? -25.358 -3.825 15.936 1.00 75.56 320 ARG A C 1
ATOM 2458 O O . ARG A 1 320 ? -25.404 -2.602 15.819 1.00 75.56 320 ARG A O 1
ATOM 2465 N N . SER A 1 321 ? -24.449 -4.589 15.341 1.00 75.06 321 SER A N 1
ATOM 2466 C CA . SER A 1 321 ? -23.556 -4.062 14.309 1.00 75.06 321 SER A CA 1
ATOM 2467 C C . SER A 1 321 ? -24.365 -3.742 13.042 1.00 75.06 321 SER A C 1
ATOM 2469 O O . SER A 1 321 ? -25.268 -4.502 12.686 1.00 75.06 321 SER A O 1
ATOM 2471 N N . LEU A 1 322 ? -24.101 -2.593 12.412 1.00 58.16 322 LEU A N 1
ATOM 2472 C CA . LEU A 1 322 ? -24.806 -2.130 11.204 1.00 58.16 322 LEU A CA 1
ATOM 2473 C C . LEU A 1 322 ? -23.931 -2.220 9.960 1.00 58.16 322 LEU A C 1
ATOM 2475 O O . LEU A 1 322 ? -24.386 -2.663 8.909 1.00 58.16 322 LEU A O 1
ATOM 2479 N N . SER A 1 323 ? -22.690 -1.772 10.092 1.00 53.53 323 SER A N 1
ATOM 2480 C CA . SER A 1 323 ? -21.688 -1.769 9.043 1.00 53.53 323 SER A CA 1
ATOM 2481 C C . SER A 1 323 ? -20.309 -1.741 9.684 1.00 53.53 323 SER A C 1
ATOM 2483 O O . SER A 1 323 ? -20.134 -1.251 10.802 1.00 53.53 323 SER A O 1
ATOM 2485 N N . LEU A 1 324 ? -19.331 -2.246 8.946 1.00 62.69 324 LEU A N 1
ATOM 2486 C CA . LEU A 1 324 ? -17.922 -2.042 9.228 1.00 62.69 324 LEU A CA 1
ATOM 2487 C C . LEU A 1 324 ? -17.390 -1.087 8.162 1.00 62.69 324 LEU A C 1
ATOM 2489 O O . LEU A 1 324 ? -17.639 -1.322 6.977 1.00 62.69 324 LEU A O 1
ATOM 2493 N N . ASP A 1 325 ? -16.673 -0.039 8.569 1.00 53.91 325 ASP A N 1
ATOM 2494 C CA . ASP A 1 325 ? -15.954 0.792 7.605 1.00 53.91 325 ASP A CA 1
ATOM 2495 C C . ASP A 1 325 ? -14.970 -0.090 6.823 1.00 53.91 325 ASP A C 1
ATOM 2497 O O . ASP A 1 325 ? -14.323 -0.965 7.415 1.00 53.91 325 ASP A O 1
ATOM 2501 N N . PRO A 1 326 ? -14.871 0.080 5.493 1.00 45.50 326 PRO A N 1
ATOM 2502 C CA . PRO A 1 326 ? -14.022 -0.766 4.676 1.00 45.50 326 PRO A CA 1
ATOM 2503 C C . PRO A 1 326 ? -12.572 -0.641 5.146 1.00 45.50 326 PRO A C 1
ATOM 2505 O O . PRO A 1 326 ? -11.975 0.436 5.119 1.00 45.50 326 PRO A O 1
ATOM 2508 N N . LEU A 1 327 ? -11.989 -1.765 5.564 1.00 50.69 327 LEU A N 1
ATOM 2509 C CA . LEU A 1 327 ? -10.546 -1.850 5.756 1.00 50.69 327 LEU A CA 1
ATOM 2510 C C . LEU A 1 327 ? -9.878 -1.550 4.401 1.00 50.69 327 LEU A C 1
ATOM 2512 O O . LEU A 1 327 ? -10.362 -2.054 3.384 1.00 50.69 327 LEU A O 1
ATOM 2516 N N . PRO A 1 328 ? -8.800 -0.743 4.343 1.00 42.44 328 PRO A N 1
ATOM 2517 C CA . PRO A 1 328 ? -8.176 -0.379 3.076 1.00 42.44 328 PRO A CA 1
ATOM 2518 C C . PRO A 1 328 ? -7.824 -1.617 2.240 1.00 42.44 328 PRO A C 1
ATOM 2520 O O . PRO A 1 328 ? -6.959 -2.401 2.632 1.00 42.44 328 PRO A O 1
ATOM 2523 N N . SER A 1 329 ? -8.448 -1.769 1.068 1.00 40.06 329 SER A N 1
ATOM 2524 C CA . SER A 1 329 ? -7.993 -2.702 0.038 1.00 40.06 329 SER A CA 1
ATOM 2525 C C . SER A 1 329 ? -7.041 -1.964 -0.902 1.00 40.06 329 SER A C 1
ATOM 2527 O O . SER A 1 329 ? -7.408 -1.047 -1.635 1.00 40.06 329 SER A O 1
ATOM 2529 N N . VAL A 1 330 ? -5.759 -2.323 -0.851 1.00 37.09 330 VAL A N 1
ATOM 2530 C CA . VAL A 1 330 ? -4.782 -1.894 -1.855 1.00 37.09 330 VAL A CA 1
ATOM 2531 C C . VAL A 1 330 ? -4.596 -3.051 -2.820 1.00 37.09 330 VAL A C 1
ATOM 2533 O O . VAL A 1 330 ? -3.727 -3.899 -2.619 1.00 37.09 330 VAL A O 1
ATOM 2536 N N . ASP A 1 331 ? -5.387 -3.067 -3.889 1.00 44.47 331 ASP A N 1
ATOM 2537 C CA . ASP A 1 331 ? -5.232 -4.063 -4.946 1.00 44.47 331 ASP A CA 1
ATOM 2538 C C . ASP A 1 331 ? -4.327 -3.526 -6.051 1.00 44.47 331 ASP A C 1
ATOM 2540 O O . ASP A 1 331 ? -4.725 -3.092 -7.135 1.00 44.47 331 ASP A O 1
ATOM 2544 N N . ILE A 1 332 ? -3.029 -3.594 -5.765 1.00 41.75 332 ILE A N 1
ATOM 2545 C CA . ILE A 1 332 ? -2.047 -3.700 -6.833 1.00 41.75 332 ILE A CA 1
ATOM 2546 C C . ILE A 1 332 ? -2.210 -5.122 -7.388 1.00 41.75 332 ILE A C 1
ATOM 2548 O O . ILE A 1 332 ? -1.793 -6.093 -6.751 1.00 41.75 332 ILE A O 1
ATOM 2552 N N . LEU A 1 333 ? -2.797 -5.247 -8.582 1.00 42.56 333 LEU A N 1
ATOM 2553 C CA . LEU A 1 333 ? -2.960 -6.522 -9.297 1.00 42.56 333 LEU A CA 1
ATOM 2554 C C . LEU A 1 333 ? -1.627 -7.274 -9.491 1.00 42.56 333 LEU A C 1
ATOM 2556 O O . LEU A 1 333 ? -1.637 -8.463 -9.800 1.00 42.56 333 LEU A O 1
ATOM 2560 N N . THR A 1 334 ? -0.481 -6.616 -9.285 1.00 40.88 334 THR A N 1
ATOM 2561 C CA . THR A 1 334 ? 0.853 -7.234 -9.335 1.00 40.88 334 THR A CA 1
ATOM 2562 C C . THR A 1 334 ? 1.395 -7.766 -8.014 1.00 40.88 334 THR A C 1
ATOM 2564 O O . THR A 1 334 ? 2.449 -8.396 -8.032 1.00 40.88 334 THR A O 1
ATOM 2567 N N . LYS A 1 335 ? 0.707 -7.600 -6.874 1.00 39.69 335 LYS A N 1
ATOM 2568 C CA . LYS A 1 335 ? 1.151 -8.211 -5.600 1.00 39.69 335 LYS A CA 1
ATOM 2569 C C . LYS A 1 335 ? 0.282 -9.351 -5.092 1.00 39.69 335 LYS A C 1
ATOM 2571 O O . LYS A 1 335 ? 0.807 -10.234 -4.420 1.00 39.69 335 LYS A O 1
ATOM 2576 N N . GLN A 1 336 ? -1.000 -9.389 -5.439 1.00 42.91 336 GLN A N 1
ATOM 2577 C CA . GLN A 1 336 ? -1.869 -10.502 -5.063 1.00 42.91 336 GLN A CA 1
ATOM 2578 C C . GLN A 1 336 ? -1.947 -11.538 -6.182 1.00 42.91 336 GLN A C 1
ATOM 2580 O O . GLN A 1 336 ? -2.815 -11.430 -7.035 1.00 42.91 336 GLN A O 1
ATOM 2585 N N . GLY A 1 337 ? -1.042 -12.526 -6.178 1.00 53.31 337 GLY A N 1
ATOM 2586 C CA . GLY A 1 337 ? -1.252 -13.906 -6.667 1.00 53.31 337 GLY A CA 1
ATOM 2587 C C . GLY A 1 337 ? -1.921 -14.160 -8.032 1.00 53.31 337 GLY A C 1
ATOM 2588 O O . GLY A 1 337 ? -2.287 -15.302 -8.316 1.00 53.31 337 GLY A O 1
ATOM 2589 N N . ALA A 1 338 ? -2.124 -13.148 -8.875 1.00 73.25 338 ALA A N 1
ATOM 2590 C CA . ALA A 1 338 ? -2.917 -13.260 -10.083 1.00 73.25 338 ALA A CA 1
ATOM 2591 C C . ALA A 1 338 ? -2.114 -14.014 -11.139 1.00 73.25 338 ALA A C 1
ATOM 2593 O O . ALA A 1 338 ? -1.025 -13.604 -11.545 1.00 73.25 338 ALA A O 1
ATOM 2594 N N . GLN A 1 339 ? -2.657 -15.142 -11.591 1.00 88.75 339 GLN A N 1
ATOM 2595 C CA . GLN A 1 339 ? -2.004 -15.953 -12.605 1.00 88.75 339 GLN A CA 1
ATOM 2596 C C . GLN A 1 339 ? -2.172 -15.303 -13.980 1.00 88.75 339 GLN A C 1
ATOM 2598 O O . GLN A 1 339 ? -3.230 -15.409 -14.605 1.00 88.75 339 GLN A O 1
ATOM 2603 N N . TRP A 1 340 ? -1.102 -14.673 -14.460 1.00 94.00 340 TRP A N 1
ATOM 2604 C CA . TRP A 1 340 ? -1.005 -14.179 -15.827 1.00 94.00 340 TRP A CA 1
ATOM 2605 C C . TRP A 1 340 ? -0.673 -15.301 -16.798 1.00 94.00 340 TRP A C 1
ATOM 2607 O O . TRP A 1 340 ? -0.019 -16.297 -16.459 1.00 94.00 340 TRP A O 1
ATOM 2617 N N . TRP A 1 341 ? -1.109 -15.105 -18.032 1.00 96.25 341 TRP A N 1
ATOM 2618 C CA . TRP A 1 341 ? -0.858 -16.021 -19.123 1.00 96.25 341 TRP A CA 1
ATOM 2619 C C . TRP A 1 341 ? -0.427 -15.289 -20.378 1.00 96.25 341 TRP A C 1
ATOM 2621 O O . TRP A 1 341 ? -0.950 -14.219 -20.679 1.00 96.25 341 TRP A O 1
ATOM 2631 N N . LEU A 1 342 ? 0.451 -15.932 -21.132 1.00 97.50 342 LEU A N 1
ATOM 2632 C CA . LEU A 1 342 ? 1.019 -15.442 -22.372 1.00 97.50 342 LEU A CA 1
ATOM 2633 C C . LEU A 1 342 ? 0.628 -16.360 -23.534 1.00 97.50 342 LEU A C 1
ATOM 2635 O O . LEU A 1 342 ? 0.706 -17.588 -23.431 1.00 97.50 342 LEU A O 1
ATOM 2639 N N . THR A 1 343 ? 0.236 -15.753 -24.648 1.00 96.94 343 THR A N 1
ATOM 2640 C CA . THR A 1 343 ? -0.007 -16.414 -25.939 1.00 96.94 343 THR A CA 1
ATOM 2641 C C . THR A 1 343 ? 0.556 -15.565 -27.066 1.00 96.94 343 THR A C 1
ATOM 2643 O O . THR A 1 343 ? 0.510 -14.337 -26.981 1.00 96.94 343 THR A O 1
ATOM 2646 N N . GLN A 1 344 ? 1.019 -16.200 -28.140 1.00 96.75 344 GLN A N 1
ATOM 2647 C CA . GLN A 1 344 ? 1.328 -15.493 -29.378 1.00 96.75 344 GLN A CA 1
ATOM 2648 C C . GLN A 1 344 ? 0.020 -15.066 -30.057 1.00 96.75 344 GLN A C 1
ATOM 2650 O O . GLN A 1 344 ? -0.852 -15.895 -30.328 1.00 96.75 344 GLN A O 1
ATOM 2655 N N . TYR A 1 345 ? -0.144 -13.769 -30.301 1.00 94.81 345 TYR A N 1
ATOM 2656 C CA . TYR A 1 345 ? -1.357 -13.230 -30.903 1.00 94.81 345 TYR A CA 1
ATOM 2657 C C . TYR A 1 345 ? -1.472 -13.668 -32.370 1.00 94.81 345 TYR A C 1
ATOM 2659 O O . TYR A 1 345 ? -0.485 -13.701 -33.101 1.00 94.81 345 TYR A O 1
ATOM 2667 N N . GLY A 1 346 ? -2.680 -14.050 -32.794 1.00 90.31 346 GLY A N 1
ATOM 2668 C CA . GLY A 1 346 ? -2.936 -14.538 -34.154 1.00 90.31 346 GLY A CA 1
ATOM 2669 C C . GLY A 1 346 ? -2.442 -15.962 -34.454 1.00 90.31 346 GLY A C 1
ATOM 2670 O O . GLY A 1 346 ? -2.682 -16.449 -35.555 1.00 90.31 346 GLY A O 1
ATOM 2671 N N . ASN A 1 347 ? -1.814 -16.663 -33.501 1.00 90.44 347 ASN A N 1
ATOM 2672 C CA . ASN A 1 347 ? -1.383 -18.053 -33.672 1.00 90.44 347 ASN A CA 1
ATOM 2673 C C . ASN A 1 347 ? -2.159 -18.999 -32.742 1.00 90.44 347 ASN A C 1
ATOM 2675 O O . ASN A 1 347 ? -1.755 -19.252 -31.607 1.00 90.44 347 ASN A O 1
ATOM 2679 N N . ALA A 1 348 ? -3.261 -19.563 -33.243 1.00 81.38 348 ALA A N 1
ATOM 2680 C CA . ALA A 1 348 ? -4.104 -20.493 -32.484 1.00 81.38 348 ALA A CA 1
ATOM 2681 C C . ALA A 1 348 ? -3.393 -21.805 -32.094 1.00 81.38 348 ALA A C 1
ATOM 2683 O O . ALA A 1 348 ? -3.814 -22.471 -31.151 1.00 81.38 348 ALA A O 1
ATOM 2684 N N . SER A 1 349 ? -2.308 -22.163 -32.788 1.00 85.81 349 SER A N 1
ATOM 2685 C CA . SER A 1 349 ? -1.512 -23.362 -32.494 1.00 85.81 349 SER A CA 1
ATOM 2686 C C . SER A 1 349 ? -0.486 -23.131 -31.379 1.00 85.81 349 SER A C 1
ATOM 2688 O O . SER A 1 349 ? 0.117 -24.086 -30.888 1.00 85.81 349 SER A O 1
ATOM 2690 N N . PHE A 1 350 ? -0.265 -21.878 -30.962 1.00 89.69 350 PHE A N 1
ATOM 2691 C CA . PHE A 1 350 ? 0.684 -21.563 -29.902 1.00 89.69 350 PHE A CA 1
ATOM 2692 C C . PHE A 1 350 ? 0.118 -21.945 -28.530 1.00 89.69 350 PHE A C 1
ATOM 2694 O O . PHE A 1 350 ? -0.916 -21.439 -28.087 1.00 89.69 350 PHE A O 1
ATOM 2701 N N . LYS A 1 351 ? 0.831 -22.812 -27.808 1.00 87.44 351 LYS A N 1
ATOM 2702 C CA . LYS A 1 351 ? 0.436 -23.232 -26.462 1.00 87.44 351 LYS A CA 1
ATOM 2703 C C . LYS A 1 351 ? 0.536 -22.060 -25.481 1.00 87.44 351 LYS A C 1
ATOM 2705 O O . LYS A 1 351 ? 1.611 -21.512 -25.267 1.00 87.44 351 LYS A O 1
ATOM 2710 N N . ARG A 1 352 ? -0.577 -21.730 -24.820 1.00 93.38 352 ARG A N 1
ATOM 2711 C CA . ARG A 1 352 ? -0.622 -20.754 -23.717 1.00 93.38 352 ARG A CA 1
ATOM 2712 C C . ARG A 1 352 ? 0.339 -21.152 -22.593 1.00 93.38 352 ARG A C 1
ATOM 2714 O O . ARG A 1 352 ? 0.303 -22.293 -22.128 1.00 93.38 352 ARG A O 1
ATOM 2721 N N . VAL A 1 353 ? 1.145 -20.203 -22.120 1.00 95.56 353 VAL A N 1
ATOM 2722 C CA . VAL A 1 353 ? 2.100 -20.407 -21.017 1.00 95.56 353 VAL A CA 1
ATOM 2723 C C . VAL A 1 353 ? 1.866 -19.445 -19.863 1.00 95.56 353 VAL A C 1
ATOM 2725 O O . VAL A 1 353 ? 1.190 -18.428 -20.017 1.00 95.56 353 VAL A O 1
ATOM 2728 N N . ARG A 1 354 ? 2.391 -19.782 -18.681 1.00 95.31 354 ARG A N 1
ATOM 2729 C CA . ARG A 1 354 ? 2.323 -18.904 -17.508 1.00 95.31 354 ARG A CA 1
ATOM 2730 C C . ARG A 1 354 ? 3.264 -17.719 -17.700 1.00 95.31 354 ARG A C 1
ATOM 2732 O O . ARG A 1 354 ? 4.402 -17.903 -18.118 1.00 95.31 354 ARG A O 1
ATOM 2739 N N . ALA A 1 355 ? 2.779 -16.535 -17.357 1.00 94.62 355 ALA A N 1
ATOM 2740 C CA . ALA A 1 355 ? 3.539 -15.294 -17.392 1.00 94.62 355 ALA A CA 1
ATOM 2741 C C . ALA A 1 355 ? 3.744 -14.744 -15.979 1.00 94.62 355 ALA A C 1
ATOM 2743 O O . ALA A 1 355 ? 2.900 -14.947 -15.101 1.00 94.62 355 ALA A O 1
ATOM 2744 N N . VAL A 1 356 ? 4.846 -14.025 -15.777 1.00 92.06 356 VAL A N 1
ATOM 2745 C CA . VAL A 1 356 ? 5.113 -13.265 -14.552 1.00 92.06 356 VAL A CA 1
ATOM 2746 C C . VAL A 1 356 ? 5.030 -11.779 -14.871 1.00 92.06 356 VAL A C 1
ATOM 2748 O O . VAL A 1 356 ? 5.654 -11.309 -15.818 1.00 92.06 356 VAL A O 1
ATOM 2751 N N . VAL A 1 357 ? 4.271 -11.039 -14.066 1.00 90.94 357 VAL A N 1
ATOM 2752 C CA . VAL A 1 357 ? 4.142 -9.583 -14.167 1.00 90.94 357 VAL A CA 1
ATOM 2753 C C . VAL A 1 357 ? 4.503 -8.972 -12.806 1.00 90.94 357 VAL A C 1
ATOM 2755 O O . VAL A 1 357 ? 3.877 -9.357 -11.818 1.00 90.94 357 VAL A O 1
ATOM 2758 N N . PRO A 1 358 ? 5.468 -8.035 -12.723 1.00 92.62 358 PRO A N 1
ATOM 2759 C CA . PRO A 1 358 ? 6.241 -7.470 -13.832 1.00 92.62 358 PRO A CA 1
ATOM 2760 C C . PRO A 1 358 ? 7.197 -8.468 -14.510 1.00 92.62 358 PRO A C 1
ATOM 2762 O O . PRO A 1 358 ? 7.807 -9.308 -13.847 1.00 92.62 358 PRO A O 1
ATOM 2765 N N . GLY A 1 359 ? 7.338 -8.373 -15.833 1.00 93.00 359 GLY A N 1
ATOM 2766 C CA . GLY A 1 359 ? 8.154 -9.296 -16.621 1.00 93.00 359 GLY A CA 1
ATOM 2767 C C . GLY A 1 359 ? 8.126 -9.025 -18.124 1.00 93.00 359 GLY A C 1
ATOM 2768 O O . GLY A 1 359 ? 7.636 -7.990 -18.581 1.00 93.00 359 GLY A O 1
ATOM 2769 N N . GLN A 1 360 ? 8.702 -9.953 -18.889 1.00 95.56 360 GLN A N 1
ATOM 2770 C CA . GLN A 1 360 ? 8.885 -9.846 -20.336 1.00 95.56 360 GLN A CA 1
ATOM 2771 C C . GLN A 1 360 ? 8.739 -11.205 -21.023 1.00 95.56 360 GLN A C 1
ATOM 2773 O O . GLN A 1 360 ? 9.056 -12.244 -20.442 1.00 95.56 360 GLN A O 1
ATOM 2778 N N . VAL A 1 361 ? 8.335 -11.167 -22.294 1.00 97.75 361 VAL A N 1
ATOM 2779 C CA . VAL A 1 361 ? 8.013 -12.338 -23.122 1.00 97.75 361 VAL A CA 1
ATOM 2780 C C . VAL A 1 361 ? 9.147 -13.360 -23.135 1.00 97.75 361 VAL A C 1
ATOM 2782 O O . VAL A 1 361 ? 8.914 -14.531 -22.848 1.00 97.75 361 VAL A O 1
ATOM 2785 N N . HIS A 1 362 ? 10.381 -12.931 -23.417 1.00 97.25 362 HIS A N 1
ATOM 2786 C CA . HIS A 1 362 ? 11.532 -13.838 -23.487 1.00 97.25 362 HIS A CA 1
ATOM 2787 C C . HIS A 1 362 ? 11.734 -14.610 -22.176 1.00 97.25 362 HIS A C 1
ATOM 2789 O O . HIS A 1 362 ? 11.934 -15.821 -22.193 1.00 97.25 362 HIS A O 1
ATOM 2795 N N . LEU A 1 363 ? 11.598 -13.941 -21.028 1.00 96.06 363 LEU A N 1
ATOM 2796 C CA . LEU A 1 363 ? 11.733 -14.592 -19.724 1.00 96.06 363 LEU A CA 1
ATOM 2797 C C . LEU A 1 363 ? 10.607 -15.599 -19.472 1.00 96.06 363 LEU A C 1
ATOM 2799 O O . LEU A 1 363 ? 10.858 -16.666 -18.917 1.00 96.06 363 LEU A O 1
ATOM 2803 N N . ASP A 1 364 ? 9.378 -15.288 -19.880 1.00 96.44 364 ASP A N 1
ATOM 2804 C CA . ASP A 1 364 ? 8.228 -16.178 -19.697 1.00 96.44 364 ASP A CA 1
ATOM 2805 C C . ASP A 1 364 ? 8.320 -17.429 -20.588 1.00 96.44 364 ASP A C 1
ATOM 2807 O O . ASP A 1 364 ? 8.058 -18.548 -20.130 1.00 96.44 364 ASP A O 1
ATOM 2811 N N . LEU A 1 365 ? 8.770 -17.271 -21.836 1.00 96.75 365 LEU A N 1
ATOM 2812 C CA . LEU A 1 365 ? 9.034 -18.386 -22.750 1.00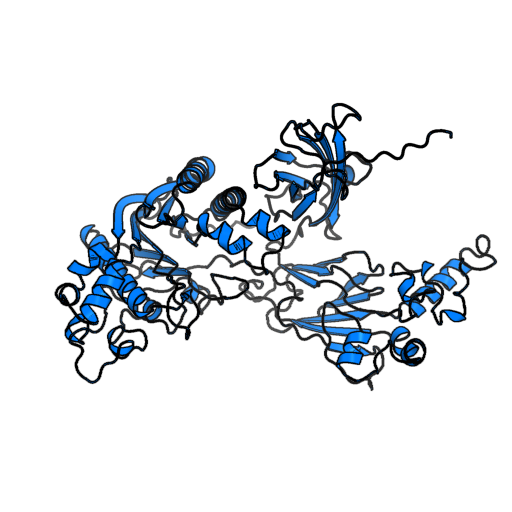 96.75 365 LEU A CA 1
ATOM 2813 C C . LEU A 1 365 ? 10.195 -19.262 -22.265 1.00 96.75 365 LEU A C 1
ATOM 2815 O O . LEU A 1 365 ? 10.090 -20.491 -22.297 1.00 96.75 365 LEU A O 1
ATOM 2819 N N . TRP A 1 366 ? 11.274 -18.642 -21.779 1.00 95.75 366 TRP A N 1
ATOM 2820 C CA . TRP A 1 366 ? 12.447 -19.340 -21.254 1.00 95.75 366 TRP A CA 1
ATOM 2821 C C . TRP A 1 366 ? 12.116 -20.133 -19.984 1.00 95.75 366 TRP A C 1
ATOM 2823 O O . TRP A 1 366 ? 12.394 -21.330 -19.910 1.00 95.75 366 TRP A O 1
ATOM 2833 N N . ARG A 1 367 ? 11.410 -19.525 -19.017 1.00 94.94 367 ARG A N 1
ATOM 2834 C CA . ARG A 1 367 ? 10.904 -20.219 -17.812 1.00 94.94 367 ARG A CA 1
ATOM 2835 C C . ARG A 1 367 ? 9.998 -21.397 -18.162 1.00 94.94 367 ARG A C 1
ATOM 2837 O O . ARG A 1 367 ? 9.999 -22.409 -17.465 1.00 94.94 367 ARG A O 1
ATOM 2844 N N . SER A 1 368 ? 9.245 -21.269 -19.253 1.00 95.44 368 SER A N 1
ATOM 2845 C CA . SER A 1 368 ? 8.370 -22.320 -19.778 1.00 95.44 368 SER A CA 1
ATOM 2846 C C . SER A 1 368 ? 9.104 -23.355 -20.638 1.00 95.44 368 SER A C 1
ATOM 2848 O O . SER A 1 368 ? 8.463 -24.275 -21.144 1.00 95.44 368 SER A O 1
ATOM 2850 N N . ARG A 1 369 ? 10.431 -23.226 -20.792 1.00 95.12 369 ARG A N 1
ATOM 2851 C CA . ARG A 1 369 ? 11.302 -24.093 -21.602 1.00 95.12 369 ARG A CA 1
ATOM 2852 C C . ARG A 1 369 ? 10.878 -24.192 -23.073 1.00 95.12 369 ARG A C 1
ATOM 2854 O O . ARG A 1 369 ? 11.113 -25.213 -23.711 1.00 95.12 369 ARG A O 1
ATOM 2861 N N . LEU A 1 370 ? 10.234 -23.148 -23.601 1.00 95.25 370 LEU A N 1
ATOM 2862 C CA . LEU A 1 370 ? 9.854 -23.061 -25.017 1.00 95.25 370 LEU A CA 1
ATOM 2863 C C . LEU A 1 370 ? 10.952 -22.456 -25.889 1.00 95.25 370 LEU A C 1
ATOM 2865 O O . LEU A 1 370 ? 10.944 -22.653 -27.100 1.00 95.25 370 LEU A O 1
ATOM 2869 N N . ILE A 1 371 ? 11.877 -21.724 -25.275 1.00 96.19 371 ILE A N 1
ATOM 2870 C CA . ILE A 1 371 ? 13.076 -21.198 -25.920 1.00 96.19 371 ILE A CA 1
ATOM 2871 C C . ILE A 1 371 ? 14.302 -21.546 -25.066 1.00 96.19 371 ILE A C 1
ATOM 2873 O O . ILE A 1 371 ? 14.170 -21.663 -23.840 1.00 96.19 371 ILE A O 1
ATOM 2877 N N . PRO A 1 372 ? 15.484 -21.723 -25.679 1.00 97.06 372 PRO A N 1
ATOM 2878 C CA . PRO A 1 372 ? 16.747 -21.787 -24.951 1.00 97.06 372 PRO A CA 1
ATOM 2879 C C . PRO A 1 372 ? 17.077 -20.440 -24.287 1.00 97.06 372 PRO A C 1
ATOM 2881 O O . PRO A 1 372 ? 16.381 -19.446 -24.494 1.00 97.06 372 PRO A O 1
ATOM 2884 N N . ASP A 1 373 ? 18.136 -20.407 -23.473 1.00 96.81 373 ASP A N 1
ATOM 2885 C CA . ASP A 1 373 ? 18.660 -19.154 -22.916 1.00 96.81 373 ASP A CA 1
ATOM 2886 C C . ASP A 1 373 ? 18.984 -18.166 -24.057 1.00 96.81 373 ASP A C 1
ATOM 2888 O O . ASP A 1 373 ? 19.831 -18.492 -24.899 1.00 96.81 373 ASP A O 1
ATOM 2892 N N . PRO A 1 374 ? 18.337 -16.984 -24.111 1.00 94.12 374 PRO A N 1
ATOM 2893 C CA . PRO A 1 374 ? 18.574 -16.002 -25.164 1.00 94.12 374 PRO A CA 1
ATOM 2894 C C . PRO A 1 374 ? 20.022 -15.514 -25.262 1.00 94.12 374 PRO A C 1
ATOM 2896 O O . PRO A 1 374 ? 20.408 -15.015 -26.313 1.00 94.12 374 PRO A O 1
ATOM 2899 N N . TYR A 1 375 ? 20.819 -15.646 -24.197 1.00 95.06 375 TYR A N 1
ATOM 2900 C CA . TYR A 1 375 ? 22.220 -15.209 -24.175 1.00 95.06 375 TYR A CA 1
ATOM 2901 C C . TYR A 1 375 ? 23.213 -16.303 -24.573 1.00 95.06 375 TYR A C 1
ATOM 2903 O O . TYR A 1 375 ? 24.405 -16.034 -24.709 1.00 95.06 375 TYR A O 1
ATOM 2911 N N . TYR A 1 376 ? 22.756 -17.540 -24.757 1.00 95.50 376 TYR A N 1
ATOM 2912 C CA . TYR A 1 376 ? 23.640 -18.643 -25.109 1.00 95.50 376 TYR A CA 1
ATOM 2913 C C . TYR A 1 376 ? 23.864 -18.740 -26.625 1.00 95.50 376 TYR A C 1
ATOM 2915 O O . TYR A 1 376 ? 22.913 -18.828 -27.401 1.00 95.50 376 TYR A O 1
ATOM 2923 N N . GLY A 1 377 ? 25.130 -18.810 -27.048 1.00 94.38 377 GLY A N 1
ATOM 2924 C CA . GLY A 1 377 ? 25.501 -19.017 -28.450 1.00 94.38 377 GLY A CA 1
ATOM 2925 C C . GLY A 1 377 ? 24.968 -17.914 -29.368 1.00 94.38 377 GLY A C 1
ATOM 2926 O O . GLY A 1 377 ? 25.226 -16.741 -29.130 1.00 94.38 377 GLY A O 1
ATOM 2927 N N . TYR A 1 378 ? 24.225 -18.305 -30.408 1.00 94.81 378 TYR A N 1
ATOM 2928 C CA . TYR A 1 378 ? 23.634 -17.403 -31.411 1.00 94.81 378 TYR A CA 1
ATOM 2929 C C . TYR A 1 378 ? 22.121 -17.210 -31.218 1.00 94.81 378 TYR A C 1
ATOM 2931 O O . TYR A 1 378 ? 21.383 -16.947 -32.173 1.00 94.81 378 TYR A O 1
ATOM 2939 N N . ASN A 1 379 ? 21.617 -17.422 -29.998 1.00 96.44 379 ASN A N 1
ATOM 2940 C CA . ASN A 1 379 ? 20.179 -17.381 -29.735 1.00 96.44 379 ASN A CA 1
ATOM 2941 C C . ASN A 1 379 ? 19.574 -15.977 -29.865 1.00 96.44 379 ASN A C 1
ATOM 2943 O O . ASN A 1 379 ? 18.382 -15.868 -30.132 1.00 96.44 379 ASN A O 1
ATOM 2947 N N . ASP A 1 380 ? 20.372 -14.919 -29.776 1.00 92.75 380 ASP A N 1
ATOM 2948 C CA . ASP A 1 380 ? 19.972 -13.551 -30.120 1.00 92.75 380 ASP A CA 1
ATOM 2949 C C . ASP A 1 380 ? 19.429 -13.446 -31.559 1.00 92.75 380 ASP A C 1
ATOM 2951 O O . ASP A 1 380 ? 18.417 -12.791 -31.809 1.00 92.75 380 ASP A O 1
ATOM 2955 N N . THR A 1 381 ? 20.042 -14.165 -32.502 1.00 94.62 381 THR A N 1
ATOM 2956 C CA . THR A 1 381 ? 19.577 -14.240 -33.895 1.00 94.62 381 THR A CA 1
ATOM 2957 C C . THR A 1 381 ? 18.529 -15.328 -34.110 1.00 94.62 381 THR A C 1
ATOM 2959 O O . THR A 1 381 ? 17.534 -15.094 -34.802 1.00 94.62 381 THR A O 1
ATOM 2962 N N . ALA A 1 382 ? 18.693 -16.500 -33.489 1.00 96.69 382 ALA A N 1
ATOM 2963 C CA . ALA A 1 382 ? 17.759 -17.615 -33.653 1.00 96.69 382 ALA A CA 1
ATOM 2964 C C . ALA A 1 382 ? 16.362 -17.317 -33.073 1.00 96.69 382 ALA A C 1
ATOM 2966 O O . ALA A 1 382 ? 15.366 -17.868 -33.542 1.00 96.69 382 ALA A O 1
ATOM 2967 N N . LEU A 1 383 ? 16.271 -16.429 -32.077 1.00 96.81 383 LEU A N 1
ATOM 2968 C CA . LEU A 1 383 ? 15.025 -16.071 -31.394 1.00 96.81 383 LEU A CA 1
ATOM 2969 C C . LEU A 1 383 ? 14.359 -14.794 -31.920 1.00 96.81 383 LEU A C 1
ATOM 2971 O O . LEU A 1 383 ? 13.355 -14.367 -31.353 1.00 96.81 383 LEU A O 1
ATOM 2975 N N . ARG A 1 384 ? 14.828 -14.210 -33.033 1.00 96.69 384 ARG A N 1
ATOM 2976 C CA . ARG A 1 384 ? 14.233 -12.990 -33.622 1.00 96.69 384 ARG A CA 1
ATOM 2977 C C . ARG A 1 384 ? 12.725 -13.089 -33.870 1.00 96.69 384 ARG A C 1
ATOM 2979 O O . ARG A 1 384 ? 12.015 -12.092 -33.756 1.00 96.69 384 ARG A O 1
ATOM 2986 N N . TYR A 1 385 ? 12.210 -14.290 -34.139 1.00 95.31 385 TYR A N 1
ATOM 2987 C CA . TYR A 1 385 ? 10.773 -14.518 -34.315 1.00 95.31 385 TYR A CA 1
ATOM 2988 C C . TYR A 1 385 ? 9.947 -14.139 -33.071 1.00 95.31 385 TYR A C 1
ATOM 2990 O O . TYR A 1 385 ? 8.773 -13.791 -33.198 1.00 95.31 385 TYR A O 1
ATOM 2998 N N . VAL A 1 386 ? 10.538 -14.197 -31.870 1.00 96.69 386 VAL A N 1
ATOM 2999 C CA . VAL A 1 386 ? 9.888 -13.783 -30.619 1.00 96.69 386 VAL A CA 1
ATOM 3000 C C . VAL A 1 386 ? 9.659 -12.273 -30.633 1.00 96.69 386 VAL A C 1
ATOM 3002 O O . VAL A 1 386 ? 8.572 -11.813 -30.294 1.00 96.69 386 VAL A O 1
ATOM 3005 N N . THR A 1 387 ? 10.653 -11.508 -31.074 1.00 96.06 387 THR A N 1
ATOM 3006 C CA . THR A 1 387 ? 10.607 -10.048 -31.221 1.00 96.06 387 THR A CA 1
ATOM 3007 C C . THR A 1 387 ? 9.629 -9.591 -32.304 1.00 96.06 387 THR A C 1
ATOM 3009 O O . THR A 1 387 ? 8.947 -8.574 -32.163 1.00 96.06 387 THR A O 1
ATOM 3012 N N . GLU A 1 388 ? 9.567 -10.323 -33.414 1.00 95.75 388 GLU A N 1
ATOM 3013 C CA . GLU A 1 388 ? 8.717 -10.002 -34.565 1.00 95.75 388 GLU A CA 1
ATOM 3014 C C . GLU A 1 388 ? 7.243 -10.371 -34.354 1.00 95.75 388 GLU A C 1
ATOM 3016 O O . GLU A 1 388 ? 6.376 -9.969 -35.138 1.00 95.75 388 GLU A O 1
ATOM 3021 N N . ALA A 1 389 ? 6.943 -11.141 -33.312 1.00 96.94 389 ALA A N 1
ATOM 3022 C CA . ALA A 1 389 ? 5.594 -11.553 -32.973 1.00 96.94 389 ALA A CA 1
ATOM 3023 C C . ALA A 1 389 ? 4.864 -10.525 -32.100 1.00 96.94 389 ALA A C 1
ATOM 3025 O O . ALA A 1 389 ? 5.465 -9.807 -31.300 1.00 96.94 389 ALA A O 1
ATOM 3026 N N . ASP A 1 390 ? 3.540 -10.523 -32.225 1.00 98.38 390 ASP A N 1
ATOM 3027 C CA . ASP A 1 390 ? 2.650 -9.842 -31.295 1.00 98.38 390 ASP A CA 1
ATOM 3028 C C . ASP A 1 390 ? 2.289 -10.804 -30.155 1.00 98.38 390 ASP A C 1
ATOM 3030 O O . ASP A 1 390 ? 2.069 -12.002 -30.370 1.00 98.38 390 ASP A O 1
ATOM 3034 N N . TRP A 1 391 ? 2.203 -10.286 -28.935 1.00 98.19 391 TRP A N 1
ATOM 3035 C CA . TRP A 1 391 ? 2.021 -11.089 -27.728 1.00 98.19 391 TRP A CA 1
ATOM 3036 C C . TRP A 1 391 ? 0.826 -10.616 -26.919 1.00 98.19 391 TRP A C 1
ATOM 3038 O O . TRP A 1 391 ? 0.657 -9.427 -26.668 1.00 98.19 391 TRP A O 1
ATOM 3048 N N . LEU A 1 392 ? 0.006 -11.559 -26.467 1.00 97.88 392 LEU A N 1
ATOM 3049 C CA . LEU A 1 392 ? -1.168 -11.282 -25.651 1.00 97.88 392 LEU A CA 1
ATOM 3050 C C . LEU A 1 392 ? -0.937 -11.782 -24.226 1.00 97.88 392 LEU A C 1
ATOM 3052 O O . LEU A 1 392 ? -0.899 -12.991 -23.981 1.00 97.88 392 LEU A O 1
ATOM 3056 N N . TYR A 1 393 ? -0.830 -10.843 -23.289 1.00 97.44 393 TYR A N 1
ATOM 3057 C CA . TYR A 1 393 ? -0.932 -11.119 -21.860 1.00 97.44 393 TYR A CA 1
ATOM 3058 C C . TYR A 1 393 ? -2.407 -11.138 -21.459 1.00 97.44 393 TYR A C 1
ATOM 3060 O O . TYR A 1 393 ? -3.178 -10.278 -21.878 1.00 97.44 393 TYR A O 1
ATOM 3068 N N . SER A 1 394 ? -2.820 -12.110 -20.648 1.00 95.50 394 SER A N 1
ATOM 3069 C CA . SER A 1 394 ? -4.205 -12.248 -20.185 1.00 95.50 394 SER A CA 1
ATOM 3070 C C . SER A 1 394 ? -4.283 -12.661 -18.721 1.00 95.50 394 SER A C 1
ATOM 3072 O O . SER A 1 394 ? -3.502 -13.492 -18.253 1.00 95.50 394 SER A O 1
ATOM 3074 N N . VAL A 1 395 ? -5.262 -12.107 -18.013 1.00 93.62 395 VAL A N 1
ATOM 3075 C CA . VAL A 1 395 ? -5.544 -12.407 -16.609 1.00 93.62 395 VAL A CA 1
ATOM 3076 C C . VAL A 1 395 ? -7.046 -12.329 -16.352 1.00 93.62 395 VAL A C 1
ATOM 3078 O O . VAL A 1 395 ? -7.773 -11.583 -17.010 1.00 93.62 395 VAL A O 1
ATOM 3081 N N . GLU A 1 396 ? -7.515 -13.111 -15.386 1.00 91.38 396 GLU A N 1
ATOM 3082 C CA . GLU A 1 396 ? -8.879 -13.011 -14.875 1.00 91.38 396 GLU A CA 1
ATOM 3083 C C . GLU A 1 396 ? -8.838 -12.604 -13.409 1.00 91.38 396 GLU A C 1
ATOM 3085 O O . GLU A 1 396 ? -8.171 -13.256 -12.605 1.00 91.38 396 GLU A O 1
ATOM 3090 N N . VAL A 1 397 ? -9.557 -11.550 -13.037 1.00 86.06 397 VAL A N 1
ATOM 3091 C CA . VAL A 1 397 ? -9.511 -10.977 -11.683 1.00 86.06 397 VAL A CA 1
ATOM 3092 C C . VAL A 1 397 ? -10.923 -10.780 -11.144 1.00 86.06 397 VAL A C 1
ATOM 3094 O O . VAL A 1 397 ? -11.816 -10.347 -11.869 1.00 86.06 397 VAL A O 1
ATOM 3097 N N . ALA A 1 398 ? -11.161 -11.160 -9.891 1.00 82.62 398 ALA A N 1
ATOM 3098 C CA . ALA A 1 398 ? -12.429 -10.866 -9.227 1.00 82.62 398 ALA A CA 1
ATOM 3099 C C . ALA A 1 398 ? -12.453 -9.396 -8.788 1.00 82.62 398 ALA A C 1
ATOM 3101 O O . ALA A 1 398 ? -11.395 -8.806 -8.562 1.00 82.62 398 ALA A O 1
ATOM 3102 N N . VAL A 1 399 ? -13.647 -8.810 -8.674 1.00 77.69 399 VAL A N 1
ATOM 3103 C CA . VAL A 1 399 ? -13.783 -7.512 -8.003 1.00 77.69 399 VAL A CA 1
ATOM 3104 C C . VAL A 1 399 ? -13.531 -7.720 -6.505 1.00 77.69 399 VAL A C 1
ATOM 3106 O O . VAL A 1 399 ? -14.054 -8.689 -5.947 1.00 77.69 399 VAL A O 1
ATOM 3109 N N . PRO A 1 400 ? -12.733 -6.863 -5.852 1.00 65.31 400 PRO A N 1
ATOM 3110 C CA . PRO A 1 400 ? -12.461 -6.988 -4.425 1.00 65.31 400 PRO A CA 1
ATOM 3111 C C . PRO A 1 400 ? -13.740 -6.912 -3.575 1.00 65.31 400 PRO A C 1
ATOM 3113 O O . PRO A 1 400 ? -14.656 -6.151 -3.914 1.00 65.31 400 PRO A O 1
ATOM 3116 N N . PRO A 1 401 ? -13.823 -7.643 -2.448 1.00 58.28 401 PRO A N 1
ATOM 3117 C CA . PRO A 1 401 ? -14.906 -7.466 -1.485 1.00 58.28 401 PRO A CA 1
ATOM 3118 C C . PRO A 1 401 ? -15.006 -5.998 -1.040 1.00 58.28 401 PRO A C 1
ATOM 3120 O O . PRO A 1 401 ? -14.000 -5.390 -0.690 1.00 58.28 401 PRO A O 1
ATOM 3123 N N . GLY A 1 402 ? -16.210 -5.418 -1.076 1.00 62.50 402 GLY A N 1
ATOM 3124 C CA . GLY A 1 402 ? -16.445 -4.006 -0.729 1.00 62.50 402 GLY A CA 1
ATOM 3125 C C . GLY A 1 402 ? -16.316 -3.012 -1.891 1.00 62.50 402 GLY A C 1
ATOM 3126 O O . GLY A 1 402 ? -16.773 -1.882 -1.771 1.00 62.50 402 GLY A O 1
ATOM 3127 N N . ALA A 1 403 ? -15.796 -3.433 -3.049 1.00 68.62 403 ALA A N 1
ATOM 3128 C CA . ALA A 1 403 ? -15.802 -2.623 -4.274 1.00 68.62 403 ALA A CA 1
ATOM 3129 C C . ALA A 1 403 ? -17.095 -2.771 -5.103 1.00 68.62 403 ALA A C 1
ATOM 3131 O O . ALA A 1 403 ? -17.191 -2.264 -6.223 1.00 68.62 403 ALA A O 1
ATOM 3132 N N . CYS A 1 404 ? -18.089 -3.465 -4.551 1.00 76.94 404 CYS A N 1
ATOM 3133 C CA . CYS A 1 404 ? -19.419 -3.660 -5.110 1.00 76.94 404 CYS A CA 1
ATOM 3134 C C . CYS A 1 404 ? -20.451 -3.101 -4.138 1.00 76.94 404 CYS A C 1
ATOM 3136 O O . CYS A 1 404 ? -20.345 -3.314 -2.931 1.00 76.94 404 CYS A O 1
ATOM 3138 N N . ASP A 1 405 ? -21.450 -2.399 -4.662 1.00 72.12 405 ASP A N 1
ATOM 3139 C CA . ASP A 1 405 ? -22.551 -1.895 -3.849 1.00 72.12 405 ASP A CA 1
ATOM 3140 C C . ASP A 1 405 ? -23.584 -2.986 -3.508 1.00 72.12 405 ASP A C 1
ATOM 3142 O O . ASP A 1 405 ? -23.501 -4.136 -3.947 1.00 72.12 405 ASP A O 1
ATOM 3146 N N . CYS A 1 406 ? -24.610 -2.615 -2.737 1.00 73.31 406 CYS A N 1
ATOM 3147 C CA . CYS A 1 406 ? -25.683 -3.521 -2.320 1.00 73.31 406 CYS A CA 1
ATOM 3148 C C . CYS A 1 406 ? -26.533 -4.089 -3.472 1.00 73.31 406 CYS A C 1
ATOM 3150 O O . CYS A 1 406 ? -27.312 -5.014 -3.252 1.00 73.31 406 CYS A O 1
ATOM 3152 N N . ARG A 1 407 ? -26.403 -3.555 -4.693 1.00 74.56 407 ARG A N 1
ATOM 3153 C CA . ARG A 1 407 ? -27.062 -4.050 -5.910 1.00 74.56 407 ARG A CA 1
ATOM 3154 C C . ARG A 1 407 ? -26.124 -4.903 -6.763 1.00 74.56 407 ARG A C 1
ATOM 3156 O O . ARG A 1 407 ? -26.481 -5.239 -7.890 1.00 74.56 407 ARG A O 1
ATOM 3163 N N . ASN A 1 408 ? -24.954 -5.262 -6.232 1.00 78.50 408 ASN A N 1
ATOM 3164 C CA . ASN A 1 408 ? -23.917 -6.020 -6.921 1.00 78.50 408 ASN A CA 1
ATOM 3165 C C . ASN A 1 408 ? -23.375 -5.300 -8.170 1.00 78.50 408 ASN A C 1
ATOM 3167 O O . ASN A 1 408 ? -22.996 -5.931 -9.156 1.00 78.50 408 ASN A O 1
ATOM 3171 N N . VAL A 1 409 ? -23.353 -3.966 -8.138 1.00 77.25 409 VAL A N 1
ATOM 3172 C CA . VAL A 1 409 ? -22.756 -3.136 -9.187 1.00 77.25 409 VAL A CA 1
ATOM 3173 C C . VAL A 1 409 ? -21.410 -2.625 -8.686 1.00 77.25 409 VAL A C 1
ATOM 3175 O O . VAL A 1 409 ? -21.316 -2.122 -7.565 1.00 77.25 409 VAL A O 1
ATOM 3178 N N . SER A 1 410 ? -20.355 -2.745 -9.500 1.00 79.25 410 SER A N 1
ATOM 3179 C CA . SER A 1 410 ? -19.035 -2.268 -9.084 1.00 79.25 410 SER A CA 1
ATOM 3180 C C . SER A 1 410 ? -19.033 -0.757 -8.928 1.00 79.25 410 SER A C 1
ATOM 3182 O O . SER A 1 410 ? -19.605 -0.043 -9.756 1.00 79.25 410 SER A O 1
ATOM 3184 N N . LEU A 1 411 ? -18.300 -0.271 -7.936 1.00 74.31 411 LEU A N 1
ATOM 3185 C CA . LEU A 1 411 ? -17.926 1.130 -7.845 1.00 74.31 411 LEU A CA 1
ATOM 3186 C C . LEU A 1 411 ? -17.142 1.571 -9.104 1.00 74.31 411 LEU A C 1
ATOM 3188 O O . LEU A 1 411 ? -16.562 0.728 -9.805 1.00 74.31 411 LEU A O 1
ATOM 3192 N N . PRO A 1 412 ? -17.127 2.876 -9.427 1.00 72.62 412 PRO A N 1
ATOM 3193 C CA . PRO A 1 412 ? -16.180 3.446 -10.383 1.00 72.62 412 PRO A CA 1
ATOM 3194 C C . PRO A 1 412 ? -14.738 3.092 -10.012 1.00 72.62 412 PRO A C 1
ATOM 3196 O O . PRO A 1 412 ? -14.418 2.897 -8.841 1.00 72.62 412 PRO A O 1
ATOM 3199 N N . ALA A 1 413 ? -13.848 3.028 -10.996 1.00 73.50 413 ALA A N 1
ATOM 3200 C CA . ALA A 1 413 ? -12.452 2.678 -10.764 1.00 73.50 413 ALA A CA 1
ATOM 3201 C C . ALA A 1 413 ? -11.500 3.385 -11.738 1.00 73.50 413 ALA A C 1
ATOM 3203 O O . ALA A 1 413 ? -11.925 3.983 -12.717 1.00 73.50 413 ALA A O 1
ATOM 3204 N N . THR A 1 414 ? -10.196 3.310 -11.494 1.00 69.81 414 THR A N 1
ATOM 3205 C CA . THR A 1 414 ? -9.139 3.729 -12.422 1.00 69.81 414 THR A CA 1
ATOM 3206 C C . THR A 1 414 ? -8.162 2.579 -12.593 1.00 69.81 414 THR A C 1
ATOM 3208 O O . THR A 1 414 ? -7.622 2.081 -11.606 1.00 69.81 414 THR A O 1
ATOM 3211 N N . ILE A 1 415 ? -7.908 2.173 -13.838 1.00 78.31 415 ILE A N 1
ATOM 3212 C CA . ILE A 1 415 ? -6.790 1.279 -14.149 1.00 78.31 415 ILE A CA 1
ATOM 3213 C C . ILE A 1 415 ? -5.504 2.102 -14.223 1.00 78.31 415 ILE A C 1
ATOM 3215 O O . ILE A 1 415 ? -5.485 3.171 -14.832 1.00 78.31 415 ILE A O 1
ATOM 3219 N N . VAL A 1 416 ? -4.434 1.613 -13.601 1.00 76.62 416 VAL A N 1
ATOM 3220 C CA . VAL A 1 416 ? -3.113 2.251 -13.583 1.00 76.62 416 VAL A CA 1
ATOM 3221 C C . VAL A 1 416 ? -2.076 1.249 -14.071 1.00 76.62 416 VAL A C 1
ATOM 3223 O O . VAL A 1 416 ? -1.975 0.150 -13.531 1.00 76.62 416 VAL A O 1
ATOM 3226 N N . LEU A 1 417 ? -1.295 1.633 -15.078 1.00 79.56 417 LEU A N 1
ATOM 3227 C CA . LEU A 1 417 ? -0.224 0.832 -15.669 1.00 79.56 417 LEU A CA 1
ATOM 3228 C C . LEU A 1 417 ? 1.074 1.631 -15.551 1.00 79.56 417 LEU A C 1
ATOM 3230 O O . LEU A 1 417 ? 1.238 2.649 -16.216 1.00 79.56 417 LEU A O 1
ATOM 3234 N N . GLN A 1 418 ? 1.999 1.203 -14.696 1.00 79.44 418 GLN A N 1
ATOM 3235 C CA . GLN A 1 418 ? 3.215 1.975 -14.415 1.00 79.44 418 GLN A CA 1
ATOM 3236 C C . GLN A 1 418 ? 4.272 1.885 -15.525 1.00 79.44 418 GLN A C 1
ATOM 3238 O O . GLN A 1 418 ? 5.231 2.652 -15.513 1.00 79.44 418 GLN A O 1
ATOM 3243 N N . GLY A 1 419 ? 4.120 0.949 -16.463 1.00 85.44 419 GLY A N 1
ATOM 3244 C CA . GLY A 1 419 ? 5.063 0.755 -17.557 1.00 85.44 419 GLY A CA 1
ATOM 3245 C C . GLY A 1 419 ? 4.693 -0.435 -18.435 1.00 85.44 419 GLY A C 1
ATOM 3246 O O . GLY A 1 419 ? 4.673 -1.581 -17.980 1.00 85.44 419 GLY A O 1
ATOM 3247 N N . LEU A 1 420 ? 4.431 -0.151 -19.709 1.00 95.44 420 LEU A N 1
ATOM 3248 C CA . LEU A 1 420 ? 4.202 -1.138 -20.763 1.00 95.44 420 LEU A CA 1
ATOM 3249 C C . LEU A 1 420 ? 5.331 -1.023 -21.777 1.00 95.44 420 LEU A C 1
ATOM 3251 O O . LEU A 1 420 ? 5.635 0.078 -22.217 1.00 95.44 420 LEU A O 1
ATOM 3255 N N . ASP A 1 421 ? 5.944 -2.143 -22.136 1.00 97.69 421 ASP A N 1
ATOM 3256 C CA . ASP A 1 421 ? 7.018 -2.216 -23.119 1.00 97.69 421 ASP A CA 1
ATOM 3257 C C . ASP A 1 421 ? 6.508 -2.913 -24.395 1.00 97.69 421 ASP A C 1
ATOM 3259 O O . ASP A 1 421 ? 6.413 -4.137 -24.434 1.00 97.69 421 ASP A O 1
ATOM 3263 N N . THR A 1 422 ? 6.127 -2.199 -25.455 1.00 96.44 422 THR A N 1
ATOM 3264 C CA . THR A 1 422 ? 5.983 -0.730 -25.532 1.00 96.44 422 THR A CA 1
ATOM 3265 C C . THR A 1 422 ? 4.664 -0.335 -26.189 1.00 96.44 422 THR A C 1
ATOM 3267 O O . THR A 1 422 ? 3.871 0.393 -25.594 1.00 96.44 422 THR A O 1
ATOM 3270 N N . ILE A 1 423 ? 4.408 -0.821 -27.409 1.00 98.25 423 ILE A N 1
ATOM 3271 C CA . ILE A 1 423 ? 3.171 -0.536 -28.136 1.00 98.25 423 ILE A CA 1
ATOM 3272 C C . ILE A 1 423 ? 2.106 -1.507 -27.641 1.00 98.25 423 ILE A C 1
ATOM 3274 O O . ILE A 1 423 ? 2.212 -2.707 -27.895 1.00 98.25 423 ILE A O 1
ATOM 3278 N N . ALA A 1 424 ? 1.098 -1.001 -26.935 1.00 98.06 424 ALA A N 1
ATOM 3279 C CA . ALA A 1 424 ? 0.130 -1.837 -26.245 1.00 98.06 424 ALA A CA 1
ATOM 3280 C C . ALA A 1 424 ? -1.322 -1.392 -26.436 1.00 98.06 424 ALA A C 1
ATOM 3282 O O . ALA A 1 424 ? -1.628 -0.199 -26.480 1.00 98.06 424 ALA A O 1
ATOM 3283 N N . GLU A 1 425 ? -2.225 -2.367 -26.452 1.00 98.19 425 GLU A N 1
ATOM 3284 C CA . GLU A 1 425 ? -3.671 -2.171 -26.361 1.00 98.19 425 GLU A CA 1
ATOM 3285 C C . GLU A 1 425 ? -4.204 -2.947 -25.154 1.00 98.19 425 GLU A C 1
ATOM 3287 O O . GLU A 1 425 ? -4.079 -4.170 -25.076 1.00 98.19 425 GLU A O 1
ATOM 3292 N N . VAL A 1 426 ? -4.778 -2.226 -24.189 1.00 96.31 426 VAL A N 1
ATOM 3293 C CA . VAL A 1 426 ? -5.330 -2.796 -22.955 1.00 96.31 426 VAL A CA 1
ATOM 3294 C C . VAL A 1 426 ? -6.839 -2.895 -23.091 1.00 96.31 426 VAL A C 1
ATOM 3296 O O . VAL A 1 426 ? -7.520 -1.891 -23.305 1.00 96.31 426 VAL A O 1
ATOM 3299 N N . VAL A 1 427 ? -7.363 -4.103 -22.931 1.00 96.06 427 VAL A N 1
ATOM 3300 C CA . VAL A 1 427 ? -8.784 -4.422 -23.045 1.00 96.06 427 VAL A CA 1
ATOM 3301 C C . VAL A 1 427 ? -9.271 -5.025 -21.732 1.00 96.06 427 VAL A C 1
ATOM 3303 O O . VAL A 1 427 ? -8.661 -5.954 -21.205 1.00 96.06 427 VAL A O 1
ATOM 3306 N N . VAL A 1 428 ? -10.390 -4.519 -21.216 1.00 93.12 428 VAL A N 1
ATOM 3307 C CA . VAL A 1 428 ? -11.074 -5.039 -20.025 1.00 93.12 428 VAL A CA 1
ATOM 3308 C C . VAL A 1 428 ? -12.498 -5.408 -20.419 1.00 93.12 428 VAL A C 1
ATOM 3310 O O . VAL A 1 428 ? -13.221 -4.588 -20.977 1.00 93.12 428 VAL A O 1
ATOM 3313 N N . ASN A 1 429 ? -12.895 -6.658 -20.175 1.00 92.81 429 ASN A N 1
ATOM 3314 C CA . ASN A 1 429 ? -14.214 -7.201 -20.518 1.00 92.81 429 ASN A CA 1
ATOM 3315 C C . ASN A 1 429 ? -14.642 -6.921 -21.975 1.00 92.81 429 ASN A C 1
ATOM 3317 O O . ASN A 1 429 ? -15.808 -6.654 -22.251 1.00 92.81 429 ASN A O 1
ATOM 3321 N N . GLY A 1 430 ? -13.690 -6.967 -22.912 1.00 91.06 430 GLY A N 1
ATOM 3322 C CA . GLY A 1 430 ? -13.934 -6.711 -24.337 1.00 91.06 430 GLY A CA 1
ATOM 3323 C C . GLY A 1 430 ? -13.938 -5.233 -24.745 1.00 91.06 430 GLY A C 1
ATOM 3324 O O . GLY A 1 430 ? -14.034 -4.943 -25.933 1.00 91.06 430 GLY A O 1
ATOM 3325 N N . ARG A 1 431 ? -13.781 -4.293 -23.805 1.00 91.81 431 ARG A N 1
ATOM 3326 C CA . ARG A 1 431 ? -13.678 -2.856 -24.088 1.00 91.81 431 ARG A CA 1
ATOM 3327 C C . ARG A 1 431 ? -12.227 -2.388 -24.038 1.00 91.81 431 ARG A C 1
ATOM 3329 O O . ARG A 1 431 ? -11.536 -2.614 -23.048 1.00 91.81 431 ARG A O 1
ATOM 3336 N N . LEU A 1 432 ? -11.776 -1.702 -25.085 1.00 93.62 432 LEU A N 1
ATOM 3337 C CA . LEU A 1 432 ? -10.477 -1.029 -25.103 1.00 93.62 432 LEU A CA 1
ATOM 3338 C C . LEU A 1 432 ? -10.476 0.135 -24.099 1.00 93.62 432 LEU A C 1
ATOM 3340 O O . LEU A 1 432 ? -11.336 1.013 -24.180 1.00 93.62 432 LEU A O 1
ATOM 3344 N N . VAL A 1 433 ? -9.514 0.140 -23.174 1.00 88.19 433 VAL A N 1
ATOM 3345 C CA . VAL A 1 433 ? -9.394 1.160 -22.115 1.00 88.19 433 VAL A CA 1
ATOM 3346 C C . VAL A 1 433 ? -8.148 2.030 -22.257 1.00 88.19 433 VAL A C 1
ATOM 3348 O O . VAL A 1 433 ? -8.2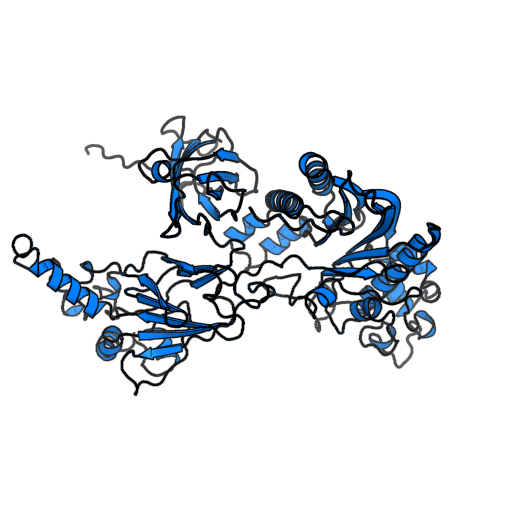13 3.222 -21.981 1.00 88.19 433 VAL A O 1
ATOM 3351 N N . VAL A 1 434 ? -7.021 1.471 -22.710 1.00 89.75 434 VAL A N 1
ATOM 3352 C CA . VAL A 1 434 ? -5.752 2.204 -22.856 1.00 89.75 434 VAL A CA 1
ATOM 3353 C C . VAL A 1 434 ? -5.063 1.803 -24.157 1.00 89.75 434 VAL A C 1
ATOM 3355 O O . VAL A 1 434 ? -4.998 0.620 -24.492 1.00 89.75 434 VAL A O 1
ATOM 3358 N N . LYS A 1 435 ? -4.502 2.794 -24.859 1.00 94.62 435 LYS A N 1
ATOM 3359 C CA . LYS A 1 435 ? -3.463 2.603 -25.877 1.00 94.62 435 LYS A CA 1
ATOM 3360 C C . LYS A 1 435 ? -2.156 3.192 -25.356 1.00 94.62 435 LYS A C 1
ATOM 3362 O O . LYS A 1 435 ? -2.152 4.319 -24.865 1.00 94.62 435 LYS A O 1
ATOM 3367 N N . ALA A 1 436 ? -1.073 2.439 -25.471 1.00 92.25 436 ALA A N 1
ATOM 3368 C CA . ALA A 1 436 ? 0.259 2.862 -25.065 1.00 92.25 436 ALA A CA 1
ATOM 3369 C C . ALA A 1 436 ? 1.251 2.710 -26.215 1.00 92.25 436 ALA A C 1
ATOM 3371 O O . ALA A 1 436 ? 1.094 1.845 -27.075 1.00 92.25 436 ALA A O 1
ATOM 3372 N N . ASP A 1 437 ? 2.2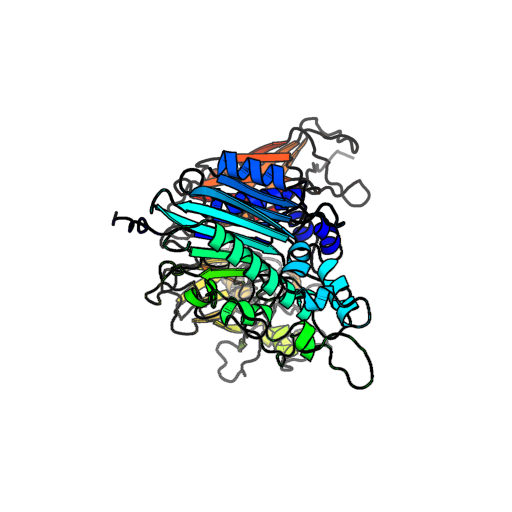63 3.567 -26.228 1.00 95.94 437 ASP A N 1
ATOM 3373 C CA . ASP A 1 437 ? 3.295 3.595 -27.261 1.00 95.94 437 ASP A CA 1
ATOM 3374 C C . ASP A 1 437 ? 4.645 4.158 -26.779 1.00 95.94 437 ASP A C 1
ATOM 3376 O O . ASP A 1 437 ? 5.510 4.514 -27.585 1.00 95.94 437 ASP A O 1
ATOM 3380 N N . ASN A 1 438 ? 4.827 4.238 -25.458 1.00 94.44 438 ASN A N 1
ATOM 3381 C CA . ASN A 1 438 ? 6.009 4.791 -24.817 1.00 94.44 438 ASN A CA 1
ATOM 3382 C C . ASN A 1 438 ? 6.338 4.023 -23.529 1.00 94.44 438 ASN A C 1
ATOM 3384 O O . ASN A 1 438 ? 5.619 4.109 -22.535 1.00 94.44 438 ASN A O 1
ATOM 3388 N N . MET A 1 439 ? 7.473 3.323 -23.547 1.00 94.50 439 MET A N 1
ATOM 3389 C CA . MET A 1 439 ? 7.970 2.468 -22.467 1.00 94.50 439 MET A CA 1
ATOM 3390 C C . MET A 1 439 ? 8.147 3.213 -21.145 1.00 94.50 439 MET A C 1
ATOM 3392 O O . MET A 1 439 ? 8.031 2.627 -20.068 1.00 94.50 439 MET A O 1
ATOM 3396 N N . TYR A 1 440 ? 8.441 4.508 -21.236 1.00 88.50 440 TYR A N 1
ATOM 3397 C CA . TYR A 1 440 ? 8.872 5.351 -20.127 1.00 88.50 440 TYR A CA 1
ATOM 3398 C C . TYR A 1 440 ? 7.730 6.116 -19.462 1.00 88.50 440 TYR A C 1
ATOM 3400 O O . TYR A 1 440 ? 7.979 6.938 -18.581 1.00 88.50 440 TYR A O 1
ATOM 3408 N N . ARG A 1 441 ? 6.485 5.889 -19.894 1.00 79.94 441 ARG A N 1
ATOM 3409 C CA . ARG A 1 441 ? 5.304 6.545 -19.332 1.00 79.94 441 ARG A CA 1
ATOM 3410 C C . ARG A 1 441 ? 4.474 5.566 -18.518 1.00 79.94 441 ARG A C 1
ATOM 3412 O O . ARG A 1 441 ? 4.294 4.409 -18.893 1.00 79.94 441 ARG A O 1
ATOM 3419 N N . ALA A 1 442 ? 3.917 6.083 -17.430 1.00 77.19 442 ALA A N 1
ATOM 3420 C CA . ALA A 1 442 ? 2.748 5.481 -16.822 1.00 77.19 442 ALA A CA 1
ATOM 3421 C C . ALA A 1 442 ? 1.501 5.864 -17.633 1.00 77.19 442 ALA A C 1
ATOM 3423 O O 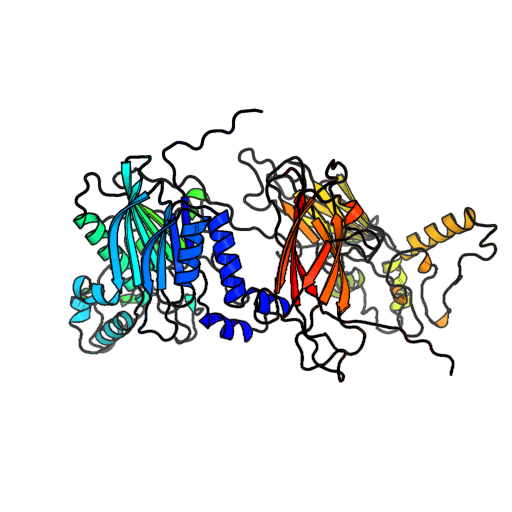. ALA A 1 442 ? 1.439 6.935 -18.239 1.00 77.19 442 ALA A O 1
ATOM 3424 N N . TYR A 1 443 ? 0.508 4.986 -17.615 1.00 75.00 443 TYR A N 1
ATOM 3425 C CA . TYR A 1 443 ? -0.784 5.182 -18.252 1.00 75.00 443 TYR A CA 1
ATOM 3426 C C . TYR A 1 443 ? -1.889 4.971 -17.224 1.00 75.00 443 TYR A C 1
ATOM 3428 O O . TYR A 1 443 ? -1.778 4.110 -16.347 1.00 75.00 443 TYR A O 1
ATOM 3436 N N . SER A 1 444 ? -2.973 5.733 -17.339 1.00 71.62 444 SER A N 1
ATOM 3437 C CA . SER A 1 444 ? -4.171 5.522 -16.535 1.00 71.62 444 SER A CA 1
ATOM 3438 C C . SER A 1 444 ? -5.430 5.735 -17.370 1.00 71.62 444 SER A C 1
ATOM 3440 O O . SER A 1 444 ? -5.405 6.475 -18.354 1.00 71.62 444 SER A O 1
ATOM 3442 N N . ALA A 1 445 ? -6.519 5.060 -17.007 1.00 71.06 445 ALA A N 1
ATOM 3443 C CA . ALA A 1 445 ? -7.831 5.315 -17.592 1.00 71.06 445 ALA A CA 1
ATOM 3444 C C . ALA A 1 445 ? -8.947 5.108 -16.558 1.00 71.06 445 ALA A C 1
ATOM 3446 O O . ALA A 1 445 ? -8.899 4.138 -15.791 1.00 71.06 445 ALA A O 1
ATOM 3447 N N . PRO A 1 446 ? -9.959 5.990 -16.521 1.00 69.31 446 PRO A N 1
ATOM 3448 C CA . PRO A 1 446 ? -11.131 5.782 -15.687 1.00 69.31 446 PRO A CA 1
ATOM 3449 C C . PRO A 1 446 ? -11.998 4.642 -16.241 1.00 69.31 446 PRO A C 1
ATOM 3451 O O . PRO A 1 446 ? -12.141 4.465 -17.451 1.00 69.31 446 PRO A O 1
ATOM 3454 N N . MET A 1 447 ? -12.614 3.897 -15.333 1.00 77.06 447 MET A N 1
ATOM 3455 C CA . MET A 1 447 ? -13.643 2.899 -15.581 1.00 77.06 447 MET A CA 1
ATOM 3456 C C . MET A 1 447 ? -14.907 3.318 -14.835 1.00 77.06 447 MET A C 1
ATOM 3458 O O . MET A 1 447 ? -14.889 3.562 -13.628 1.00 77.06 447 MET A O 1
ATOM 3462 N N . GLY A 1 448 ? -16.009 3.430 -15.568 1.00 75.88 448 GLY A N 1
ATOM 3463 C CA . GLY A 1 448 ? -17.300 3.805 -15.001 1.00 75.88 448 GLY A CA 1
ATOM 3464 C C . GLY A 1 448 ? -17.865 2.735 -14.066 1.00 75.88 448 GLY A C 1
ATOM 3465 O O . GLY A 1 448 ? -17.443 1.575 -14.076 1.00 75.88 448 GLY A O 1
ATOM 3466 N N . ARG A 1 449 ? -18.874 3.126 -13.289 1.00 81.31 449 ARG A N 1
ATOM 3467 C CA . ARG A 1 449 ? -19.642 2.210 -12.444 1.00 81.31 449 ARG A CA 1
ATOM 3468 C C . ARG A 1 449 ? -20.179 1.026 -13.258 1.00 81.31 449 ARG A C 1
ATOM 3470 O O . ARG A 1 449 ? -20.635 1.201 -14.388 1.00 81.31 449 ARG A O 1
ATOM 3477 N N . GLY A 1 450 ? -20.102 -0.177 -12.693 1.00 84.38 450 GLY A N 1
ATOM 3478 C CA . GLY A 1 450 ? -20.563 -1.413 -13.331 1.00 84.38 450 GLY A CA 1
ATOM 3479 C C . GLY A 1 450 ? -19.742 -1.890 -14.536 1.00 84.38 450 GLY A C 1
ATOM 3480 O O . GLY A 1 450 ? -20.110 -2.887 -15.152 1.00 84.38 450 GLY A O 1
ATOM 3481 N N . GLN A 1 451 ? -18.639 -1.220 -14.898 1.00 85.94 451 GLN A N 1
ATOM 3482 C CA . GLN A 1 451 ? -17.738 -1.733 -15.941 1.00 85.94 451 GLN A CA 1
ATOM 3483 C C . GLN A 1 451 ? -16.928 -2.945 -15.470 1.00 85.94 451 GLN A C 1
ATOM 3485 O O . GLN A 1 451 ? -16.541 -3.787 -16.288 1.00 85.94 451 GLN A O 1
ATOM 3490 N N . LEU A 1 452 ? -16.692 -3.042 -14.159 1.00 87.62 452 LEU A N 1
ATOM 3491 C CA . LEU A 1 452 ? -16.252 -4.272 -13.526 1.00 87.62 452 LEU A CA 1
ATOM 3492 C C . LEU A 1 452 ? -17.484 -5.045 -13.050 1.00 87.62 452 LEU A C 1
ATOM 3494 O O . LEU A 1 452 ? -18.459 -4.488 -12.552 1.00 87.62 452 LEU A O 1
ATOM 3498 N N . LEU A 1 453 ? -17.446 -6.350 -13.241 1.00 89.44 453 LEU A N 1
ATOM 3499 C CA . LEU A 1 453 ? -18.566 -7.243 -13.013 1.00 89.44 453 LEU A CA 1
ATOM 3500 C C . LEU A 1 453 ? -18.349 -7.931 -11.674 1.00 89.44 453 LEU A C 1
ATOM 3502 O O . LEU A 1 453 ? -17.340 -8.607 -11.491 1.00 89.44 453 LEU A O 1
ATOM 3506 N N . CYS A 1 454 ? -19.257 -7.700 -10.732 1.00 85.88 454 CYS A N 1
ATOM 3507 C CA . CYS A 1 454 ? -19.157 -8.211 -9.364 1.00 85.88 454 CYS A CA 1
ATOM 3508 C C . CYS A 1 454 ? -19.588 -9.675 -9.234 1.00 85.88 454 CYS A C 1
ATOM 3510 O O . CYS A 1 454 ? -19.162 -10.376 -8.323 1.00 85.88 454 CYS A O 1
ATOM 3512 N N . ASP A 1 455 ? -20.422 -10.148 -10.156 1.00 84.81 455 ASP A N 1
ATOM 3513 C CA . ASP A 1 455 ? -20.962 -11.506 -10.200 1.00 84.81 455 ASP A CA 1
ATOM 3514 C C . ASP A 1 455 ? -20.009 -12.533 -10.834 1.00 84.81 455 ASP A C 1
ATOM 3516 O O . ASP A 1 455 ? -20.269 -13.736 -10.782 1.00 84.81 455 ASP A O 1
ATOM 3520 N N . ARG A 1 456 ? -18.906 -12.088 -11.447 1.00 86.38 456 ARG A N 1
ATOM 3521 C CA . ARG A 1 456 ? -17.953 -12.966 -12.137 1.00 86.38 456 ARG A CA 1
ATOM 3522 C C . ARG A 1 456 ? -16.543 -12.388 -12.187 1.00 86.38 456 ARG A C 1
ATOM 3524 O O . ARG A 1 456 ? -16.302 -11.228 -11.879 1.00 86.38 456 ARG A O 1
ATOM 3531 N N . ARG A 1 457 ? -15.579 -13.201 -12.626 1.00 89.75 457 ARG A N 1
ATOM 3532 C CA . ARG A 1 457 ? -14.219 -12.711 -12.891 1.00 89.75 457 ARG A CA 1
ATOM 3533 C C . ARG A 1 457 ? -14.199 -11.834 -14.142 1.00 89.75 457 ARG A C 1
ATOM 3535 O O . ARG A 1 457 ? -14.812 -12.151 -15.160 1.00 89.75 457 ARG A O 1
ATOM 3542 N N . ASN A 1 458 ? -13.445 -10.751 -14.056 1.00 90.62 458 ASN A N 1
ATOM 3543 C CA . ASN A 1 458 ? -13.231 -9.777 -15.110 1.00 90.62 458 ASN A CA 1
ATOM 3544 C C . ASN A 1 458 ? -12.026 -10.191 -15.941 1.00 90.62 458 ASN A C 1
ATOM 3546 O O . ASN A 1 458 ? -10.962 -10.489 -15.394 1.00 90.62 458 ASN A O 1
ATOM 3550 N N . LYS A 1 459 ? -12.197 -10.209 -17.262 1.00 93.94 459 LYS A N 1
ATOM 3551 C CA . LYS A 1 459 ? -11.134 -10.570 -18.201 1.00 93.94 459 LYS A CA 1
ATOM 3552 C C . LYS A 1 459 ? -10.368 -9.318 -18.579 1.00 93.94 459 LYS A C 1
ATOM 3554 O O . LYS A 1 459 ? -10.950 -8.389 -19.134 1.00 93.94 459 LYS A O 1
ATOM 3559 N N . MET A 1 460 ? -9.070 -9.313 -18.320 1.00 94.12 460 MET A N 1
ATOM 3560 C CA . MET A 1 460 ? -8.167 -8.268 -18.779 1.00 94.12 460 MET A CA 1
ATOM 3561 C C . MET A 1 460 ? -7.142 -8.874 -19.727 1.00 94.12 460 MET A C 1
ATOM 3563 O O . MET A 1 460 ? -6.581 -9.940 -19.459 1.00 94.12 460 MET A O 1
ATOM 3567 N N . SER A 1 461 ? -6.894 -8.187 -20.834 1.00 95.88 461 SER A N 1
ATOM 3568 C CA . SER A 1 461 ? -5.874 -8.572 -21.797 1.00 95.88 461 SER A CA 1
ATOM 3569 C C . SER A 1 461 ? -5.076 -7.371 -22.275 1.00 95.88 461 SER A C 1
ATOM 3571 O O . SER A 1 461 ? -5.633 -6.300 -22.501 1.00 95.88 461 SER A O 1
ATOM 3573 N N . ILE A 1 462 ? -3.775 -7.569 -22.445 1.00 97.75 462 ILE A N 1
ATOM 3574 C CA . ILE A 1 462 ? -2.835 -6.561 -22.922 1.00 97.75 462 ILE A CA 1
ATOM 3575 C C . ILE A 1 462 ? -2.156 -7.144 -24.153 1.00 97.75 462 ILE A C 1
ATOM 3577 O O . ILE A 1 462 ? -1.363 -8.081 -24.045 1.00 97.75 462 ILE A O 1
ATOM 3581 N N . LEU A 1 463 ? -2.513 -6.616 -25.321 1.00 98.44 463 LEU A N 1
ATOM 3582 C CA . LEU A 1 463 ? -1.862 -6.942 -26.582 1.00 98.44 463 LEU A CA 1
ATOM 3583 C C . LEU A 1 463 ? -0.635 -6.050 -26.731 1.00 98.44 463 LEU A C 1
ATOM 3585 O O . LEU A 1 463 ? -0.780 -4.836 -26.809 1.00 98.44 463 LEU A O 1
ATOM 3589 N N . LEU A 1 464 ? 0.546 -6.651 -26.787 1.00 98.50 464 LEU A N 1
ATOM 3590 C CA . LEU A 1 464 ? 1.813 -5.995 -27.075 1.00 98.50 464 LEU A CA 1
ATOM 3591 C C . LEU A 1 464 ? 2.179 -6.267 -28.532 1.00 98.50 464 LEU A C 1
ATOM 3593 O O . LEU A 1 464 ? 2.351 -7.422 -28.922 1.00 98.50 464 LEU A O 1
ATOM 3597 N N . LYS A 1 465 ? 2.275 -5.205 -29.332 1.00 98.38 465 LYS A N 1
ATOM 3598 C CA . LYS A 1 465 ? 2.672 -5.299 -30.740 1.00 98.38 465 LYS A CA 1
ATOM 3599 C C . LYS A 1 465 ? 4.187 -5.343 -30.859 1.00 98.38 465 LYS A C 1
ATOM 3601 O O . LYS A 1 465 ? 4.887 -4.690 -30.083 1.00 98.38 465 LYS A O 1
ATOM 3606 N N . SER A 1 466 ? 4.675 -6.054 -31.869 1.00 98.38 466 SER A N 1
ATOM 3607 C CA . SER A 1 466 ? 6.098 -6.146 -32.173 1.00 98.38 466 SER A CA 1
ATOM 3608 C C . SER A 1 466 ? 6.726 -4.748 -32.305 1.00 98.38 466 SER A C 1
ATOM 3610 O O . SER A 1 466 ? 6.336 -3.972 -33.189 1.00 98.38 466 SER A O 1
ATOM 3612 N N . PRO A 1 467 ? 7.723 -4.401 -31.469 1.00 97.62 467 PRO A N 1
ATOM 3613 C CA . PRO A 1 467 ? 8.326 -3.075 -31.501 1.00 97.62 467 PRO A CA 1
ATOM 3614 C C . PRO A 1 467 ? 9.127 -2.843 -32.783 1.00 97.62 467 PRO A C 1
ATOM 3616 O O . PRO A 1 467 ? 9.166 -1.720 -33.274 1.00 97.62 467 PRO A O 1
ATOM 3619 N N . VAL A 1 468 ? 9.718 -3.892 -33.362 1.00 97.31 468 VAL A N 1
ATOM 3620 C CA . VAL A 1 468 ? 10.516 -3.790 -34.595 1.00 97.31 468 VAL A CA 1
ATOM 3621 C C . VAL A 1 468 ? 9.640 -3.547 -35.824 1.00 97.31 468 VAL A C 1
ATOM 3623 O O . VAL A 1 468 ? 9.991 -2.730 -36.674 1.00 97.31 468 VAL A O 1
ATOM 3626 N N . LYS A 1 469 ? 8.459 -4.182 -35.895 1.00 97.62 469 LYS A N 1
ATOM 3627 C CA . LYS A 1 469 ? 7.469 -3.903 -36.947 1.00 97.62 469 LYS A CA 1
ATOM 3628 C C . LYS A 1 469 ? 6.914 -2.490 -36.805 1.00 97.62 469 LYS A C 1
ATOM 3630 O O . LYS A 1 469 ? 6.953 -1.728 -37.765 1.00 97.62 469 LYS A O 1
ATOM 3635 N N . ALA A 1 470 ? 6.509 -2.105 -35.593 1.00 97.38 470 ALA A N 1
ATOM 3636 C CA . ALA A 1 470 ? 5.991 -0.766 -35.323 1.00 97.38 470 ALA A CA 1
ATOM 3637 C C . ALA A 1 470 ? 7.014 0.342 -35.644 1.00 97.38 470 ALA A C 1
ATOM 3639 O O . ALA A 1 470 ? 6.656 1.373 -36.211 1.00 97.38 470 ALA A O 1
ATOM 3640 N N . ALA A 1 471 ? 8.291 0.136 -35.308 1.00 96.75 471 ALA A N 1
ATOM 3641 C CA . ALA A 1 471 ? 9.371 1.065 -35.633 1.00 96.75 471 ALA A CA 1
ATOM 3642 C C . ALA A 1 471 ? 9.559 1.235 -37.147 1.00 96.75 471 ALA A C 1
ATOM 3644 O O . ALA A 1 471 ? 9.658 2.365 -37.632 1.00 96.75 471 ALA A O 1
ATOM 3645 N N . ARG A 1 472 ? 9.552 0.126 -37.897 1.00 95.25 472 ARG A N 1
ATOM 3646 C CA . ARG A 1 472 ? 9.642 0.133 -39.362 1.00 95.25 472 ARG A CA 1
ATOM 3647 C C . ARG A 1 472 ? 8.455 0.853 -40.002 1.00 95.25 472 ARG A C 1
ATOM 3649 O O . ARG A 1 472 ? 8.661 1.757 -40.802 1.00 95.25 472 ARG A O 1
ATOM 3656 N N . GLU A 1 473 ? 7.232 0.516 -39.601 1.00 95.75 473 GLU A N 1
ATOM 3657 C CA . GLU A 1 473 ? 6.011 1.143 -40.125 1.00 95.75 473 GLU A CA 1
ATOM 3658 C C . GLU A 1 473 ? 5.992 2.658 -39.873 1.00 95.75 473 GLU A C 1
ATOM 3660 O O . GLU A 1 473 ? 5.633 3.442 -40.756 1.00 95.75 473 GLU A O 1
ATOM 3665 N N . ARG A 1 474 ? 6.425 3.093 -38.681 1.00 95.56 474 ARG A N 1
ATOM 3666 C CA . ARG A 1 474 ? 6.559 4.518 -38.353 1.00 95.56 474 ARG A CA 1
ATOM 3667 C C . ARG A 1 474 ? 7.633 5.205 -39.193 1.00 95.56 474 ARG A C 1
ATOM 3669 O O . ARG A 1 474 ? 7.384 6.319 -39.648 1.00 95.56 474 ARG A O 1
ATOM 3676 N N . ALA A 1 475 ? 8.785 4.563 -39.417 1.00 93.88 475 ALA A N 1
ATOM 3677 C CA . ALA A 1 475 ? 9.825 5.077 -40.316 1.00 93.88 475 ALA A CA 1
ATOM 3678 C C . ALA A 1 475 ? 9.262 5.297 -41.723 1.00 93.88 475 ALA A C 1
ATOM 3680 O O . ALA A 1 475 ? 9.316 6.408 -42.235 1.00 93.88 475 ALA A O 1
ATOM 3681 N N . GLU A 1 476 ? 8.643 4.271 -42.306 1.00 92.62 476 GLU A N 1
ATOM 3682 C CA . GLU A 1 476 ? 8.088 4.323 -43.661 1.00 92.62 476 GLU A CA 1
ATOM 3683 C C . GLU A 1 476 ? 6.985 5.381 -43.801 1.00 92.62 476 GLU A C 1
ATOM 3685 O O . GLU A 1 476 ? 6.897 6.081 -44.810 1.00 92.62 476 GLU A O 1
ATOM 3690 N N . ALA A 1 477 ? 6.109 5.518 -42.802 1.00 94.44 477 ALA A N 1
ATOM 3691 C CA . ALA A 1 477 ? 5.092 6.567 -42.795 1.00 94.44 477 ALA A CA 1
ATOM 3692 C C . ALA A 1 477 ? 5.717 7.969 -42.735 1.00 94.44 477 ALA A C 1
ATOM 3694 O O . ALA A 1 477 ? 5.330 8.842 -43.512 1.00 94.44 477 ALA A O 1
ATOM 3695 N N . TYR A 1 478 ? 6.695 8.171 -41.854 1.00 93.12 478 TYR A N 1
ATOM 3696 C CA . TYR A 1 478 ? 7.342 9.463 -41.656 1.00 93.12 478 TYR A CA 1
ATOM 3697 C C . TYR A 1 478 ? 8.197 9.878 -42.860 1.00 93.12 478 TYR A C 1
ATOM 3699 O O . TYR A 1 478 ? 8.060 11.000 -43.345 1.00 93.12 478 TYR A O 1
ATOM 3707 N N . GLU A 1 479 ? 9.021 8.968 -43.385 1.00 92.69 479 GLU A N 1
ATOM 3708 C CA . GLU A 1 479 ? 9.893 9.194 -44.544 1.00 92.69 479 GLU A CA 1
ATOM 3709 C C . GLU A 1 479 ? 9.081 9.481 -45.815 1.00 92.69 479 GLU A C 1
ATOM 3711 O O . GLU A 1 479 ? 9.472 10.336 -46.605 1.00 92.69 479 GLU A O 1
ATOM 3716 N N . ARG A 1 480 ? 7.907 8.853 -45.988 1.00 92.06 480 ARG A N 1
ATOM 3717 C CA . ARG A 1 480 ? 6.980 9.203 -47.082 1.00 92.06 480 ARG A CA 1
ATOM 3718 C C . ARG A 1 480 ? 6.445 10.628 -46.969 1.00 92.06 480 ARG A C 1
ATOM 3720 O O . ARG A 1 480 ? 6.296 11.295 -47.986 1.00 92.06 480 ARG A O 1
ATOM 3727 N N . GLN A 1 481 ? 6.135 11.084 -45.757 1.00 93.31 481 GLN A N 1
ATOM 3728 C CA . GLN A 1 481 ? 5.595 12.429 -45.522 1.00 93.31 481 GLN A CA 1
ATOM 3729 C C . GLN A 1 481 ? 6.670 13.521 -45.603 1.00 93.31 481 GLN A C 1
ATOM 3731 O O . GLN A 1 481 ? 6.363 14.641 -45.995 1.00 93.31 481 GLN A O 1
ATOM 3736 N N . HIS A 1 482 ? 7.920 13.188 -45.278 1.00 91.56 482 HIS A N 1
ATOM 3737 C CA . HIS A 1 482 ? 9.038 14.133 -45.178 1.00 91.56 482 HIS A CA 1
ATOM 3738 C C . HIS A 1 482 ? 10.168 13.779 -46.152 1.00 91.56 482 HIS A C 1
ATOM 3740 O O . HIS A 1 482 ? 11.349 13.920 -45.836 1.00 91.56 482 HIS A O 1
ATOM 3746 N N . ALA A 1 483 ? 9.814 13.298 -47.346 1.00 89.44 483 ALA A N 1
ATOM 3747 C CA . ALA A 1 483 ? 10.781 12.820 -48.333 1.00 89.44 483 ALA A CA 1
ATOM 3748 C C . ALA A 1 483 ? 11.787 13.904 -48.773 1.00 89.44 483 ALA A C 1
ATOM 3750 O O . ALA A 1 483 ? 12.906 13.575 -49.160 1.00 89.44 483 ALA A O 1
ATOM 3751 N N . ALA A 1 484 ? 11.403 15.184 -48.695 1.00 90.62 484 ALA A N 1
ATOM 3752 C CA . ALA A 1 484 ? 12.279 16.317 -48.994 1.00 90.62 484 ALA A CA 1
ATOM 3753 C C . ALA A 1 484 ? 13.346 16.550 -47.908 1.00 90.62 484 ALA A C 1
ATOM 3755 O O . ALA A 1 484 ? 14.504 16.793 -48.242 1.00 90.62 484 ALA A O 1
ATOM 3756 N N . ASP A 1 485 ? 12.973 16.428 -46.631 1.00 88.81 485 ASP A N 1
ATOM 3757 C CA . ASP A 1 485 ? 13.873 16.644 -45.488 1.00 88.81 485 ASP A CA 1
ATOM 3758 C C . ASP A 1 485 ? 14.756 15.418 -45.219 1.00 88.81 485 ASP A C 1
ATOM 3760 O O . ASP A 1 485 ? 15.910 15.534 -44.802 1.00 88.81 485 ASP A O 1
ATOM 3764 N N . TRP A 1 486 ? 14.234 14.223 -45.515 1.00 84.81 486 TRP A N 1
ATOM 3765 C CA . TRP A 1 486 ? 14.903 12.942 -45.292 1.00 84.81 486 TRP A CA 1
ATOM 3766 C C . TRP A 1 486 ? 15.036 12.121 -46.583 1.00 84.81 486 TRP A C 1
ATOM 3768 O O . TRP A 1 486 ? 14.645 10.952 -46.612 1.00 84.81 486 TRP A O 1
ATOM 3778 N N . PRO A 1 487 ? 15.673 12.651 -47.646 1.00 81.56 487 PRO A N 1
ATOM 3779 C CA . PRO A 1 487 ? 15.783 11.968 -48.944 1.00 81.56 487 PRO A CA 1
ATOM 3780 C C . PRO A 1 487 ? 16.606 10.675 -48.868 1.00 81.56 487 PRO A C 1
ATOM 3782 O O . PRO A 1 487 ? 16.613 9.849 -49.778 1.00 81.56 487 PRO A O 1
ATOM 3785 N N . LYS A 1 488 ? 17.346 10.505 -47.770 1.00 83.00 488 LYS A N 1
ATOM 3786 C CA . LYS A 1 488 ? 18.181 9.346 -47.470 1.00 83.00 488 LYS A CA 1
ATOM 3787 C C . LYS A 1 488 ? 17.601 8.490 -46.330 1.00 83.00 488 LYS A C 1
ATOM 3789 O O . LYS A 1 488 ? 18.262 7.526 -45.951 1.00 83.00 488 LYS A O 1
ATOM 3794 N N . GLY A 1 489 ? 16.402 8.789 -45.835 1.00 84.44 489 GLY A N 1
ATOM 3795 C CA . GLY A 1 489 ? 15.794 8.169 -44.656 1.00 84.44 489 GLY A CA 1
ATOM 3796 C C . GLY A 1 489 ? 16.306 8.759 -43.339 1.00 84.44 489 GLY A C 1
ATOM 3797 O O . GLY A 1 489 ? 17.351 9.415 -43.305 1.00 84.44 489 GLY A O 1
ATOM 3798 N N . VAL A 1 490 ? 15.570 8.521 -42.252 1.00 87.31 490 VAL A N 1
ATOM 3799 C CA . VAL A 1 490 ? 15.898 9.056 -40.921 1.00 87.31 490 VAL A CA 1
ATOM 3800 C C . VAL A 1 490 ? 17.131 8.324 -40.366 1.00 87.31 490 VAL A C 1
ATOM 3802 O O . VAL A 1 490 ? 17.087 7.094 -40.229 1.00 87.31 490 VAL A O 1
ATOM 3805 N N . PRO A 1 491 ? 18.236 9.027 -40.045 1.00 89.31 491 PRO A N 1
ATOM 3806 C CA . PRO A 1 491 ? 19.439 8.414 -39.502 1.00 89.31 491 PRO A CA 1
ATOM 3807 C C . PRO A 1 491 ? 19.253 7.961 -38.034 1.00 89.31 491 PRO A C 1
ATOM 3809 O O . PRO A 1 491 ? 18.472 8.568 -37.301 1.00 89.31 491 PRO A O 1
ATOM 3812 N N . PRO A 1 492 ? 19.985 6.922 -37.585 1.00 89.50 492 PRO A N 1
ATOM 3813 C CA . PRO A 1 492 ? 20.801 6.036 -38.412 1.00 89.50 492 PRO A CA 1
ATOM 3814 C C . PRO A 1 492 ? 19.915 5.176 -39.327 1.00 89.50 492 PRO A C 1
ATOM 3816 O O . PRO A 1 492 ? 18.826 4.739 -38.946 1.00 89.50 492 PRO A O 1
ATOM 3819 N N . LYS A 1 493 ? 20.371 4.943 -40.566 1.00 83.62 493 LYS A N 1
ATOM 3820 C CA . LYS A 1 493 ? 19.583 4.183 -41.550 1.00 83.62 493 LYS A CA 1
ATOM 3821 C C . LYS A 1 493 ? 19.410 2.728 -41.135 1.00 83.62 493 LYS A C 1
ATOM 3823 O O . LYS A 1 493 ? 18.309 2.204 -41.281 1.00 83.62 493 LYS A O 1
ATOM 3828 N N . GLY A 1 494 ? 20.483 2.148 -40.615 1.00 87.31 494 GLY A N 1
ATOM 3829 C CA . GLY A 1 494 ? 20.509 0.851 -39.972 1.00 87.31 494 GLY A CA 1
ATOM 3830 C C . GLY A 1 494 ? 21.696 0.754 -39.022 1.00 87.31 494 GLY A C 1
ATOM 3831 O O . GLY A 1 494 ? 22.595 1.602 -39.054 1.00 87.31 494 GLY A O 1
ATOM 3832 N N . LEU A 1 495 ? 21.660 -0.245 -38.153 1.00 89.94 495 LEU A N 1
ATOM 3833 C CA . LEU A 1 495 ? 22.740 -0.553 -37.227 1.00 89.94 495 LEU A CA 1
ATOM 3834 C C . LEU A 1 495 ? 23.870 -1.311 -37.950 1.00 89.94 495 LEU A C 1
ATOM 3836 O O . LEU A 1 495 ? 23.619 -1.978 -38.959 1.00 89.94 495 LEU A O 1
ATOM 3840 N N . PRO A 1 496 ? 25.123 -1.234 -37.465 1.00 93.75 496 PRO A N 1
ATOM 3841 C CA . PRO A 1 496 ? 26.204 -2.074 -37.969 1.00 93.75 496 PRO A CA 1
ATOM 3842 C C . PRO A 1 496 ? 25.825 -3.561 -37.958 1.00 93.75 496 PRO A C 1
ATOM 3844 O O . PRO A 1 496 ? 25.317 -4.071 -36.960 1.00 93.75 496 PRO A O 1
ATOM 3847 N N . SER A 1 497 ? 26.114 -4.279 -39.048 1.00 91.00 497 SER A N 1
ATOM 3848 C CA . SER A 1 497 ? 25.758 -5.701 -39.189 1.00 91.00 497 SER A CA 1
ATOM 3849 C C . SER A 1 497 ? 26.354 -6.576 -38.087 1.00 91.00 497 SER A C 1
ATOM 3851 O O . SER A 1 497 ? 25.707 -7.517 -37.640 1.00 91.00 497 SER A O 1
ATOM 3853 N N . ALA A 1 498 ? 27.546 -6.222 -37.598 1.00 91.94 498 ALA A N 1
ATOM 3854 C CA . ALA A 1 498 ? 28.219 -6.895 -36.490 1.00 91.94 498 ALA A CA 1
ATOM 3855 C C . ALA A 1 498 ? 27.416 -6.891 -35.175 1.00 91.94 498 ALA A C 1
ATOM 3857 O O . ALA A 1 498 ? 27.682 -7.720 -34.313 1.00 91.94 498 ALA A O 1
ATOM 3858 N N . TRP A 1 499 ? 26.448 -5.982 -35.006 1.00 93.50 499 TRP A N 1
ATOM 3859 C CA . TRP A 1 499 ? 25.630 -5.901 -33.790 1.00 93.50 499 TRP A CA 1
ATOM 3860 C C . TRP A 1 499 ? 24.457 -6.882 -33.801 1.00 93.50 499 TRP A C 1
ATOM 3862 O O . TRP A 1 499 ? 23.775 -7.015 -32.789 1.00 93.50 499 TRP A O 1
ATOM 3872 N N . ASN A 1 500 ? 24.173 -7.529 -34.942 1.00 93.25 500 ASN A N 1
ATOM 3873 C CA . ASN A 1 500 ? 23.027 -8.427 -35.115 1.00 93.25 500 ASN A CA 1
ATOM 3874 C C . ASN A 1 500 ? 21.709 -7.832 -34.580 1.00 93.25 500 ASN A C 1
ATOM 3876 O O . ASN A 1 500 ? 20.849 -8.547 -34.060 1.00 93.25 500 ASN A O 1
ATOM 3880 N N . GLY A 1 501 ? 21.537 -6.517 -34.732 1.00 94.75 501 GLY A N 1
ATOM 3881 C CA . GLY A 1 501 ? 20.423 -5.759 -34.175 1.00 94.75 501 GLY A CA 1
ATOM 3882 C C . GLY A 1 501 ? 19.219 -5.599 -35.105 1.00 94.75 501 GLY A C 1
ATOM 3883 O O . GLY A 1 501 ? 19.117 -6.226 -36.166 1.00 94.75 501 GLY A O 1
ATOM 3884 N N . PHE A 1 502 ? 18.311 -4.722 -34.691 1.00 96.06 502 PHE A N 1
ATOM 3885 C CA . PHE A 1 502 ? 17.146 -4.267 -35.436 1.00 96.06 502 PHE A CA 1
ATOM 3886 C C . PHE A 1 502 ? 17.240 -2.761 -35.696 1.00 96.06 502 PHE A C 1
ATOM 3888 O O . PHE A 1 502 ? 17.731 -2.000 -34.868 1.00 96.06 502 PHE A O 1
ATOM 3895 N N . ASP A 1 503 ? 16.721 -2.312 -36.832 1.00 94.12 503 ASP A N 1
ATOM 3896 C CA . ASP A 1 503 ? 16.800 -0.904 -37.220 1.00 94.12 503 ASP A CA 1
ATOM 3897 C C . ASP A 1 503 ? 15.616 -0.077 -36.700 1.00 94.12 503 ASP A C 1
ATOM 3899 O O . ASP A 1 503 ? 14.610 -0.600 -36.221 1.00 94.12 503 ASP A O 1
ATOM 3903 N N . LYS A 1 504 ? 15.710 1.243 -36.887 1.00 94.31 504 LYS A N 1
ATOM 3904 C CA . LYS A 1 504 ? 14.616 2.214 -36.708 1.00 94.31 504 LYS A CA 1
ATOM 3905 C C . LYS A 1 504 ? 14.147 2.433 -35.269 1.00 94.31 504 LYS A C 1
ATOM 3907 O O . LYS A 1 504 ? 13.083 3.017 -35.066 1.00 94.31 504 LYS A O 1
ATOM 3912 N N . VAL A 1 505 ? 14.940 2.056 -34.264 1.00 94.25 505 VAL A N 1
ATOM 3913 C CA . VAL A 1 505 ? 14.590 2.284 -32.851 1.00 94.25 505 VAL A CA 1
ATOM 3914 C C . VAL A 1 505 ? 14.286 3.756 -32.538 1.00 94.25 505 VAL A C 1
ATOM 3916 O O . VAL A 1 505 ? 13.432 4.038 -31.701 1.00 94.25 505 VAL A O 1
ATOM 3919 N N . GLN A 1 506 ? 14.887 4.698 -33.278 1.00 94.06 506 GLN A N 1
ATOM 3920 C CA . GLN A 1 506 ? 14.626 6.138 -33.175 1.00 94.06 506 GLN A CA 1
ATOM 3921 C C . GLN A 1 506 ? 13.161 6.535 -33.434 1.00 94.06 506 GLN A C 1
ATOM 3923 O O . GLN A 1 506 ? 12.739 7.612 -33.020 1.00 94.06 506 GLN A O 1
ATOM 3928 N N . MET A 1 507 ? 12.372 5.674 -34.086 1.00 95.69 507 MET A N 1
ATOM 3929 C CA . MET A 1 507 ? 10.964 5.936 -34.404 1.00 95.69 507 MET A CA 1
ATOM 3930 C C . MET A 1 507 ? 9.994 5.554 -33.274 1.00 95.69 507 MET A C 1
ATOM 3932 O O . MET A 1 507 ? 8.786 5.798 -33.374 1.00 95.69 507 MET A O 1
ATOM 3936 N N . ILE A 1 508 ? 10.484 4.935 -32.196 1.00 96.81 508 ILE A N 1
ATOM 3937 C CA . ILE A 1 508 ? 9.669 4.515 -31.050 1.00 96.81 508 ILE A CA 1
ATOM 3938 C C . ILE A 1 508 ? 10.285 4.972 -29.726 1.00 96.81 508 ILE A C 1
ATOM 3940 O O . ILE A 1 508 ? 11.481 5.218 -29.604 1.00 96.81 508 ILE A O 1
ATOM 3944 N N . ARG A 1 509 ? 9.451 5.094 -28.690 1.00 97.75 509 ARG A N 1
ATOM 3945 C CA . ARG A 1 509 ? 9.895 5.465 -27.340 1.00 97.75 509 ARG A CA 1
ATOM 3946 C C . ARG A 1 509 ? 10.102 4.212 -26.490 1.00 97.75 509 ARG A C 1
ATOM 3948 O O . ARG A 1 509 ? 9.305 3.919 -25.606 1.00 97.75 509 ARG A O 1
ATOM 3955 N N . LYS A 1 510 ? 11.173 3.483 -26.799 1.00 97.56 510 LYS A N 1
ATOM 3956 C CA . LYS A 1 510 ? 11.641 2.256 -26.134 1.00 97.56 510 LYS A CA 1
ATOM 3957 C C . LYS A 1 510 ? 13.140 2.367 -25.862 1.00 97.56 510 LYS A C 1
ATOM 3959 O O . LYS A 1 510 ? 13.808 3.169 -26.508 1.00 97.56 510 LYS A O 1
ATOM 3964 N N . GLU A 1 511 ? 13.649 1.557 -24.935 1.00 97.38 511 GLU A N 1
ATOM 3965 C CA . GLU A 1 511 ? 15.086 1.377 -24.692 1.00 97.38 511 GLU A CA 1
ATOM 3966 C C . GLU A 1 511 ? 15.867 1.188 -26.005 1.00 97.38 511 GLU A C 1
ATOM 3968 O O . GLU A 1 511 ? 15.714 0.140 -26.640 1.00 97.38 511 GLU A O 1
ATOM 3973 N N . PRO A 1 512 ? 16.717 2.154 -26.415 1.00 96.19 512 PRO A N 1
ATOM 3974 C CA . PRO A 1 512 ? 17.401 2.080 -27.702 1.00 96.19 512 PRO A CA 1
ATOM 3975 C C . PRO A 1 512 ? 18.312 0.857 -27.840 1.00 96.19 512 PRO A C 1
ATOM 3977 O O . PRO A 1 512 ? 18.235 0.149 -28.839 1.00 96.19 512 PRO A O 1
ATOM 3980 N N . CYS A 1 513 ? 19.105 0.551 -26.808 1.00 96.56 513 CYS A N 1
ATOM 3981 C CA . CYS A 1 513 ? 20.019 -0.593 -26.807 1.00 96.56 513 CYS A CA 1
ATOM 3982 C C . CYS A 1 513 ? 19.313 -1.954 -26.838 1.00 96.56 513 CYS A C 1
ATOM 3984 O O . CYS A 1 513 ? 19.942 -2.944 -27.197 1.00 96.56 513 CYS A O 1
ATOM 3986 N N . SER A 1 514 ? 18.002 -2.024 -26.573 1.00 96.50 514 SER A N 1
ATOM 3987 C CA . SER A 1 514 ? 17.253 -3.277 -26.736 1.00 96.50 514 SER A CA 1
ATOM 3988 C C . SER A 1 514 ? 17.196 -3.748 -28.194 1.00 96.50 514 SER A C 1
ATOM 3990 O O . SER A 1 514 ? 17.012 -4.936 -28.445 1.00 96.50 514 SER A O 1
ATOM 3992 N N . PHE A 1 515 ? 17.377 -2.844 -29.164 1.00 97.38 515 PHE A N 1
ATOM 3993 C CA . PHE A 1 515 ? 17.481 -3.178 -30.586 1.00 97.38 515 PHE A CA 1
ATOM 3994 C C . PHE A 1 515 ? 18.889 -3.664 -30.973 1.00 97.38 515 PHE A C 1
ATOM 3996 O O . PHE A 1 515 ? 19.103 -4.017 -32.127 1.00 97.38 515 PHE A O 1
ATOM 4003 N N . GLY A 1 516 ? 19.821 -3.753 -30.023 1.00 95.94 516 GLY A N 1
ATOM 4004 C CA . GLY A 1 516 ? 21.216 -4.126 -30.237 1.00 95.94 516 GLY A CA 1
ATOM 4005 C C . GLY A 1 516 ? 22.141 -2.922 -30.094 1.00 95.94 516 GLY A C 1
ATOM 4006 O O . GLY A 1 516 ? 21.773 -1.789 -30.412 1.00 95.94 516 GLY A O 1
ATOM 4007 N N . TRP A 1 517 ? 23.343 -3.176 -29.591 1.00 96.31 517 TRP A N 1
ATOM 4008 C CA . TRP A 1 517 ? 24.391 -2.177 -29.410 1.00 96.31 517 TRP A CA 1
ATOM 4009 C C . TRP A 1 517 ? 25.768 -2.845 -29.526 1.00 96.31 517 TRP A C 1
ATOM 4011 O O . TRP A 1 517 ? 25.854 -4.071 -29.512 1.00 96.31 517 TRP A O 1
ATOM 4021 N N . ASP A 1 518 ? 26.856 -2.076 -29.601 1.00 94.81 518 ASP A N 1
ATOM 4022 C CA . ASP A 1 518 ? 28.221 -2.633 -29.688 1.00 94.81 518 ASP A CA 1
ATOM 4023 C C . ASP A 1 518 ? 28.642 -3.499 -28.477 1.00 94.81 518 ASP A C 1
ATOM 4025 O O . ASP A 1 518 ? 29.645 -4.208 -28.549 1.00 94.81 518 ASP A O 1
ATOM 4029 N N . TRP A 1 519 ? 27.848 -3.507 -27.403 1.00 94.44 519 TRP A N 1
ATOM 4030 C CA . TRP A 1 519 ? 28.032 -4.331 -26.204 1.00 94.44 519 TRP A CA 1
ATOM 4031 C C . TRP A 1 519 ? 26.803 -5.170 -25.809 1.00 94.44 519 TRP A C 1
ATOM 4033 O O . TRP A 1 519 ? 26.842 -5.841 -24.776 1.00 94.44 519 TRP A O 1
ATOM 4043 N N . GLY A 1 520 ? 25.702 -5.137 -26.572 1.00 93.88 520 GLY A N 1
ATOM 4044 C CA . GLY A 1 520 ? 24.423 -5.725 -26.150 1.00 93.88 520 GLY A CA 1
ATOM 4045 C C . GLY A 1 520 ? 23.626 -6.382 -27.284 1.00 93.88 520 GLY A C 1
ATOM 4046 O O . GLY A 1 520 ? 23.623 -5.862 -28.400 1.00 93.88 520 GLY A O 1
ATOM 4047 N N . PRO A 1 521 ? 22.918 -7.501 -27.022 1.00 94.88 521 PRO A N 1
ATOM 4048 C CA . PRO A 1 521 ? 22.195 -8.233 -28.057 1.00 94.88 521 PRO A CA 1
ATOM 4049 C C . PRO A 1 521 ? 20.917 -7.510 -28.499 1.00 94.88 521 PRO A C 1
ATOM 4051 O O . PRO A 1 521 ? 20.217 -6.882 -27.701 1.00 94.88 521 PRO A O 1
ATOM 4054 N N . GLY A 1 522 ? 20.552 -7.675 -29.771 1.00 95.12 522 GLY A N 1
ATOM 4055 C CA . GLY A 1 522 ? 19.269 -7.221 -30.301 1.00 95.12 522 GLY A CA 1
ATOM 4056 C C . GLY A 1 522 ? 18.141 -8.197 -29.985 1.00 95.12 522 GLY A C 1
ATOM 4057 O O . GLY A 1 522 ? 17.791 -9.010 -30.830 1.00 95.12 522 GLY A O 1
ATOM 4058 N N . LEU A 1 523 ? 17.548 -8.113 -28.789 1.00 96.06 523 LEU A N 1
ATOM 4059 C CA . LEU A 1 523 ? 16.379 -8.933 -28.417 1.00 96.06 523 LEU A CA 1
ATOM 4060 C C . LEU A 1 523 ? 15.045 -8.191 -28.559 1.00 96.06 523 LEU A C 1
ATOM 4062 O O . LEU A 1 523 ? 14.005 -8.826 -28.720 1.00 96.06 523 LEU A O 1
ATOM 4066 N N . ALA A 1 524 ? 15.053 -6.858 -28.462 1.00 96.56 524 ALA A N 1
ATOM 4067 C CA . ALA A 1 524 ? 13.914 -5.945 -28.617 1.00 96.56 524 ALA A CA 1
ATOM 4068 C C . ALA A 1 524 ? 12.584 -6.491 -28.053 1.00 96.56 524 ALA A C 1
ATOM 4070 O O . ALA A 1 524 ? 11.517 -6.371 -28.647 1.00 96.56 524 ALA A O 1
ATOM 4071 N N . THR A 1 525 ? 12.663 -7.115 -26.880 1.00 96.75 525 THR A N 1
ATOM 4072 C CA . THR A 1 525 ? 11.560 -7.814 -26.215 1.00 96.75 525 THR A CA 1
ATOM 4073 C C . THR A 1 525 ? 10.371 -6.897 -25.908 1.00 96.75 525 THR A C 1
ATOM 4075 O O . THR A 1 525 ? 10.461 -5.673 -26.004 1.00 96.75 525 THR A O 1
ATOM 4078 N N . SER A 1 526 ? 9.250 -7.495 -25.512 1.00 97.94 526 SER A N 1
ATOM 4079 C CA . SER A 1 526 ? 8.052 -6.799 -25.039 1.00 97.94 526 SER A CA 1
ATOM 4080 C C . SER A 1 526 ? 7.631 -7.338 -23.674 1.00 97.94 526 SER A C 1
ATOM 4082 O O . SER A 1 526 ? 7.964 -8.470 -23.313 1.00 97.94 526 SER A O 1
ATOM 4084 N N . GLY A 1 527 ? 6.897 -6.545 -22.900 1.00 97.06 527 GLY A N 1
ATOM 4085 C CA . GLY A 1 527 ? 6.368 -6.996 -21.618 1.00 97.06 527 GLY A CA 1
ATOM 4086 C C . GLY A 1 527 ? 5.592 -5.948 -20.836 1.00 97.06 527 GLY A C 1
ATOM 4087 O O . GLY A 1 527 ? 5.536 -4.769 -21.181 1.00 97.06 527 GLY A O 1
ATOM 4088 N N . ILE A 1 528 ? 5.017 -6.393 -19.724 1.00 96.44 528 ILE A N 1
ATOM 4089 C CA . ILE A 1 528 ? 4.462 -5.520 -18.690 1.00 96.44 528 ILE A CA 1
ATOM 4090 C C . ILE A 1 528 ? 5.574 -5.361 -17.648 1.00 96.44 528 ILE A C 1
ATOM 4092 O O . ILE A 1 528 ? 5.704 -6.173 -16.736 1.00 96.44 528 ILE A O 1
ATOM 4096 N N . TRP A 1 529 ? 6.452 -4.375 -17.845 1.00 91.62 529 TRP A N 1
ATOM 4097 C CA . TRP A 1 529 ? 7.742 -4.291 -17.139 1.00 91.62 529 TRP A CA 1
ATOM 4098 C C . TRP A 1 529 ? 7.679 -3.567 -15.782 1.00 91.62 529 TRP A C 1
ATOM 4100 O O . TRP A 1 529 ? 8.671 -3.514 -15.051 1.00 91.62 529 TRP A O 1
ATOM 4110 N N . LYS A 1 530 ? 6.508 -3.028 -15.423 1.00 84.88 530 LYS A N 1
ATOM 4111 C CA . LYS A 1 530 ? 6.207 -2.398 -14.128 1.00 84.88 530 LYS A CA 1
ATOM 4112 C C . LYS A 1 530 ? 4.833 -2.833 -13.613 1.00 84.88 530 LYS A C 1
ATOM 4114 O O . LYS A 1 530 ? 4.114 -3.572 -14.280 1.00 84.88 530 LYS A O 1
ATOM 4119 N N . ASP A 1 531 ? 4.482 -2.366 -12.419 1.00 81.25 531 ASP A N 1
ATOM 4120 C CA . ASP A 1 531 ? 3.232 -2.720 -11.754 1.00 81.25 531 ASP A CA 1
ATOM 4121 C C . ASP A 1 531 ? 1.981 -2.260 -12.527 1.00 81.25 531 ASP A C 1
ATOM 4123 O O . ASP A 1 531 ? 1.963 -1.213 -13.178 1.00 81.25 531 ASP A O 1
ATOM 4127 N N . ILE A 1 532 ? 0.907 -3.037 -12.394 1.00 80.25 532 ILE A N 1
ATOM 4128 C CA . ILE A 1 532 ? -0.450 -2.724 -12.851 1.00 80.25 532 ILE A CA 1
ATOM 4129 C C . ILE A 1 532 ? -1.413 -2.834 -11.663 1.00 80.25 532 ILE A C 1
ATOM 4131 O O . ILE A 1 532 ? -1.259 -3.700 -10.800 1.00 80.25 532 ILE A O 1
ATOM 4135 N N . GLY A 1 533 ? -2.410 -1.954 -11.601 1.00 76.25 533 GLY A N 1
ATOM 4136 C CA . GLY A 1 533 ? -3.402 -1.945 -10.531 1.00 76.25 533 GLY A CA 1
ATOM 4137 C C . GLY A 1 533 ? -4.742 -1.362 -10.956 1.00 76.25 533 GLY A C 1
ATOM 4138 O O . GLY A 1 533 ? -4.853 -0.703 -11.992 1.00 76.25 533 GLY A O 1
ATOM 4139 N N . VAL A 1 534 ? -5.756 -1.615 -10.132 1.00 75.38 534 VAL A N 1
ATOM 4140 C CA . VAL A 1 534 ? -7.088 -1.018 -10.253 1.00 75.38 534 VAL A CA 1
ATOM 4141 C C . VAL A 1 534 ? -7.417 -0.356 -8.924 1.00 75.38 534 VAL A C 1
ATOM 4143 O O . VAL A 1 534 ? -7.303 -0.978 -7.875 1.00 75.38 534 VAL A O 1
ATOM 4146 N N . ILE A 1 535 ? -7.803 0.913 -8.974 1.00 65.44 535 ILE A N 1
ATOM 4147 C CA . ILE A 1 535 ? -8.141 1.719 -7.799 1.00 65.44 535 ILE A CA 1
ATOM 4148 C C . ILE A 1 535 ? -9.634 2.017 -7.861 1.00 65.44 535 ILE A C 1
ATOM 4150 O O . ILE A 1 535 ? -10.070 2.606 -8.843 1.00 65.44 535 ILE A O 1
ATOM 4154 N N . THR A 1 536 ? -10.411 1.615 -6.861 1.00 63.41 536 THR A N 1
ATOM 4155 C CA . THR A 1 536 ? -11.863 1.862 -6.792 1.00 63.41 536 THR A CA 1
ATOM 4156 C C . THR A 1 536 ? -12.172 3.189 -6.099 1.00 63.41 536 THR A C 1
ATOM 4158 O O . THR A 1 536 ? -11.448 3.586 -5.189 1.00 63.41 536 THR A O 1
ATOM 4161 N N . HIS A 1 537 ? -13.254 3.856 -6.507 1.00 59.06 537 HIS A N 1
ATOM 4162 C CA . HIS A 1 537 ? -13.641 5.197 -6.049 1.00 59.06 537 HIS A CA 1
ATOM 4163 C C . HIS A 1 537 ? -15.082 5.230 -5.546 1.00 59.06 537 HIS A C 1
ATOM 4165 O O . HIS A 1 537 ? -15.952 4.559 -6.087 1.00 59.06 537 HIS A O 1
ATOM 4171 N N . GLU A 1 538 ? -15.367 6.083 -4.567 1.00 52.47 538 GLU A N 1
ATOM 4172 C CA . GLU A 1 538 ? -16.702 6.189 -3.959 1.00 52.47 538 GLU A CA 1
ATOM 4173 C C . GLU A 1 538 ? -17.724 6.994 -4.793 1.00 52.47 538 GLU A C 1
ATOM 4175 O O . GLU A 1 538 ? -18.925 6.891 -4.548 1.00 52.47 538 GLU A O 1
ATOM 4180 N N . ARG A 1 539 ? -17.294 7.806 -5.778 1.00 50.50 539 ARG A N 1
ATOM 4181 C CA . ARG A 1 539 ? -18.172 8.715 -6.555 1.00 50.50 539 ARG A CA 1
ATOM 4182 C C . ARG A 1 539 ? -18.077 8.493 -8.073 1.00 50.50 539 ARG A C 1
ATOM 4184 O O . ARG A 1 539 ? -16.994 8.244 -8.592 1.00 50.50 539 ARG A O 1
ATOM 4191 N N . GLU A 1 540 ? -19.214 8.624 -8.779 1.00 49.16 540 GLU A N 1
ATOM 4192 C CA . GLU A 1 540 ? -19.358 8.410 -10.242 1.00 49.16 540 GLU A CA 1
ATOM 4193 C C . GLU A 1 540 ? -18.632 9.454 -11.109 1.00 49.16 540 GLU A C 1
ATOM 4195 O O . GLU A 1 540 ? -18.097 9.097 -12.155 1.00 49.16 540 GLU A O 1
ATOM 4200 N N . ASN A 1 541 ? -18.566 10.714 -10.664 1.00 41.50 541 ASN A N 1
ATOM 4201 C CA . ASN A 1 541 ? -17.914 11.811 -11.384 1.00 41.50 541 ASN A CA 1
ATOM 4202 C C . ASN A 1 541 ? -16.781 12.399 -10.536 1.00 41.50 541 ASN A C 1
ATOM 4204 O O . ASN A 1 541 ? -17.001 12.773 -9.384 1.00 41.50 541 ASN A O 1
ATOM 4208 N N . GLY A 1 542 ? -15.587 12.508 -11.128 1.00 47.34 542 GLY A N 1
ATOM 4209 C CA . GLY A 1 542 ? -14.393 13.047 -10.471 1.00 47.34 542 GLY A CA 1
ATOM 4210 C C . GLY A 1 542 ? -13.417 11.971 -10.004 1.00 47.34 542 GLY A C 1
ATOM 4211 O O . GLY A 1 542 ? -13.134 11.869 -8.813 1.00 47.34 542 GLY A O 1
ATOM 4212 N N . GLY A 1 543 ? -12.871 11.190 -10.947 1.00 50.53 543 GLY A N 1
ATOM 4213 C CA . GLY A 1 543 ? -11.692 10.366 -10.661 1.00 50.53 543 GLY A CA 1
ATOM 4214 C C . GLY A 1 543 ? -10.588 11.205 -9.989 1.00 50.53 543 GLY A C 1
ATOM 4215 O O . GLY A 1 543 ? -10.545 12.422 -10.192 1.00 50.53 543 GLY A O 1
ATOM 4216 N N . PRO A 1 544 ? -9.719 10.596 -9.166 1.00 59.47 544 PRO A N 1
ATOM 4217 C CA . PRO A 1 544 ? -8.774 11.340 -8.344 1.00 59.47 544 PRO A CA 1
ATOM 4218 C C . PRO A 1 544 ? -7.872 12.221 -9.209 1.00 59.47 544 PRO A C 1
ATOM 4220 O O . PRO A 1 544 ? -7.454 11.829 -10.298 1.00 59.47 544 PRO A O 1
ATOM 4223 N N . VAL A 1 545 ? -7.539 13.405 -8.696 1.00 67.44 545 VAL A N 1
ATOM 4224 C CA . VAL A 1 545 ? -6.422 14.200 -9.210 1.00 67.44 545 VAL A CA 1
ATOM 4225 C C . VAL A 1 545 ? -5.152 13.417 -8.879 1.00 67.44 545 VAL A C 1
ATOM 4227 O O . VAL A 1 545 ? -4.681 13.416 -7.743 1.00 67.44 545 VAL A O 1
ATOM 4230 N N . ILE A 1 546 ? -4.626 12.674 -9.853 1.00 69.31 546 ILE A N 1
ATOM 4231 C CA . ILE A 1 546 ? -3.441 11.843 -9.640 1.00 69.31 546 ILE A CA 1
ATOM 4232 C C . ILE A 1 546 ? -2.216 12.693 -9.938 1.00 69.31 546 ILE A C 1
ATOM 4234 O O . ILE A 1 546 ? -2.001 13.099 -11.074 1.00 69.31 546 ILE A O 1
ATOM 4238 N N . ILE A 1 547 ? -1.369 12.920 -8.939 1.00 71.69 547 ILE A N 1
ATOM 4239 C CA . ILE A 1 547 ? -0.050 13.516 -9.166 1.00 71.69 547 ILE A CA 1
ATOM 4240 C C . ILE A 1 547 ? 0.815 12.452 -9.847 1.00 71.69 547 ILE A C 1
ATOM 4242 O O . ILE A 1 547 ? 1.207 11.472 -9.208 1.00 71.69 547 ILE A O 1
ATOM 4246 N N . GLU A 1 548 ? 1.123 12.606 -11.132 1.00 67.25 548 GLU A N 1
ATOM 4247 C CA . GLU A 1 548 ? 1.988 11.681 -11.879 1.00 67.25 548 GLU A CA 1
ATOM 4248 C C . GLU A 1 548 ? 3.434 11.805 -11.406 1.00 67.25 548 GLU A C 1
ATOM 4250 O O . GLU A 1 548 ? 4.086 10.806 -11.091 1.00 67.25 548 GLU A O 1
ATOM 4255 N N . GLY A 1 549 ? 3.888 13.041 -11.226 1.00 74.50 549 GLY A N 1
ATOM 4256 C CA . GLY A 1 549 ? 5.225 13.352 -10.756 1.00 74.50 549 GLY A CA 1
ATOM 4257 C C . GLY A 1 549 ? 5.338 14.793 -10.289 1.00 74.50 549 GLY A C 1
ATOM 4258 O O . GLY A 1 549 ? 4.437 15.606 -10.509 1.00 74.50 549 GLY A O 1
ATOM 4259 N N . ILE A 1 550 ? 6.464 15.076 -9.647 1.00 84.50 550 ILE A N 1
ATOM 4260 C CA . ILE A 1 550 ? 6.858 16.428 -9.284 1.00 84.50 550 ILE A CA 1
ATOM 4261 C C . ILE A 1 550 ? 8.239 16.730 -9.845 1.00 84.50 550 ILE A C 1
ATOM 4263 O O . ILE A 1 550 ? 9.080 15.834 -9.938 1.00 84.50 550 ILE A O 1
ATOM 4267 N N . THR A 1 551 ? 8.463 17.998 -10.150 1.00 85.88 551 THR A N 1
ATOM 4268 C CA . THR A 1 551 ? 9.791 18.558 -10.389 1.00 85.88 551 THR A CA 1
ATOM 4269 C C . THR A 1 551 ? 10.055 19.591 -9.305 1.00 85.88 551 THR A C 1
ATOM 4271 O O . THR A 1 551 ? 9.137 20.286 -8.879 1.00 85.88 551 THR A O 1
ATOM 4274 N N . TRP A 1 552 ? 11.289 19.651 -8.825 1.00 86.25 552 TRP A N 1
ATOM 4275 C CA . TRP A 1 552 ? 11.684 20.466 -7.685 1.00 86.25 552 TRP A CA 1
ATOM 4276 C C . TRP A 1 552 ? 12.997 21.162 -8.015 1.00 86.25 552 TRP A C 1
ATOM 4278 O O . TRP A 1 552 ? 14.018 20.497 -8.198 1.00 86.25 552 TRP A O 1
ATOM 4288 N N . GLU A 1 553 ? 12.946 22.483 -8.115 1.00 86.50 553 GLU A N 1
ATOM 4289 C CA . GLU A 1 553 ? 14.105 23.346 -8.329 1.00 86.50 553 GLU A CA 1
ATOM 4290 C C . GLU A 1 553 ? 14.417 24.078 -7.030 1.00 86.50 553 GLU A C 1
ATOM 4292 O O . GLU A 1 553 ? 13.502 24.512 -6.334 1.00 86.50 553 GLU A O 1
ATOM 4297 N N . THR A 1 554 ? 15.696 24.200 -6.683 1.00 87.44 554 THR A N 1
ATOM 4298 C CA . THR A 1 554 ? 16.128 24.845 -5.439 1.00 87.44 554 THR A CA 1
ATOM 4299 C C . THR A 1 554 ? 17.214 25.862 -5.685 1.00 87.44 554 THR A C 1
ATOM 4301 O O . THR A 1 554 ? 18.133 25.602 -6.457 1.00 87.44 554 THR A O 1
ATOM 4304 N N . SER A 1 555 ? 17.147 26.968 -4.955 1.00 81.56 555 SER A N 1
ATOM 4305 C CA . SER A 1 555 ? 18.189 27.990 -4.903 1.00 81.56 555 SER A CA 1
ATOM 4306 C C . SER A 1 555 ? 18.430 28.400 -3.450 1.00 81.56 555 SER A C 1
ATOM 4308 O O . SER A 1 555 ? 17.465 28.597 -2.701 1.00 81.56 555 SER A O 1
ATOM 4310 N N . SER A 1 556 ? 19.697 28.537 -3.049 1.00 74.94 556 SER A N 1
ATOM 4311 C CA . SER A 1 556 ? 20.030 29.182 -1.771 1.00 74.94 556 SER A CA 1
ATOM 4312 C C . SER A 1 556 ? 19.670 30.665 -1.852 1.00 74.94 556 SER A C 1
ATOM 4314 O O . SER A 1 556 ? 19.752 31.273 -2.922 1.00 74.94 556 SER A O 1
ATOM 4316 N N . THR A 1 557 ? 19.228 31.256 -0.742 1.00 69.12 557 THR A N 1
ATOM 4317 C CA . THR A 1 557 ? 18.919 32.693 -0.695 1.00 69.12 557 THR A CA 1
ATOM 4318 C C . THR A 1 557 ? 20.157 33.575 -0.519 1.00 69.12 557 THR A C 1
ATOM 4320 O O . THR A 1 557 ? 20.021 34.791 -0.621 1.00 69.12 557 THR A O 1
ATOM 4323 N N . ASN A 1 558 ? 21.336 32.994 -0.256 1.00 62.03 558 ASN A N 1
ATOM 4324 C CA . ASN A 1 558 ? 22.563 33.729 0.087 1.00 62.03 558 ASN A CA 1
ATOM 4325 C C . ASN A 1 558 ? 23.673 33.691 -0.988 1.00 62.03 558 ASN A C 1
ATOM 4327 O O . ASN A 1 558 ? 24.740 34.250 -0.754 1.00 62.03 558 ASN A O 1
ATOM 4331 N N . GLY A 1 559 ? 23.433 33.107 -2.168 1.00 57.75 559 GLY A N 1
ATOM 4332 C CA . GLY A 1 559 ? 24.447 32.980 -3.232 1.00 57.75 559 GLY A CA 1
ATOM 4333 C C . GLY A 1 559 ? 25.276 31.689 -3.144 1.00 57.75 559 GLY A C 1
ATOM 4334 O O . GLY A 1 559 ? 24.862 30.740 -2.481 1.00 57.75 559 GLY A O 1
ATOM 4335 N N . ASP A 1 560 ? 26.408 31.638 -3.855 1.00 53.66 560 ASP A N 1
ATOM 4336 C CA . ASP A 1 560 ? 27.140 30.392 -4.172 1.00 53.66 560 ASP A CA 1
ATOM 4337 C C . ASP A 1 560 ? 28.048 29.847 -3.051 1.00 53.66 560 ASP A C 1
ATOM 4339 O O . ASP A 1 560 ? 28.535 28.717 -3.139 1.00 53.66 560 ASP A O 1
ATOM 4343 N N . GLU A 1 561 ? 28.248 30.594 -1.961 1.00 54.84 561 GLU A N 1
ATOM 4344 C CA . GLU A 1 561 ? 29.003 30.125 -0.790 1.00 54.84 561 GLU A CA 1
ATOM 4345 C C . GLU A 1 561 ? 28.120 29.264 0.128 1.00 54.84 561 GLU A C 1
ATOM 4347 O O . GLU A 1 561 ? 27.633 29.712 1.162 1.00 54.84 561 GLU A O 1
ATOM 4352 N N . LEU A 1 562 ? 27.905 28.005 -0.263 1.00 57.62 562 LEU A N 1
ATOM 4353 C CA . LEU A 1 562 ? 27.211 27.011 0.561 1.00 57.62 562 LEU A CA 1
ATOM 4354 C C . LEU A 1 562 ? 28.133 26.487 1.674 1.00 57.62 562 LEU A C 1
ATOM 4356 O O . LEU A 1 562 ? 29.022 25.670 1.414 1.00 57.62 562 LEU A O 1
ATOM 4360 N N . ASP A 1 563 ? 27.895 26.884 2.927 1.00 56.91 563 ASP A N 1
ATOM 4361 C CA . ASP A 1 563 ? 28.623 26.326 4.073 1.00 56.91 563 ASP A CA 1
ATOM 4362 C C . ASP A 1 563 ? 28.070 24.935 4.445 1.00 56.91 563 ASP A C 1
ATOM 4364 O O . ASP A 1 563 ? 26.893 24.761 4.768 1.00 56.91 563 ASP A O 1
ATOM 4368 N N . GLN A 1 564 ? 28.941 23.919 4.466 1.00 54.09 564 GLN A N 1
ATOM 4369 C CA . GLN A 1 564 ? 28.598 22.549 4.872 1.00 54.09 564 GLN A CA 1
ATOM 4370 C C . GLN A 1 564 ? 28.102 22.449 6.327 1.00 54.09 564 GLN A C 1
ATOM 4372 O O . GLN A 1 564 ? 27.474 21.450 6.696 1.00 54.09 564 GLN A O 1
ATOM 4377 N N . SER A 1 565 ? 28.389 23.454 7.162 1.00 51.50 565 SER A N 1
ATOM 4378 C CA . SER A 1 565 ? 28.116 23.441 8.599 1.00 51.50 565 SER A CA 1
ATOM 4379 C C . SER A 1 565 ? 26.823 24.154 9.020 1.00 51.50 565 SER A C 1
ATOM 4381 O O . SER A 1 565 ? 26.358 23.939 10.146 1.00 51.50 565 SER A O 1
ATOM 4383 N N . SER A 1 566 ? 26.197 24.941 8.134 1.00 55.91 566 SER A N 1
ATOM 4384 C CA . SER A 1 566 ? 25.124 25.869 8.510 1.00 55.91 566 SER A CA 1
ATOM 4385 C C . SER A 1 566 ? 23.745 25.503 7.931 1.00 55.91 566 SER A C 1
ATOM 4387 O O . SER A 1 566 ? 23.613 24.862 6.890 1.00 55.91 566 SER A O 1
ATOM 4389 N N . TYR A 1 567 ? 22.684 25.846 8.671 1.00 64.50 567 TYR A N 1
ATOM 4390 C CA . TYR A 1 567 ? 21.299 25.696 8.222 1.00 64.50 567 TYR A CA 1
ATOM 4391 C C . TYR A 1 567 ? 20.879 26.966 7.486 1.00 64.50 567 TYR A C 1
ATOM 4393 O O . TYR A 1 567 ? 20.530 27.958 8.124 1.00 64.50 567 TYR A O 1
ATOM 4401 N N . GLU A 1 568 ? 20.901 26.926 6.160 1.00 67.31 568 GLU A N 1
ATOM 4402 C CA . GLU A 1 568 ? 20.601 28.098 5.335 1.00 67.31 568 GLU A CA 1
ATOM 4403 C C . GLU A 1 568 ? 19.116 28.189 4.957 1.00 67.31 568 GLU A C 1
ATOM 4405 O O . GLU A 1 568 ? 18.411 27.169 4.952 1.00 67.31 568 GLU A O 1
ATOM 4410 N N . PRO A 1 569 ? 18.612 29.393 4.624 1.00 78.06 569 PRO A N 1
ATOM 4411 C CA . PRO A 1 569 ? 17.318 29.539 3.991 1.00 78.06 569 PRO A CA 1
ATOM 4412 C C . PRO A 1 569 ? 17.395 29.094 2.526 1.00 78.06 569 PRO A C 1
ATOM 4414 O O . PRO A 1 569 ? 18.311 29.448 1.784 1.00 78.06 569 PRO A O 1
ATOM 4417 N N . TRP A 1 570 ? 16.396 28.336 2.090 1.00 85.00 570 TRP A N 1
ATOM 4418 C CA . TRP A 1 570 ? 16.286 27.854 0.719 1.00 85.00 570 TRP A CA 1
ATOM 4419 C C . TRP A 1 570 ? 14.948 28.242 0.118 1.00 85.00 570 TRP A C 1
ATOM 4421 O O . TRP A 1 570 ? 13.895 28.099 0.745 1.00 85.00 570 TRP A O 1
ATOM 4431 N N . MET A 1 571 ? 14.992 28.661 -1.140 1.00 85.06 571 MET A N 1
ATOM 4432 C CA . MET A 1 571 ? 13.814 28.731 -1.988 1.00 85.06 571 MET A CA 1
ATOM 4433 C C . MET A 1 571 ? 13.698 27.440 -2.780 1.00 85.06 571 MET A C 1
ATOM 4435 O O . MET A 1 571 ? 14.678 26.951 -3.344 1.00 85.06 571 MET A O 1
ATOM 4439 N N . ALA A 1 572 ? 12.487 26.901 -2.831 1.00 87.19 572 ALA A N 1
ATOM 4440 C CA . ALA A 1 572 ? 12.164 25.779 -3.682 1.00 87.19 572 ALA A CA 1
ATOM 4441 C C . ALA A 1 572 ? 10.925 26.049 -4.528 1.00 87.19 572 ALA A C 1
ATOM 4443 O O . ALA A 1 572 ? 9.897 26.503 -4.024 1.00 87.19 572 ALA A O 1
ATOM 4444 N N . TYR A 1 573 ? 11.030 25.714 -5.806 1.00 86.94 573 TYR A N 1
ATOM 4445 C CA . TYR A 1 573 ? 9.976 25.830 -6.796 1.00 86.94 573 TYR A CA 1
ATOM 4446 C C . TYR A 1 573 ? 9.504 24.425 -7.148 1.00 86.94 573 TYR A C 1
ATOM 4448 O O . TYR A 1 573 ? 10.241 23.611 -7.713 1.00 86.94 573 TYR A O 1
ATOM 4456 N N . LEU A 1 574 ? 8.275 24.117 -6.746 1.00 89.56 574 LEU A N 1
ATOM 4457 C CA . LEU A 1 574 ? 7.646 22.828 -6.973 1.00 89.56 574 LEU A CA 1
ATOM 4458 C C . LEU A 1 574 ? 6.702 22.907 -8.170 1.00 89.56 574 LEU A C 1
ATOM 4460 O O . LEU A 1 574 ? 5.734 23.664 -8.169 1.00 89.56 574 LEU A O 1
ATOM 4464 N N . TYR A 1 575 ? 6.916 22.022 -9.132 1.00 88.19 575 TYR A N 1
ATOM 4465 C CA . TYR A 1 575 ? 6.015 21.795 -10.253 1.00 88.19 575 TYR A CA 1
ATOM 4466 C C . TYR A 1 575 ? 5.367 20.419 -10.124 1.00 88.19 575 TYR A C 1
ATOM 4468 O O . TYR A 1 575 ? 5.985 19.467 -9.645 1.00 88.19 575 TYR A O 1
ATOM 4476 N N . MET A 1 576 ? 4.120 20.300 -10.562 1.00 86.25 576 MET A N 1
ATOM 4477 C CA . MET A 1 576 ? 3.313 19.089 -10.471 1.00 86.25 576 MET A CA 1
ATOM 4478 C C . MET A 1 576 ? 2.706 18.740 -11.824 1.00 86.25 576 MET A C 1
ATOM 4480 O O . MET A 1 576 ? 2.025 19.552 -12.446 1.00 86.25 576 MET A O 1
ATOM 4484 N N . ASN A 1 577 ? 2.894 17.487 -12.230 1.00 79.56 577 ASN A N 1
ATOM 4485 C CA . ASN A 1 577 ? 2.186 16.907 -13.364 1.00 79.56 577 ASN A CA 1
ATOM 4486 C C . ASN A 1 577 ? 0.995 16.100 -12.856 1.00 79.56 577 ASN A C 1
ATOM 4488 O O . ASN A 1 577 ? 1.135 15.289 -11.935 1.00 79.56 577 ASN A O 1
ATOM 4492 N N . PHE A 1 578 ? -0.162 16.302 -13.478 1.00 75.75 578 PHE A N 1
ATOM 4493 C CA . PHE A 1 578 ? -1.411 15.660 -13.088 1.00 75.75 578 PHE A CA 1
ATOM 4494 C C . PHE A 1 578 ? -1.934 14.740 -14.190 1.00 75.75 578 PHE A C 1
ATOM 4496 O O . PHE A 1 578 ? -1.965 15.120 -15.358 1.00 75.75 578 PHE A O 1
ATOM 4503 N N . SER A 1 579 ? -2.414 13.566 -13.790 1.00 65.94 579 SER A N 1
ATOM 4504 C CA . SER A 1 579 ? -3.311 12.725 -14.575 1.00 65.94 579 SER A CA 1
ATOM 4505 C C . SER A 1 579 ? -4.727 13.114 -14.188 1.00 65.94 579 SER A C 1
ATOM 4507 O O . SER A 1 579 ? -5.084 13.057 -13.006 1.00 65.94 579 SER A O 1
ATOM 4509 N N . LEU A 1 580 ? -5.525 13.510 -15.174 1.00 67.69 580 LEU A N 1
ATOM 4510 C CA . LEU A 1 580 ? -6.938 13.803 -14.986 1.00 67.69 580 LEU A CA 1
ATOM 4511 C C . LEU A 1 580 ? -7.778 12.859 -15.860 1.00 67.69 580 LEU A C 1
ATOM 4513 O O . LEU A 1 580 ? -7.317 12.445 -16.926 1.00 67.69 580 LEU A O 1
ATOM 4517 N N . PRO A 1 581 ? -9.014 12.525 -15.454 1.00 55.59 581 PRO A N 1
ATOM 4518 C CA . PRO A 1 581 ? -9.942 11.788 -16.310 1.00 55.59 581 PRO A CA 1
ATOM 4519 C C . PRO A 1 581 ? -10.172 12.512 -17.648 1.00 55.59 581 PRO A C 1
ATOM 4521 O O . PRO A 1 581 ? -10.271 13.734 -17.666 1.00 55.59 581 PRO A O 1
ATOM 4524 N N . ALA A 1 582 ? -10.300 11.777 -18.757 1.00 46.03 582 ALA A N 1
ATOM 4525 C CA . ALA A 1 582 ? -10.427 12.365 -20.099 1.00 46.03 582 ALA A CA 1
ATOM 4526 C C . ALA A 1 582 ? -11.640 13.311 -20.271 1.00 46.03 582 ALA A C 1
ATOM 4528 O O . ALA A 1 582 ? -11.563 14.248 -21.057 1.00 46.03 582 ALA A O 1
ATOM 4529 N N . ASP A 1 583 ? -12.705 13.117 -19.483 1.00 49.78 583 ASP A N 1
ATOM 4530 C CA . ASP A 1 583 ? -13.948 13.909 -19.515 1.00 49.78 583 ASP A CA 1
ATOM 4531 C C . ASP A 1 583 ? -14.060 14.900 -18.333 1.00 49.78 583 ASP A C 1
ATOM 4533 O O . ASP A 1 583 ? -15.139 15.162 -17.800 1.00 49.78 583 ASP A O 1
ATOM 4537 N N . THR A 1 584 ? -12.930 15.413 -17.848 1.00 60.28 584 THR A N 1
ATOM 4538 C CA . THR A 1 584 ? -12.876 16.269 -16.653 1.00 60.28 584 THR A CA 1
ATOM 4539 C C . THR A 1 584 ? -13.083 17.762 -16.945 1.00 60.28 584 THR A C 1
ATOM 4541 O O . THR A 1 584 ? -12.457 18.331 -17.836 1.00 60.28 584 THR A O 1
ATOM 4544 N N . THR A 1 585 ? -13.890 18.442 -16.122 1.00 63.16 585 THR A N 1
ATOM 4545 C CA . THR A 1 585 ? -13.959 19.919 -16.041 1.00 63.16 585 THR A CA 1
ATOM 4546 C C . THR A 1 585 ? -13.016 20.488 -14.971 1.00 63.16 585 THR A C 1
ATOM 4548 O O . THR A 1 585 ? -13.109 21.660 -14.599 1.00 63.16 585 THR A O 1
ATOM 4551 N N . ILE A 1 586 ? -12.133 19.657 -14.402 1.00 68.94 586 ILE A N 1
ATOM 4552 C CA . ILE A 1 586 ? -11.211 20.068 -13.340 1.00 68.94 586 ILE A CA 1
ATOM 4553 C C . ILE A 1 586 ? -10.091 20.907 -13.961 1.00 68.94 586 ILE A C 1
ATOM 4555 O O . ILE A 1 586 ? -9.114 20.387 -14.490 1.00 68.94 586 ILE A O 1
ATOM 4559 N N . HIS A 1 587 ? -10.221 22.227 -13.854 1.00 80.88 587 HIS A N 1
ATOM 4560 C CA . HIS A 1 587 ? -9.174 23.184 -14.236 1.00 80.88 587 HIS A CA 1
ATOM 4561 C C . HIS A 1 587 ? -8.386 23.710 -13.034 1.00 80.88 587 HIS A C 1
ATOM 4563 O O . HIS A 1 587 ? -7.345 24.354 -13.201 1.00 80.88 587 HIS A O 1
ATOM 4569 N N . ARG A 1 588 ? -8.892 23.455 -11.822 1.00 84.94 588 ARG A N 1
ATOM 4570 C CA . ARG A 1 588 ? -8.337 23.950 -10.566 1.00 84.94 588 ARG A CA 1
ATOM 4571 C C . ARG A 1 588 ? -8.196 22.842 -9.537 1.00 84.94 588 ARG A C 1
ATOM 4573 O O . ARG A 1 588 ? -9.041 21.950 -9.472 1.00 84.94 588 ARG A O 1
ATOM 4580 N N . VAL A 1 589 ? -7.158 22.940 -8.716 1.00 85.88 589 VAL A N 1
ATOM 4581 C CA . VAL A 1 589 ? -6.834 21.983 -7.658 1.00 85.88 589 VAL A CA 1
ATOM 4582 C C . VAL A 1 589 ? -6.516 22.689 -6.351 1.00 85.88 589 VAL A C 1
ATOM 4584 O O . VAL A 1 589 ? -5.970 23.790 -6.339 1.00 85.88 589 VAL A O 1
ATOM 4587 N N . ASN A 1 590 ? -6.850 22.029 -5.252 1.00 85.94 590 ASN A N 1
ATOM 4588 C CA . ASN A 1 590 ? -6.323 22.348 -3.934 1.00 85.94 590 ASN A CA 1
ATOM 4589 C C . ASN A 1 590 ? -5.082 21.481 -3.704 1.00 85.94 590 ASN A C 1
ATOM 4591 O O . ASN A 1 590 ? -5.079 20.316 -4.110 1.00 85.94 590 ASN A O 1
ATOM 4595 N N . VAL A 1 591 ? -4.037 22.036 -3.090 1.00 85.75 591 VAL A N 1
ATOM 4596 C CA . VAL A 1 591 ? -2.759 21.350 -2.863 1.00 85.75 591 VAL A CA 1
ATOM 4597 C C . VAL A 1 591 ? -2.314 21.529 -1.419 1.00 85.75 591 VAL A C 1
ATOM 4599 O O . VAL A 1 591 ? -2.236 22.646 -0.923 1.00 85.75 591 VAL A O 1
ATOM 4602 N N . GLU A 1 592 ? -1.972 20.425 -0.765 1.00 85.44 592 GLU A N 1
ATOM 4603 C CA . GLU A 1 592 ? -1.370 20.373 0.568 1.00 85.44 592 GLU A CA 1
ATOM 4604 C C . GLU A 1 592 ? 0.042 19.777 0.463 1.00 85.44 592 GLU A C 1
ATOM 4606 O O . GLU A 1 592 ? 0.237 18.736 -0.176 1.00 85.44 592 GLU A O 1
ATOM 4611 N N . LEU A 1 593 ? 1.025 20.431 1.086 1.00 88.19 593 LEU A N 1
ATOM 4612 C CA . LEU A 1 593 ? 2.434 20.040 1.080 1.00 88.19 593 LEU A CA 1
ATOM 4613 C C . LEU A 1 593 ? 2.984 19.948 2.497 1.00 88.19 593 LEU A C 1
ATOM 4615 O O . LEU A 1 593 ? 2.863 20.889 3.273 1.00 88.19 593 LEU A O 1
ATOM 4619 N N . LEU A 1 594 ? 3.699 18.862 2.783 1.00 85.25 594 LEU A N 1
ATOM 4620 C CA . LEU A 1 594 ? 4.476 18.699 4.007 1.00 85.25 594 LEU A CA 1
ATOM 4621 C C . LEU A 1 594 ? 5.911 18.298 3.660 1.00 85.25 594 LEU A C 1
ATOM 4623 O O . LEU A 1 594 ? 6.138 17.216 3.117 1.00 85.25 594 LEU A O 1
ATOM 4627 N N . LEU A 1 595 ? 6.876 19.149 3.997 1.00 85.00 595 LEU A N 1
ATOM 4628 C CA . LEU A 1 595 ? 8.304 18.864 3.905 1.00 85.00 595 LEU A CA 1
ATOM 4629 C C . LEU A 1 595 ? 8.838 18.490 5.288 1.00 85.00 595 LEU A C 1
ATOM 4631 O O . LEU A 1 595 ? 8.717 19.267 6.236 1.00 85.00 595 LEU A O 1
ATOM 4635 N N . SER A 1 596 ? 9.478 17.329 5.395 1.00 84.44 596 SER A N 1
ATOM 4636 C CA . SER A 1 596 ? 10.113 16.873 6.632 1.00 84.44 596 SER A CA 1
ATOM 4637 C C . SER A 1 596 ? 11.550 16.406 6.414 1.00 84.44 596 SER A C 1
ATOM 4639 O O . SER A 1 596 ? 11.903 15.904 5.343 1.00 84.44 596 SER A O 1
ATOM 4641 N N . ASP A 1 597 ? 12.378 16.516 7.447 1.00 80.44 597 ASP A N 1
ATOM 4642 C CA . ASP A 1 597 ? 13.745 15.993 7.455 1.00 80.44 597 ASP A CA 1
ATOM 4643 C C . ASP A 1 597 ? 13.803 14.457 7.641 1.00 80.44 597 ASP A C 1
ATOM 4645 O O . ASP A 1 597 ? 12.789 13.751 7.590 1.00 80.44 597 ASP A O 1
ATOM 4649 N N . GLY A 1 598 ? 15.017 13.922 7.821 1.00 66.38 598 GLY A N 1
ATOM 4650 C CA . GLY A 1 598 ? 15.253 12.497 8.072 1.00 66.38 598 GLY A CA 1
ATOM 4651 C C . GLY A 1 598 ? 14.792 11.999 9.450 1.00 66.38 598 GLY A C 1
ATOM 4652 O O . GLY A 1 598 ? 14.613 10.792 9.606 1.00 66.38 598 GLY A O 1
ATOM 4653 N N . SER A 1 599 ? 14.574 12.898 10.417 1.00 66.44 599 SER A N 1
ATOM 4654 C CA . SER A 1 599 ? 14.036 12.586 11.749 1.00 66.44 599 SER A CA 1
ATOM 4655 C C . SER A 1 599 ? 12.500 12.613 11.789 1.00 66.44 599 SER A C 1
ATOM 4657 O O . SER A 1 599 ? 11.886 12.065 12.706 1.00 66.44 599 SER A O 1
ATOM 4659 N N . GLY A 1 600 ? 11.873 13.196 10.761 1.00 62.59 600 GLY A N 1
ATOM 4660 C CA . GLY A 1 600 ? 10.434 13.433 10.687 1.00 62.59 600 GLY A CA 1
ATOM 4661 C C . GLY A 1 600 ? 10.020 14.800 11.235 1.00 62.59 600 GLY A C 1
ATOM 4662 O O . GLY A 1 600 ? 8.821 15.076 11.297 1.00 62.59 600 GLY A O 1
ATOM 4663 N N . ALA A 1 601 ? 10.977 15.657 11.605 1.00 73.94 601 ALA A N 1
ATOM 4664 C CA . ALA A 1 601 ? 10.708 17.043 11.949 1.00 73.94 601 ALA A CA 1
ATOM 4665 C C . ALA A 1 601 ? 10.180 17.781 10.715 1.00 73.94 601 ALA A C 1
ATOM 4667 O O . ALA A 1 601 ? 10.716 17.656 9.611 1.00 73.94 601 ALA A O 1
ATOM 4668 N N . THR A 1 602 ? 9.091 18.524 10.898 1.00 78.94 602 THR A N 1
ATOM 4669 C CA . THR A 1 602 ? 8.486 19.314 9.825 1.00 78.94 602 THR A CA 1
ATOM 4670 C C . THR A 1 602 ? 9.308 20.575 9.607 1.00 78.94 602 THR A C 1
ATOM 4672 O O . THR A 1 602 ? 9.511 21.341 10.542 1.00 78.94 602 THR A O 1
ATOM 4675 N N . LEU A 1 603 ? 9.756 20.783 8.372 1.00 76.12 603 LEU A N 1
ATOM 4676 C CA . LEU A 1 603 ? 10.486 21.980 7.950 1.00 76.12 603 LEU A CA 1
ATOM 4677 C C . LEU A 1 603 ? 9.588 22.978 7.231 1.00 76.12 603 LEU A C 1
ATOM 4679 O O . LEU A 1 603 ? 9.840 24.176 7.260 1.00 76.12 603 LEU A O 1
ATOM 4683 N N . TYR A 1 604 ? 8.546 22.481 6.570 1.00 81.19 604 TYR A N 1
ATOM 4684 C CA . TYR A 1 604 ? 7.584 23.318 5.876 1.00 81.19 604 TYR A CA 1
ATOM 4685 C C . TYR A 1 604 ? 6.232 22.608 5.807 1.00 81.19 604 TYR A C 1
ATOM 4687 O O . TYR A 1 604 ? 6.170 21.408 5.536 1.00 81.19 604 TYR A O 1
ATOM 4695 N N . ASN A 1 605 ? 5.152 23.352 6.025 1.00 85.31 605 ASN A N 1
ATOM 4696 C CA . ASN A 1 605 ? 3.784 22.905 5.794 1.00 85.31 605 ASN A CA 1
ATOM 4697 C C . ASN A 1 605 ? 3.042 24.014 5.047 1.00 85.31 605 ASN A C 1
ATOM 4699 O O . ASN A 1 605 ? 3.091 25.167 5.473 1.00 85.31 605 ASN A O 1
ATOM 4703 N N . GLY A 1 606 ? 2.383 23.677 3.945 1.00 79.69 606 GLY A N 1
ATOM 4704 C CA . GLY A 1 606 ? 1.697 24.651 3.108 1.00 79.69 606 GLY A CA 1
ATOM 4705 C C . GLY A 1 606 ? 0.411 24.104 2.519 1.00 79.69 606 GLY A C 1
ATOM 4706 O O . GLY A 1 606 ? 0.286 22.909 2.244 1.00 79.69 606 GLY A O 1
ATOM 4707 N N . PHE A 1 607 ? -0.537 25.007 2.306 1.00 87.06 607 PHE A N 1
ATOM 4708 C CA . PHE A 1 607 ? -1.820 24.706 1.702 1.00 87.06 607 PHE A CA 1
ATOM 4709 C C . PHE A 1 607 ? -2.218 25.819 0.735 1.00 87.06 607 PHE A C 1
ATOM 4711 O O . PHE A 1 607 ? -2.105 27.002 1.056 1.00 87.06 607 PHE A O 1
ATOM 4718 N N . TRP A 1 608 ? -2.680 25.427 -0.449 1.00 88.69 608 TRP A N 1
ATOM 4719 C CA . TRP A 1 608 ? -3.113 26.327 -1.506 1.00 88.69 608 TRP A CA 1
ATOM 4720 C C . TRP A 1 608 ? -4.457 25.884 -2.052 1.00 88.69 608 TRP A C 1
ATOM 4722 O O . TRP A 1 608 ? -4.664 24.707 -2.354 1.00 88.69 608 TRP A O 1
ATOM 4732 N N . GLU A 1 609 ? -5.346 26.848 -2.245 1.00 89.00 609 GLU A N 1
ATOM 4733 C CA . GLU A 1 609 ? -6.686 26.603 -2.755 1.00 89.00 609 GLU A CA 1
ATOM 4734 C C . GLU A 1 609 ? -6.827 27.045 -4.208 1.00 89.00 609 GLU A C 1
ATOM 4736 O O . GLU A 1 609 ? -6.327 28.092 -4.623 1.00 89.00 609 GLU A O 1
ATOM 4741 N N . LYS A 1 610 ? -7.580 26.256 -4.978 1.00 86.31 610 LYS A N 1
ATOM 4742 C CA . LYS A 1 610 ? -8.085 26.606 -6.311 1.00 86.31 610 LYS A CA 1
ATOM 4743 C C . LYS A 1 610 ? -7.006 27.069 -7.301 1.00 86.31 610 LYS A C 1
ATOM 4745 O O . LYS A 1 610 ? -7.296 27.887 -8.187 1.00 86.31 610 LYS A O 1
ATOM 4750 N N . LEU A 1 611 ? -5.801 26.507 -7.193 1.00 86.31 611 LEU A N 1
ATOM 4751 C CA . LEU A 1 611 ? -4.693 26.723 -8.122 1.00 86.31 611 LEU A CA 1
ATOM 4752 C C . LEU A 1 611 ? -5.064 26.203 -9.502 1.00 86.31 611 LEU A C 1
ATOM 4754 O O . LEU A 1 611 ? -5.590 25.098 -9.619 1.00 86.31 611 LEU A O 1
ATOM 4758 N N . ARG A 1 612 ? -4.780 26.961 -10.564 1.00 87.75 612 ARG A N 1
ATOM 4759 C CA . ARG A 1 612 ? -4.991 26.450 -11.923 1.00 87.75 612 ARG A CA 1
ATOM 4760 C C . ARG A 1 612 ? -3.933 25.395 -12.221 1.00 87.75 612 ARG A C 1
ATOM 4762 O O . ARG A 1 612 ? -2.747 25.642 -12.038 1.00 87.75 612 ARG A O 1
ATOM 4769 N N . ILE A 1 613 ? -4.354 24.246 -12.742 1.00 84.75 613 ILE A N 1
ATOM 4770 C CA . ILE A 1 613 ? -3.443 23.128 -13.050 1.00 84.75 613 ILE A CA 1
ATOM 4771 C C . ILE A 1 613 ? -2.333 23.556 -14.016 1.00 84.75 613 ILE A C 1
ATOM 4773 O O . ILE A 1 613 ? -1.184 23.161 -13.852 1.00 84.75 613 ILE A O 1
ATOM 4777 N N . LEU A 1 614 ? -2.662 24.407 -14.992 1.00 83.75 614 LEU A N 1
ATOM 4778 C CA . LEU A 1 614 ? -1.696 24.918 -15.965 1.00 83.75 614 LEU A CA 1
ATOM 4779 C C . LEU A 1 614 ? -0.578 25.752 -15.327 1.00 83.75 614 LEU A C 1
ATOM 4781 O O . LEU A 1 614 ? 0.517 25.781 -15.875 1.00 83.75 614 LEU A O 1
ATOM 4785 N N . ASP A 1 615 ? -0.826 26.393 -14.184 1.00 85.75 615 ASP A N 1
ATOM 4786 C CA . ASP A 1 615 ? 0.184 27.206 -13.497 1.00 85.75 615 ASP A CA 1
ATOM 4787 C C . ASP A 1 615 ? 1.196 26.330 -12.739 1.00 85.75 615 ASP A C 1
ATOM 4789 O O . ASP A 1 615 ? 2.296 26.785 -12.437 1.00 85.75 615 ASP A O 1
ATOM 4793 N N . LEU A 1 616 ? 0.851 25.064 -12.474 1.00 84.31 616 LEU A N 1
ATOM 4794 C CA . LEU A 1 616 ? 1.665 24.107 -11.722 1.00 84.31 616 LEU A CA 1
ATOM 4795 C C . LEU A 1 616 ? 2.643 23.304 -12.589 1.00 84.31 616 LEU A C 1
ATOM 4797 O O . LEU A 1 616 ? 3.446 22.550 -12.046 1.00 84.31 616 LEU A O 1
ATOM 4801 N N . LEU A 1 617 ? 2.593 23.437 -13.915 1.00 77.31 617 LEU A N 1
ATOM 4802 C CA . LEU A 1 617 ? 3.462 22.693 -14.831 1.00 77.31 617 LEU A CA 1
ATOM 4803 C C . LEU A 1 617 ? 4.897 23.264 -14.855 1.00 77.31 617 LEU A C 1
ATOM 4805 O O . LEU A 1 617 ? 5.074 24.463 -14.630 1.00 77.31 617 LEU A O 1
ATOM 4809 N N . PRO A 1 618 ? 5.927 22.448 -15.166 1.00 72.12 618 PRO A N 1
ATOM 4810 C CA . PRO A 1 618 ? 7.304 22.931 -15.317 1.00 72.12 618 PRO A CA 1
ATOM 4811 C C . PRO A 1 618 ? 7.418 24.112 -16.294 1.00 72.12 618 PRO A C 1
ATOM 4813 O O . PRO A 1 618 ? 6.782 24.110 -17.351 1.00 72.12 618 PRO A O 1
ATOM 4816 N N . GLY A 1 619 ? 8.225 25.120 -15.945 1.00 69.12 619 GLY A N 1
ATOM 4817 C CA . GLY A 1 619 ? 8.400 26.340 -16.748 1.00 69.12 619 GLY A CA 1
ATOM 4818 C C . GLY A 1 619 ? 7.214 27.317 -16.707 1.00 69.12 619 GLY A C 1
ATOM 4819 O O . GLY A 1 619 ? 7.107 28.190 -17.572 1.00 69.12 619 GLY A O 1
ATOM 4820 N N . LYS A 1 620 ? 6.288 27.146 -15.751 1.00 80.19 620 LYS A N 1
ATOM 4821 C CA . LYS A 1 620 ? 5.181 28.075 -15.466 1.00 80.19 620 LYS A CA 1
ATOM 4822 C C . LYS A 1 620 ? 5.426 28.792 -14.137 1.00 80.19 620 LYS A C 1
ATOM 4824 O O . LYS A 1 620 ? 6.500 29.352 -13.962 1.00 80.19 620 LYS A O 1
ATOM 4829 N N . SER A 1 621 ? 4.449 28.829 -13.231 1.00 76.19 621 SER A N 1
ATOM 4830 C CA . SER A 1 621 ? 4.571 29.549 -11.956 1.00 76.19 621 SER A CA 1
ATOM 4831 C C . SER A 1 621 ? 4.980 28.638 -10.797 1.00 76.19 621 SER A C 1
ATOM 4833 O O . SER A 1 621 ? 5.732 29.076 -9.935 1.00 76.19 621 SER A O 1
ATOM 4835 N N . GLY A 1 622 ? 4.522 27.381 -10.786 1.00 83.00 622 GLY A N 1
ATOM 4836 C CA . GLY A 1 622 ? 4.803 26.420 -9.716 1.00 83.00 622 GLY A CA 1
ATOM 4837 C C . GLY A 1 622 ? 4.227 26.824 -8.351 1.00 83.00 622 GLY A C 1
ATOM 4838 O O . GLY A 1 622 ? 3.434 27.759 -8.230 1.00 83.00 622 GLY A O 1
ATOM 4839 N N . ILE A 1 623 ? 4.610 26.079 -7.312 1.00 87.00 623 ILE A N 1
ATOM 4840 C CA . ILE A 1 623 ? 4.414 26.440 -5.905 1.00 87.00 623 ILE A CA 1
ATOM 4841 C C . ILE A 1 623 ? 5.758 26.852 -5.319 1.00 87.00 623 ILE A C 1
ATOM 4843 O O . ILE A 1 623 ? 6.727 26.101 -5.420 1.00 87.00 623 ILE A O 1
ATOM 4847 N N . ASN A 1 624 ? 5.785 28.005 -4.654 1.00 84.25 624 ASN A N 1
ATOM 4848 C CA . ASN A 1 624 ? 6.982 28.540 -4.016 1.00 84.25 624 ASN A CA 1
ATOM 4849 C C . ASN A 1 624 ? 7.014 28.150 -2.541 1.00 84.25 624 ASN A C 1
ATOM 4851 O O . ASN A 1 624 ? 6.079 28.442 -1.792 1.00 84.25 624 ASN A O 1
ATOM 4855 N N . LEU A 1 625 ? 8.112 27.533 -2.118 1.00 85.62 625 LEU A N 1
ATOM 4856 C CA . LEU A 1 625 ? 8.379 27.186 -0.732 1.00 85.62 625 LEU A CA 1
ATOM 4857 C C . LEU A 1 625 ? 9.619 27.950 -0.277 1.00 85.62 625 LEU A C 1
ATOM 4859 O O . LEU A 1 625 ? 10.721 27.687 -0.750 1.00 85.62 625 LEU A O 1
ATOM 4863 N N . LEU A 1 626 ? 9.431 28.879 0.658 1.00 82.56 626 LEU A N 1
ATOM 4864 C CA . LEU A 1 626 ? 10.529 29.487 1.402 1.00 82.56 626 LEU A CA 1
ATOM 4865 C C . LEU A 1 626 ? 10.755 28.667 2.671 1.00 82.56 626 LEU A C 1
ATOM 4867 O O . LEU A 1 626 ? 9.934 28.697 3.589 1.00 82.56 626 LEU A O 1
ATOM 4871 N N . VAL A 1 627 ? 11.857 27.927 2.720 1.00 82.81 627 VAL A N 1
ATOM 4872 C CA . VAL A 1 627 ? 12.251 27.131 3.884 1.00 82.81 627 VAL A CA 1
ATOM 4873 C C . VAL A 1 627 ? 13.333 27.902 4.621 1.00 82.81 627 VAL A C 1
ATOM 4875 O O . VAL A 1 627 ? 14.459 27.991 4.153 1.00 82.81 627 VAL A O 1
ATOM 4878 N N . THR A 1 628 ? 12.978 28.517 5.747 1.00 71.94 628 THR A N 1
ATOM 4879 C CA . THR A 1 628 ? 13.806 29.554 6.385 1.00 71.94 628 THR A CA 1
ATOM 4880 C C . THR A 1 628 ? 14.908 29.024 7.300 1.00 71.94 628 THR A C 1
ATOM 4882 O O . THR A 1 628 ? 15.798 29.783 7.667 1.00 71.94 628 THR A O 1
ATOM 4885 N N . SER A 1 629 ? 14.857 27.751 7.698 1.00 72.19 629 SER A N 1
ATOM 4886 C CA . SER A 1 629 ? 15.908 27.096 8.485 1.00 72.19 629 SER A CA 1
ATOM 4887 C C . SER A 1 629 ? 15.771 25.567 8.440 1.00 72.19 629 SER A C 1
ATOM 4889 O O . SER A 1 629 ? 14.771 25.028 7.962 1.00 72.19 629 SER A O 1
ATOM 4891 N N . GLY A 1 630 ? 16.781 24.842 8.932 1.00 76.25 630 GLY A N 1
ATOM 4892 C CA . GLY A 1 630 ? 16.739 23.376 9.057 1.00 76.25 630 GLY A CA 1
ATOM 4893 C C . GLY A 1 630 ? 17.102 22.597 7.785 1.00 76.25 630 GLY A C 1
ATOM 4894 O O . GLY A 1 630 ? 17.007 21.364 7.760 1.00 76.25 630 GLY A O 1
ATOM 4895 N N . VAL A 1 631 ? 17.555 23.287 6.735 1.00 84.81 631 VAL A N 1
ATOM 4896 C CA . VAL A 1 631 ? 17.995 22.672 5.480 1.00 84.81 631 VAL A CA 1
ATOM 4897 C C . VAL A 1 631 ? 19.517 22.544 5.445 1.00 84.81 631 VAL A C 1
ATOM 4899 O O . VAL A 1 631 ? 20.229 23.517 5.653 1.00 84.81 631 VAL A O 1
ATOM 4902 N N . LYS A 1 632 ? 20.004 21.335 5.164 1.00 86.88 632 LYS A N 1
ATOM 4903 C CA . LYS A 1 632 ? 21.386 21.032 4.801 1.00 86.88 632 LYS A CA 1
ATOM 4904 C C . LYS A 1 632 ? 21.404 20.597 3.334 1.00 86.88 632 LYS A C 1
ATOM 4906 O O . LYS A 1 632 ? 20.514 19.831 2.933 1.00 86.88 632 LYS A O 1
ATOM 4911 N N . PRO A 1 633 ? 22.390 21.046 2.548 1.00 87.75 633 PRO A N 1
ATOM 4912 C CA . PRO A 1 633 ? 22.493 20.685 1.144 1.00 87.75 633 PRO A CA 1
ATOM 4913 C C . PRO A 1 633 ? 22.764 19.188 0.943 1.00 87.75 633 PRO A C 1
ATOM 4915 O O . PRO A 1 633 ? 23.357 18.509 1.782 1.00 87.75 633 PRO A O 1
ATOM 4918 N N . TRP A 1 634 ? 22.311 18.675 -0.197 1.00 90.88 634 TRP A N 1
ATOM 4919 C CA . TRP A 1 634 ? 22.664 17.362 -0.713 1.00 90.88 634 TRP A CA 1
ATOM 4920 C C . TRP A 1 634 ? 23.966 17.468 -1.506 1.00 90.88 634 TRP A C 1
ATOM 4922 O O . TRP A 1 634 ? 24.043 18.259 -2.445 1.00 90.88 634 TRP A O 1
ATOM 4932 N N . TRP A 1 635 ? 24.938 16.614 -1.190 1.00 89.62 635 TRP A N 1
ATOM 4933 C CA . TRP A 1 635 ? 26.211 16.541 -1.904 1.00 89.62 635 TRP A CA 1
ATOM 4934 C C . TRP A 1 635 ? 26.407 15.207 -2.630 1.00 89.62 635 TRP A C 1
ATOM 4936 O O . TRP A 1 635 ? 25.961 14.166 -2.137 1.00 89.62 635 TRP A O 1
ATOM 4946 N N . PRO A 1 636 ? 27.133 15.190 -3.762 1.00 92.38 636 PRO A N 1
ATOM 4947 C CA . PRO A 1 636 ? 27.640 13.958 -4.358 1.00 92.38 636 PRO A CA 1
ATOM 4948 C C . PRO A 1 636 ? 28.554 13.170 -3.406 1.00 92.38 636 PRO A C 1
ATOM 4950 O O . PRO A 1 636 ? 29.100 13.710 -2.442 1.00 92.38 636 PRO A O 1
ATOM 4953 N N . ASN A 1 637 ? 28.745 11.880 -3.699 1.00 91.62 637 ASN A N 1
ATOM 4954 C CA . ASN A 1 637 ? 29.644 11.023 -2.925 1.00 91.62 637 ASN A CA 1
ATOM 4955 C C . ASN A 1 637 ? 31.062 11.617 -2.885 1.00 91.62 637 ASN A C 1
ATOM 4957 O O . ASN A 1 637 ? 31.617 11.938 -3.933 1.00 91.62 637 ASN A O 1
ATOM 4961 N N . GLY A 1 638 ? 31.636 11.739 -1.688 1.00 90.81 638 GLY A N 1
ATOM 4962 C CA . GLY A 1 638 ? 32.967 12.316 -1.474 1.00 90.81 638 GLY A CA 1
ATOM 4963 C C . GLY A 1 638 ? 33.010 13.839 -1.301 1.00 90.81 638 GLY A C 1
ATOM 4964 O O . GLY A 1 638 ? 34.068 14.353 -0.963 1.00 90.81 638 GLY A O 1
ATOM 4965 N N . TYR A 1 639 ? 31.887 14.549 -1.472 1.00 87.69 639 TYR A N 1
ATOM 4966 C CA . TYR A 1 639 ? 31.826 16.019 -1.372 1.00 87.69 639 TYR A CA 1
ATOM 4967 C C . TYR A 1 639 ? 30.970 16.528 -0.204 1.00 87.69 639 TYR A C 1
ATOM 4969 O O . TYR A 1 639 ? 30.854 17.731 -0.000 1.00 87.69 639 TYR A O 1
ATOM 4977 N N . GLY A 1 640 ? 30.377 15.618 0.570 1.00 88.38 640 GLY A N 1
ATOM 4978 C CA . GLY A 1 640 ? 29.572 15.939 1.744 1.00 88.38 640 GLY A CA 1
ATOM 4979 C C . GLY A 1 640 ? 28.477 14.906 1.985 1.00 88.38 640 GLY A C 1
ATOM 4980 O O . GLY A 1 640 ? 28.490 13.808 1.423 1.00 88.38 640 GLY A O 1
ATOM 4981 N N . GLU A 1 641 ? 27.505 15.276 2.813 1.00 88.50 641 GLU A N 1
ATOM 4982 C CA . GLU A 1 641 ? 26.371 14.424 3.170 1.00 88.50 641 GLU A CA 1
ATOM 4983 C C . GLU A 1 641 ? 25.295 14.399 2.072 1.00 88.50 641 GLU A C 1
ATOM 4985 O O . GLU A 1 641 ? 24.898 15.426 1.518 1.00 88.50 641 GLU A O 1
ATOM 4990 N N . GLN A 1 642 ? 24.730 13.221 1.797 1.00 92.12 642 GLN A N 1
ATOM 4991 C CA . GLN A 1 642 ? 23.607 13.055 0.862 1.00 92.12 642 GLN A CA 1
ATOM 4992 C C . GLN A 1 642 ? 22.273 13.352 1.566 1.00 92.12 642 GLN A C 1
ATOM 4994 O O . GLN A 1 642 ? 21.349 12.520 1.553 1.00 92.12 642 GLN A O 1
ATOM 4999 N N . GLN A 1 643 ? 22.165 14.521 2.207 1.00 90.00 643 GLN A N 1
ATOM 5000 C CA . GLN A 1 643 ? 20.984 14.886 2.983 1.00 90.00 643 GLN A CA 1
ATOM 5001 C C . GLN A 1 643 ? 19.739 14.914 2.089 1.00 90.00 643 GLN A C 1
ATOM 5003 O O . GLN A 1 643 ? 19.698 15.541 1.033 1.00 90.00 643 GLN A O 1
ATOM 5008 N N . ARG A 1 644 ? 18.696 14.194 2.509 1.00 90.81 644 ARG A N 1
ATOM 5009 C CA . ARG A 1 644 ? 17.442 14.069 1.756 1.00 90.81 644 ARG A CA 1
ATOM 5010 C C . ARG A 1 644 ? 16.246 14.261 2.660 1.00 90.81 644 ARG A C 1
ATOM 5012 O O . ARG A 1 644 ? 16.167 13.645 3.722 1.00 90.81 644 ARG A O 1
ATOM 5019 N N . TYR A 1 645 ? 15.259 14.966 2.145 1.00 88.06 645 TYR A N 1
ATOM 5020 C CA . TYR A 1 645 ? 14.005 15.316 2.788 1.00 88.06 645 TYR A CA 1
ATOM 5021 C C . TYR A 1 645 ? 12.859 14.498 2.203 1.00 88.06 645 TYR A C 1
ATOM 5023 O O . TYR A 1 645 ? 12.989 13.876 1.145 1.00 88.06 645 TYR A O 1
ATOM 5031 N N . THR A 1 646 ? 11.744 14.454 2.920 1.00 87.12 646 THR A N 1
ATOM 5032 C CA . THR A 1 646 ? 10.506 13.842 2.442 1.00 87.12 646 THR A CA 1
ATOM 5033 C C . THR A 1 646 ? 9.510 14.950 2.158 1.00 87.12 646 THR A C 1
ATOM 5035 O O . THR A 1 646 ? 9.112 15.656 3.075 1.00 87.12 646 THR A O 1
ATOM 5038 N N . LEU A 1 647 ? 9.100 15.079 0.902 1.00 86.44 647 LEU A N 1
ATOM 5039 C CA . LEU A 1 647 ? 8.023 15.962 0.482 1.00 86.44 647 LEU A CA 1
ATOM 5040 C C . LEU A 1 647 ? 6.760 15.123 0.271 1.00 86.44 647 LEU A C 1
ATOM 5042 O O . LEU A 1 647 ? 6.704 14.297 -0.639 1.00 86.44 647 LEU A O 1
ATOM 5046 N N . ALA A 1 648 ? 5.760 15.285 1.128 1.00 81.50 648 ALA A N 1
ATOM 5047 C CA . ALA A 1 648 ? 4.441 14.694 0.950 1.00 81.50 648 ALA A CA 1
ATOM 5048 C C . ALA A 1 648 ? 3.520 15.709 0.268 1.00 81.50 648 ALA A C 1
ATOM 5050 O O . ALA A 1 648 ? 3.386 16.828 0.749 1.00 81.50 648 ALA A O 1
ATOM 5051 N N . VAL A 1 649 ? 2.892 15.305 -0.835 1.00 81.94 649 VAL A N 1
ATOM 5052 C CA . VAL A 1 649 ? 2.012 16.152 -1.647 1.00 81.94 649 VAL A CA 1
ATOM 5053 C C . VAL A 1 649 ? 0.641 15.510 -1.762 1.00 81.94 649 VAL A C 1
ATOM 5055 O O . VAL A 1 649 ? 0.529 14.341 -2.131 1.00 81.94 649 VAL A O 1
ATOM 5058 N N . CYS A 1 650 ? -0.405 16.270 -1.477 1.00 78.88 650 CYS A N 1
ATOM 5059 C CA . CYS A 1 650 ? -1.794 15.866 -1.644 1.00 78.88 650 CYS A CA 1
ATOM 5060 C C . CYS A 1 650 ? -2.481 16.883 -2.553 1.00 78.88 650 CYS A C 1
ATOM 5062 O O . CYS A 1 650 ? -2.354 18.079 -2.312 1.00 78.88 650 CYS A O 1
ATOM 5064 N N . ALA A 1 651 ? -3.192 16.432 -3.586 1.00 80.50 651 ALA A N 1
ATOM 5065 C CA . ALA A 1 651 ? -3.938 17.319 -4.469 1.00 80.50 651 ALA A CA 1
ATOM 5066 C C . ALA A 1 651 ? -5.320 16.746 -4.788 1.00 80.50 651 ALA A C 1
ATOM 5068 O O . ALA A 1 651 ? -5.463 15.538 -4.968 1.00 80.50 651 ALA A O 1
ATOM 5069 N N . TRP A 1 652 ? -6.331 17.610 -4.844 1.00 79.25 652 TRP A N 1
ATOM 5070 C CA . TRP A 1 652 ? -7.719 17.252 -5.154 1.00 79.25 652 TRP A CA 1
ATOM 5071 C C . TRP A 1 652 ? -8.405 18.370 -5.938 1.00 79.25 652 TRP A C 1
ATOM 5073 O O . TRP A 1 652 ? -7.857 19.463 -6.071 1.00 79.25 652 TRP A O 1
ATOM 5083 N N . ALA A 1 653 ? -9.585 18.100 -6.500 1.00 79.75 653 ALA A N 1
ATOM 5084 C CA . ALA A 1 653 ? -10.308 19.089 -7.295 1.00 79.75 653 ALA A CA 1
ATOM 5085 C C . ALA A 1 653 ? -10.646 20.337 -6.457 1.00 79.75 653 ALA A C 1
ATOM 5087 O O . ALA A 1 653 ? -11.038 20.235 -5.297 1.00 79.75 653 ALA A O 1
ATOM 5088 N N . GLY A 1 654 ? -10.497 21.523 -7.053 1.00 74.00 654 GLY A N 1
ATOM 5089 C CA . GLY A 1 654 ? -10.576 22.803 -6.338 1.00 74.00 654 GLY A CA 1
ATOM 5090 C C . GLY A 1 654 ? -11.913 23.071 -5.639 1.00 74.00 654 GLY A C 1
ATOM 5091 O O . GLY A 1 654 ? -11.942 23.731 -4.604 1.00 74.00 654 GLY A O 1
ATOM 5092 N N . ASP A 1 655 ? -13.005 22.533 -6.180 1.00 73.06 655 ASP A N 1
ATOM 5093 C CA . ASP A 1 655 ? -14.363 22.710 -5.650 1.00 73.06 655 ASP A CA 1
ATOM 5094 C C . ASP A 1 655 ? -14.884 21.465 -4.908 1.00 73.06 655 ASP A C 1
ATOM 5096 O O . ASP A 1 655 ? -16.075 21.369 -4.618 1.00 73.06 655 ASP A O 1
ATOM 5100 N N . SER A 1 656 ? -14.012 20.493 -4.610 1.00 64.31 656 SER A N 1
ATOM 5101 C CA . SER A 1 656 ? -14.375 19.288 -3.861 1.00 64.31 656 SER A CA 1
ATOM 5102 C C . SER A 1 656 ? -13.818 19.291 -2.439 1.00 64.31 656 SER A C 1
ATOM 5104 O O . SER A 1 656 ? -12.810 19.931 -2.131 1.00 64.31 656 SER A O 1
ATOM 5106 N N . GLU A 1 657 ? -14.441 18.488 -1.577 1.00 62.78 657 GLU A N 1
ATOM 5107 C CA . GLU A 1 657 ? -13.867 18.107 -0.285 1.00 62.78 657 GLU A CA 1
ATOM 5108 C C . GLU A 1 657 ? -12.511 17.407 -0.480 1.00 62.78 657 GLU A C 1
ATOM 5110 O O . GLU A 1 657 ? -12.220 16.852 -1.549 1.00 62.78 657 GLU A O 1
ATOM 5115 N N . ARG A 1 658 ? -11.666 17.450 0.559 1.00 63.97 658 ARG A N 1
ATOM 5116 C CA . ARG A 1 658 ? -10.314 16.881 0.538 1.00 63.97 658 ARG A CA 1
ATOM 5117 C C . ARG A 1 658 ? -10.366 15.367 0.339 1.00 63.97 658 ARG A C 1
ATOM 5119 O O . ARG A 1 658 ? -10.605 14.618 1.281 1.00 63.97 658 ARG A O 1
ATOM 5126 N N . ALA A 1 659 ? -10.062 14.926 -0.877 1.00 57.78 659 ALA A N 1
ATOM 5127 C CA . ALA A 1 659 ? -10.099 13.525 -1.283 1.00 57.78 659 ALA A CA 1
ATOM 5128 C C . ALA A 1 659 ? -8.774 13.120 -1.950 1.00 57.78 659 ALA A C 1
ATOM 5130 O O . ALA A 1 659 ? -8.687 12.981 -3.168 1.00 57.78 659 ALA A O 1
ATOM 5131 N N . CYS A 1 660 ? -7.712 12.976 -1.153 1.00 57.69 660 CYS A N 1
ATOM 5132 C CA . CYS A 1 660 ? -6.406 12.545 -1.649 1.00 57.69 660 CYS A CA 1
ATOM 5133 C C . CYS A 1 660 ? -5.610 11.764 -0.593 1.00 57.69 660 CYS A C 1
ATOM 5135 O O . CYS A 1 660 ? -5.708 12.010 0.613 1.00 57.69 660 CYS A O 1
ATOM 5137 N N . VAL A 1 661 ? -4.786 10.827 -1.068 1.00 54.09 661 VAL A N 1
ATOM 5138 C CA . VAL A 1 661 ? -3.750 10.151 -0.277 1.00 54.09 661 VAL A CA 1
ATOM 5139 C C . VAL A 1 661 ? -2.411 10.823 -0.601 1.00 54.09 661 VAL A C 1
ATOM 5141 O O . VAL A 1 661 ? -2.059 10.881 -1.781 1.00 54.09 661 VAL A O 1
ATOM 5144 N N . PRO A 1 662 ? -1.648 11.329 0.392 1.00 62.94 662 PRO A N 1
ATOM 5145 C CA . PRO A 1 662 ? -0.408 12.045 0.115 1.00 62.94 662 PRO A CA 1
ATOM 5146 C C . PRO A 1 662 ? 0.617 11.177 -0.621 1.00 62.94 662 PRO A C 1
ATOM 5148 O O . PRO A 1 662 ? 1.041 10.129 -0.123 1.00 62.94 662 PRO A O 1
ATOM 5151 N N . LYS A 1 663 ? 1.070 11.642 -1.787 1.00 66.12 663 LYS A N 1
ATOM 5152 C CA . LYS A 1 663 ? 2.180 11.046 -2.528 1.00 66.12 663 LYS A CA 1
ATOM 5153 C C . LYS A 1 663 ? 3.491 11.587 -1.968 1.00 66.12 663 LYS A C 1
ATOM 5155 O O . LYS A 1 663 ? 3.681 12.795 -1.868 1.00 66.12 663 LYS A O 1
ATOM 5160 N N . ARG A 1 664 ? 4.383 10.687 -1.555 1.00 77.38 664 ARG A N 1
ATOM 5161 C CA . ARG A 1 664 ? 5.660 11.046 -0.926 1.00 77.38 664 ARG A CA 1
ATOM 5162 C C . ARG A 1 664 ? 6.795 10.974 -1.935 1.00 77.38 664 ARG A C 1
ATOM 5164 O O . ARG A 1 664 ? 6.965 9.961 -2.611 1.00 77.38 664 ARG A O 1
ATOM 5171 N N . PHE A 1 665 ? 7.599 12.023 -1.964 1.00 79.50 665 PHE A N 1
ATOM 5172 C CA . PHE A 1 665 ? 8.780 12.160 -2.795 1.00 79.50 665 PHE A CA 1
ATOM 5173 C C . PHE A 1 665 ? 9.998 12.379 -1.911 1.00 79.50 665 PHE A C 1
ATOM 5175 O O . PHE A 1 665 ? 9.922 13.010 -0.857 1.00 79.50 665 PHE A O 1
ATOM 5182 N N . THR A 1 666 ? 11.130 11.829 -2.334 1.00 86.81 666 THR A N 1
ATOM 5183 C CA . THR A 1 666 ? 12.411 12.140 -1.704 1.00 86.81 666 THR A CA 1
ATOM 5184 C C . THR A 1 666 ? 13.020 13.307 -2.463 1.00 86.81 666 THR A C 1
ATOM 5186 O O . THR A 1 666 ? 13.232 13.183 -3.666 1.00 86.81 666 THR A O 1
ATOM 5189 N N . VAL A 1 667 ? 13.286 14.414 -1.776 1.00 89.38 667 VAL A N 1
ATOM 5190 C CA . VAL A 1 667 ? 13.872 15.625 -2.372 1.00 89.38 667 VAL A CA 1
ATOM 5191 C C . VAL A 1 667 ? 15.193 15.958 -1.685 1.00 89.38 667 VAL A C 1
ATOM 5193 O O . VAL A 1 667 ? 15.418 15.566 -0.540 1.00 89.38 667 VAL A O 1
ATOM 5196 N N . GLY A 1 668 ? 16.091 16.638 -2.385 1.00 90.25 668 GLY A N 1
ATOM 5197 C CA . GLY A 1 668 ? 17.348 17.147 -1.842 1.00 90.25 668 GLY A CA 1
ATOM 5198 C C . GLY A 1 668 ? 17.497 18.603 -2.253 1.00 90.25 668 GLY A C 1
ATOM 5199 O O . GLY A 1 668 ? 17.103 18.958 -3.362 1.00 90.25 668 GLY A O 1
ATOM 5200 N N . PHE A 1 669 ? 18.023 19.432 -1.358 1.00 89.38 669 PHE A N 1
ATOM 5201 C CA . PHE A 1 669 ? 18.336 20.823 -1.667 1.00 89.38 669 PHE A CA 1
ATOM 5202 C C . PHE A 1 669 ? 19.750 20.879 -2.213 1.00 89.38 669 PHE A C 1
ATOM 5204 O O . PHE A 1 669 ? 20.674 20.423 -1.550 1.00 89.38 669 PHE A O 1
ATOM 5211 N N . ARG A 1 670 ? 19.913 21.366 -3.438 1.00 88.00 670 ARG A N 1
ATOM 5212 C CA . ARG A 1 670 ? 21.226 21.555 -4.057 1.00 88.00 670 ARG A CA 1
ATOM 5213 C C . ARG A 1 670 ? 21.147 22.670 -5.087 1.00 88.00 670 ARG A C 1
ATOM 5215 O O . ARG A 1 670 ? 20.128 22.795 -5.765 1.00 88.00 670 ARG A O 1
ATOM 5222 N N . SER A 1 671 ? 22.224 23.421 -5.250 1.00 84.31 671 SER A N 1
ATOM 5223 C CA . SER A 1 671 ? 22.476 24.163 -6.482 1.00 84.31 671 SER A CA 1
ATOM 5224 C C . SER A 1 671 ? 23.281 23.268 -7.425 1.00 84.31 671 SER A C 1
ATOM 5226 O O . SER A 1 671 ? 24.030 22.391 -6.991 1.00 84.31 671 SER A O 1
ATOM 5228 N N . VAL A 1 672 ? 23.060 23.419 -8.726 1.00 84.19 672 VAL A N 1
ATOM 5229 C CA . VAL A 1 672 ? 23.960 22.885 -9.751 1.00 84.19 672 VAL A CA 1
ATOM 5230 C C . VAL A 1 672 ? 24.148 23.986 -10.767 1.00 84.19 672 VAL A C 1
ATOM 5232 O O . VAL A 1 672 ? 23.177 24.438 -11.369 1.00 84.19 672 VAL A O 1
ATOM 5235 N N . GLU A 1 673 ? 25.398 24.374 -10.942 1.00 82.75 673 GLU A N 1
ATOM 5236 C CA . GLU A 1 673 ? 25.835 25.329 -11.940 1.00 82.75 673 GLU A CA 1
ATOM 5237 C C . GLU A 1 673 ? 26.797 24.624 -12.895 1.00 82.75 673 GLU A C 1
ATOM 5239 O O . GLU A 1 673 ? 27.619 23.803 -12.482 1.00 82.75 673 GLU A O 1
ATOM 5244 N N . LEU A 1 674 ? 26.655 24.911 -14.187 1.00 85.56 674 LEU A N 1
ATOM 5245 C CA . LEU A 1 674 ? 27.634 24.533 -15.193 1.00 85.56 674 LEU A CA 1
ATOM 5246 C C . LEU A 1 674 ? 28.460 25.780 -15.505 1.00 85.56 674 LEU A C 1
ATOM 5248 O O . LEU A 1 674 ? 28.061 26.587 -16.342 1.00 85.56 674 LEU A O 1
ATOM 5252 N N . VAL A 1 675 ? 29.582 25.933 -14.805 1.00 86.44 675 VAL A N 1
ATOM 5253 C CA . VAL A 1 675 ? 30.522 27.036 -15.025 1.00 86.44 675 VAL A CA 1
ATOM 5254 C C . VAL A 1 675 ? 31.297 26.760 -16.314 1.00 86.44 675 VAL A C 1
ATOM 5256 O O . VAL A 1 675 ? 31.964 25.734 -16.434 1.00 86.44 675 VAL A O 1
ATOM 5259 N N . MET A 1 676 ? 31.159 27.654 -17.293 1.00 87.19 676 MET A N 1
ATOM 5260 C CA . MET A 1 676 ? 31.889 27.621 -18.563 1.00 87.19 676 MET A CA 1
ATOM 5261 C C . MET A 1 676 ? 32.674 28.928 -18.685 1.00 87.19 676 MET A C 1
ATOM 5263 O O . MET A 1 676 ? 32.161 29.909 -19.220 1.00 87.19 676 MET A O 1
ATOM 5267 N N . GLU A 1 677 ? 33.877 28.949 -18.122 1.00 90.44 677 GLU A N 1
ATOM 5268 C CA . GLU A 1 677 ? 34.829 30.054 -18.280 1.00 90.44 677 GLU A CA 1
ATOM 5269 C C . GLU A 1 677 ? 35.752 29.768 -19.475 1.00 90.44 677 GLU A C 1
ATOM 5271 O O . GLU A 1 677 ? 35.972 28.603 -19.815 1.00 90.44 677 GLU A O 1
ATOM 5276 N N . ASP A 1 678 ? 36.240 30.821 -20.140 1.00 78.75 678 ASP A N 1
ATOM 5277 C CA . ASP A 1 678 ? 37.263 30.678 -21.183 1.00 78.75 678 ASP A CA 1
ATOM 5278 C C . ASP A 1 678 ? 38.584 30.226 -20.530 1.00 78.75 678 ASP A C 1
ATOM 5280 O O . ASP A 1 678 ? 38.983 30.796 -19.512 1.00 78.75 678 ASP A O 1
ATOM 5284 N N . ASP A 1 679 ? 39.227 29.205 -21.113 1.00 65.00 679 ASP A N 1
ATOM 5285 C CA . ASP A 1 679 ? 40.488 28.605 -20.629 1.00 65.00 679 ASP A CA 1
ATOM 5286 C C . ASP A 1 679 ? 41.656 29.604 -20.482 1.00 65.00 679 ASP A C 1
ATOM 5288 O O . ASP A 1 679 ? 41.843 30.468 -21.379 1.00 65.00 679 ASP A O 1
#

Foldseek 3Di:
DPDDDDDPLQDFFEEEDALAAQVCLVVLVVDPVCDLVNNLCSFPQNSLVVVLVVCLVVLGQKYKYWFDAPVSVVVSQVSCVVRNQKHWQDKDWDPPDPRRIIMTMIGRPVFKDFPDKDKDFLLVLCCVPQVLLVPDCDFPSVVLNCVLNVPRWMKIWTWIQGPSPRATEIEMETAFDFAPPDDDDDDGLAPLLQSLLSSLLSVLVVSVVVQVVVPDVQGHKYKYWYQSSAADDQRNSNCCQAFQWDALCRCSHPNNVDDDDDDGPHDDCVRHNIRGRPVGHWDWLQCQAPVDHDQAPDDDPVDGGHRITTTIDHRVPDDHRDHDDDDDDDDQVQPPPWWKWKFFPPDPPTDIFTDHPVDFDLVRCVVVVVAPDCPPDPNLLVVVVQLQTKMKMKTWAADDPPQADPVQKGFKKKKKQAFWLFFKFKDKQNHTFDTGFARRHIDMAIDAIRSHGNVGIIMIMMIGHRLLVVLVVLQVVVCVVPCVVCVPTDPPPQDPVVQVFGDRNVSGNHDSCCRGDPPGGVNSITGSNDIIGMGGDDDRPFDWFDFRDKDKDKDFPPPDPADQPFWGKMKMFIATDTDTHPPDPQQFKKKWKFKAWSSRHTQDTDIDAGHGNVQRHPPHPGDIDTRGTDAGAADDPPPHHNTKMKMWMFMGRRPDDRDTDTDIDIDGHDDDDDDDDDD

Sequence (679 aa):
MPPQASVPTSTFSFLTWNVLHSAHYQRLLADPAFNNPKRRAIAPAARLVNLTNHLLRLNADIVALQELDIATLPSVKTTLQSQGGYRMVTAMINEAVQAKDGCALFCKADRFEPLATTEFRMCHALDRYLHPLAQCQGGLAGALYRETREKLNLCVAALLRDRLTGYDVLAATTHLFWSPKAPVSLPAPLRFPDIKLLQAYLLSRQLEDFAGEQSSSPAPAVVLGGDFNSTPPDSAVYQLLTKAAVDVDHPEHPVSLRPGNRIIPGVTEDAVGPLRLASGSFVSSAKTSLGKEPEFTNYTSTWQGCLDYVFYKGGRGKLRSLSLDPLPSVDILTKQGAQWWLTQYGNASFKRVRAVVPGQVHLDLWRSRLIPDPYYGYNDTALRYVTEADWLYSVEVAVPPGACDCRNVSLPATIVLQGLDTIAEVVVNGRLVVKADNMYRAYSAPMGRGQLLCDRRNKMSILLKSPVKAARERAEAYERQHAADWPKGVPPKGLPSAWNGFDKVQMIRKEPCSFGWDWGPGLATSGIWKDIGVITHERENGGPVIIEGITWETSSTNGDELDQSSYEPWMAYLYMNFSLPADTTIHRVNVELLLSDGSGATLYNGFWEKLRILDLLPGKSGINLLVTSGVKPWWPNGYGEQQRYTLAVCAWAGDSERACVPKRFTVGFRSVELVMEDD

Secondary structure (DSSP, 8-state):
-PPPPPPPTT---EEEEE---GGGHHHHHT-TTS-HHHHHHTSHHHHHHHHHHHHHHH--SEEEEEEEETTTHHHHHHHHHHHH-EEEEEEEE-TTSSS-EEEEEEEETTTEEEEEEEEEEHHHHHHHH-HHHHT--SHHHHHHHHHHHT---EEEEEEEEETTT--EEEEEEEE----S-S-TTS-GGGS-HHHHHHHHHHHHHHHHHHHHHT--SSPPEEEEEEE----TTTSHHHHHHHHSEE-TTSTTSHHHHS---S------HHHH-SEE-TT---EEHHHHHHSS--S-SEE-SS-EE--EEEEEE-GGG-------PPPP----TTTS---EEEEETT-TTSPPEEE-SS--HHHHHHHTTSS--TTSTTHHHHTHHHHHS-EEEEEEEPPPTTSB-TTSBBPPEEEEES--BSSEEEEETTEEEEEE-BTT--EEEEE-TTSSBSSSPEEEEEEEPPHHHHHHHHHHHHHHHTTTT-TT-SSS-S--GGG---S-GGGSBS-GGGG-BTTB------B--S-EEEEE-S-SS----EEEEEEEEEEESS-S---TTS-EEEEEEEEEEEE--TT----EEEEEEEEE-TT--EEEEEEEEEEEGGGGSTTS--EEEEEEEEE--B--TTSS-B--EEEEEEEEETTS----PPEEEEE------------

InterPro domains:
  IPR005135 Endonuclease/exonuclease/phosphatase [PF03372] (15-328)
  IPR008979 Galactose-binding-like domain superfamily [SSF49785] (339-535)
  IPR013783 Immunoglobulin-like fold [G3DSA:2.60.40.10] (561-665)
  IPR036156 Beta-Galactosidase/glucuronidase domain superfamily [SSF49303] (624-670)
  IPR036691 Endonuclease/exonuclease/phosphatase superfamily [G3DSA:3.60.10.10] (6-330)
  IPR036691 Endonuclease/exonuclease/phosphatase superfamily [SSF56219] (7-313)
  IPR050887 Beta-mannosidase glycosyl hydrolases [PTHR43730] (336-679)
  IPR054593 Beta-mannosidase-like, galactose-binding domain-like [PF22666] (340-530)